Protein 3CL3 (pdb70)

InterPro domains:
  IPR001875 Death effector domain [PF01335] (94-168)
  IPR001875 Death effector domain [PS50168] (2-74)
  IPR001875 Death effector domain [PS50168] (93-169)
  IPR001875 Death effector domain [SM00031] (2-74)
  IPR001875 Death effector domain [SM00031] (92-169)
  IPR011029 Death-like domain superfamily [G3DSA:1.10.533.10] (1-85)
  IPR011029 Death-like domain superfamily [G3DSA:1.10.533.10] (86-178)
  IPR011029 Death-like domain superfamily [SSF47986] (92-170)

Nearest PDB structures (foldseek):
  3cl3-assembly1_B  TM=1.006E+00  e=2.828E-23  Human gammaherpesvirus 8
  3cl3-assembly1_A  TM=9.893E-01  e=3.535E-20  Human gammaherpesvirus 8
  7pdj-assembly4_C  TM=9.635E-01  e=2.975E-18  Human gammaherpesvirus 8
  7pdj-assembly2_A  TM=9.651E-01  e=5.303E-18  Human gammaherpesvirus 8
  7pdj-assembly1_D  TM=9.680E-01  e=7.798E-18  Human gammaherpesvirus 8

Organism: Human herpesvirus 8 (NCBI:txid37296)

B-factor: mean 69.55, std 22.79, range [25.39, 134.05]

CATH classification: 1.10.533.10 (+1 more: 1.10.533.10)

Radius of gyration: 31.05 Å; Cα contacts (8 Å, |Δi|>4): 345; chains: 4; bounding box: 55×88×96 Å

Foldseek 3Di:
DVLVLVLVPLVVADQVLLQLLCLQLVHGDASDDSVVSSVVVVVCVVVVNNDLVQVQVSCVLSVVCVSCCPRVNDNNVVVVVVPVPDDDPGDLQSSLQSVVQPPQDPLLQVVLQPVDQVPPPDDPRHSGSSSVVVSCVVVVNDDLVDHPVVLVSCVVSVNNVSSVVSCVSNHD/DCLVLLLVCLVPQDQVLLQLLCLQLVNGDPSDDSCRSSVSVVVCVVVPNDDLVQVLVSCLLSPPQVSNCPRSNDNSVVVVVVVVPDDRPGDLLSSLLSVVQVVQDPQLLVVLQVPDVHDNGSSSVLVVCVVVVNDDLVDHVVVLVSCVVRVNPVSSVVSCVSHPD/DCVVVVVCVVVVVVVVVVVVVVVVVVVVVVVVVVVVVVVVVVVVVVVVVVVVVVVVVVD/DVVVVVVCVVVVVVVVVVVVVVVVVVVVVVVVVVVVVVVVVVVVVVVVVVVVPDDDDD

Sequence (454 aa):
ATYEVLCEVARKLGTDDREVVLFLLNVFIPQPTLAQLIGALRALKEEGRLTFPLLAECLFRAGRRDLLRDLLHLDPRFLERHLAGTMSYFSPYQLTVLHVDGELCARDIRSLIFLSKDTIGSRSTPQTFLHWVYCMENLDLLGPTDVDALMSMLRSLSRVDLQRQVQTLMGLATYEVLCEVARKLGTDDREVVLFLLNVFIPQPTLAQLIGALRALKEEGRLTFPLLAECLFRAGRRDLLRDLLHLDPRFLERHLAGTMSYFSPYQLTVLHVDGELCARDIRSLIFLSSTPQTFLHWVYCMENLDLLGPTDVDALMSMLRSLSRVDLQRQVQTLMGLQQHSVQVDQLRMQGQSVEAALRMERQAASEEKRKLAQLQVAYHQLFQEYDNHIKSSVVGSVQVDQLRMQGQSVEAALRMERQAASEEKRKLAQLQVAYHQLFQEYDNHIKSSVVGSE

Solvent-accessible surface area: 24818 Å² total; per-residue (Å²): 104,69,74,113,28,16,14,52,1,2,143,108,16,25,104,100,26,51,3,20,1,0,17,6,14,140,50,31,45,40,75,5,73,39,79,84,0,26,41,15,2,82,58,25,33,117,136,56,154,16,17,29,3,22,10,0,0,0,1,32,93,14,51,45,80,52,5,0,144,87,32,1,18,0,61,7,162,21,0,78,178,23,23,87,68,55,164,46,62,14,42,93,10,32,44,0,0,28,65,0,37,56,86,10,52,47,162,1,52,172,40,8,50,132,104,19,99,105,28,137,62,34,100,64,56,1,84,18,8,3,2,18,0,71,7,20,62,89,56,136,84,11,10,82,140,64,15,84,23,0,39,50,18,2,162,66,14,84,39,97,60,0,14,52,63,0,73,106,90,58,42,132,123,68,57,126,49,20,54,58,1,1,138,96,8,25,111,104,26,50,8,20,1,0,12,5,16,116,48,28,49,42,99,10,73,74,78,84,0,49,31,11,2,127,43,14,44,139,115,50,165,17,15,25,2,23,11,0,0,0,0,30,87,17,48,44,91,57,6,0,116,83,39,3,47,2,65,11,66,64,0,90,76,25,19,89,70,43,167,26,73,9,39,87,13,22,52,3,1,25,61,0,35,54,84,10,55,46,183,8,49,171,48,1,64,172,72,80,164,85,32,50,25,4,3,12,22,0,67,45,50,67,110,71,130,53,8,10,92,134,76,15,89,25,2,50,58,19,0,178,86,17,98,38,98,77,1,11,54,71,1,75,106,84,58,63,124,218,72,95,66,105,51,15,82,73,36,128,114,126,27,102,65,31,44,34,36,5,149,114,34,121,105,47,34,48,87,59,151,138,108,20,55,97,10,36,77,11,4,20,51,2,2,67,54,2,4,90,38,15,41,70,53,128,98,90,116,119,106,58,79,60,46,68,136,54,26,48,74,43,102,56,40,18,55,134,42,129,110,51,43,76,120,85,117,48,59,10,38,98,0,79,82,7,3,24,53,4,2,60,51,0,4,76,43,30,46,79,67,79,104,82,116,152

Structure (mmCIF, N/CA/C/O backbone):
data_3CL3
#
_entry.id   3CL3
#
_cell.length_a   145.670
_cell.length_b   145.670
_cell.length_c   101.540
_cell.angle_alpha   90.00
_cell.angle_beta   90.00
_cell.angle_gamma   120.00
#
_symmetry.space_group_name_H-M   'P 32 2 1'
#
loop_
_entity.id
_entity.type
_entity.pdbx_description
1 polymer 'ORF K13'
2 polymer 'NF-kappa-B essential modulator'
#
loop_
_atom_site.group_PDB
_atom_site.id
_atom_site.type_symbol
_atom_site.label_atom_id
_atom_site.label_alt_id
_atom_site.label_comp_id
_atom_site.label_asym_id
_atom_site.label_entity_id
_atom_site.label_seq_id
_atom_site.pdbx_PDB_ins_code
_atom_site.Cartn_x
_atom_site.Cartn_y
_atom_site.Cartn_z
_atom_site.occupancy
_atom_site.B_iso_or_equiv
_atom_site.auth_seq_id
_atom_site.auth_comp_id
_atom_site.auth_asym_id
_atom_site.auth_atom_id
_atom_site.pdbx_PDB_model_num
ATOM 1 N N . ALA A 1 7 ? 63.092 -48.561 -4.425 1.00 92.11 2 ALA A N 1
ATOM 2 C CA . ALA A 1 7 ? 61.739 -48.567 -5.068 1.00 92.23 2 ALA A CA 1
ATOM 3 C C . ALA A 1 7 ? 60.928 -47.368 -4.583 1.00 92.15 2 ALA A C 1
ATOM 4 O O . ALA A 1 7 ? 60.565 -46.486 -5.365 1.00 91.58 2 ALA A O 1
ATOM 6 N N . THR A 1 8 ? 60.655 -47.360 -3.278 1.00 92.69 3 THR A N 1
ATOM 7 C CA . THR A 1 8 ? 59.896 -46.306 -2.604 1.00 92.18 3 THR A CA 1
ATOM 8 C C . THR A 1 8 ? 60.800 -45.091 -2.361 1.00 91.08 3 THR A C 1
ATOM 9 O O . THR A 1 8 ? 60.382 -43.938 -2.530 1.00 89.83 3 THR A O 1
ATOM 13 N N . TYR A 1 9 ? 62.042 -45.359 -1.966 1.00 89.54 4 TYR A N 1
ATOM 14 C CA . TYR A 1 9 ? 63.004 -44.291 -1.725 1.00 87.82 4 TYR A CA 1
ATOM 15 C C . TYR A 1 9 ? 63.256 -43.538 -3.026 1.00 85.52 4 TYR A C 1
ATOM 16 O O . TYR A 1 9 ? 63.770 -42.427 -3.010 1.00 85.91 4 TYR A O 1
ATOM 25 N N . GLU A 1 10 ? 62.893 -44.150 -4.148 1.00 82.51 5 GLU A N 1
ATOM 26 C CA . GLU A 1 10 ? 63.051 -43.523 -5.451 1.00 80.18 5 GLU A CA 1
ATOM 27 C C . GLU A 1 10 ? 62.131 -42.304 -5.448 1.00 77.11 5 GLU A C 1
ATOM 28 O O . GLU A 1 10 ? 62.447 -41.257 -6.012 1.00 76.19 5 GLU A O 1
ATOM 34 N N . VAL A 1 11 ? 61.001 -42.442 -4.768 1.00 74.38 6 VAL A N 1
ATOM 35 C CA . VAL A 1 11 ? 60.011 -41.370 -4.673 1.00 71.40 6 VAL A CA 1
ATOM 36 C C . VAL A 1 11 ? 60.482 -40.277 -3.707 1.00 68.37 6 VAL A C 1
ATOM 37 O O . VAL A 1 11 ? 60.469 -39.095 -4.027 1.00 66.41 6 VAL A O 1
ATOM 41 N N . LEU A 1 12 ? 60.906 -40.687 -2.524 1.00 66.33 7 LEU A N 1
ATOM 42 C CA . LEU A 1 12 ? 61.379 -39.738 -1.549 1.00 64.19 7 LEU A CA 1
ATOM 43 C C . LEU A 1 12 ? 62.497 -38.903 -2.166 1.00 64.77 7 LEU A C 1
ATOM 44 O O . LEU A 1 12 ? 62.622 -37.726 -1.860 1.00 66.16 7 LEU A O 1
ATOM 49 N N . CYS A 1 13 ? 63.309 -39.498 -3.035 1.00 65.10 8 CYS A N 1
ATOM 50 C CA . CYS A 1 13 ? 64.381 -38.746 -3.680 1.00 65.31 8 CYS A CA 1
ATOM 51 C C . CYS A 1 13 ? 63.807 -37.782 -4.706 1.00 65.31 8 CYS A C 1
ATOM 52 O O . CYS A 1 13 ? 64.045 -36.585 -4.622 1.00 66.47 8 CYS A O 1
ATOM 55 N N . GLU A 1 14 ? 63.055 -38.295 -5.676 1.00 64.31 9 GLU A N 1
ATOM 56 C CA . GLU A 1 14 ? 62.467 -37.433 -6.697 1.00 63.97 9 GLU A CA 1
ATOM 57 C C . GLU A 1 14 ? 61.762 -36.244 -6.072 1.00 61.83 9 GLU A C 1
ATOM 58 O O . GLU A 1 14 ? 61.663 -35.190 -6.687 1.00 61.51 9 GLU A O 1
ATOM 64 N N . VAL A 1 15 ? 61.258 -36.418 -4.854 1.00 60.50 10 VAL A N 1
ATOM 65 C CA . VAL A 1 15 ? 60.557 -35.339 -4.167 1.00 58.88 10 VAL A CA 1
ATOM 66 C C . VAL A 1 15 ? 61.599 -34.3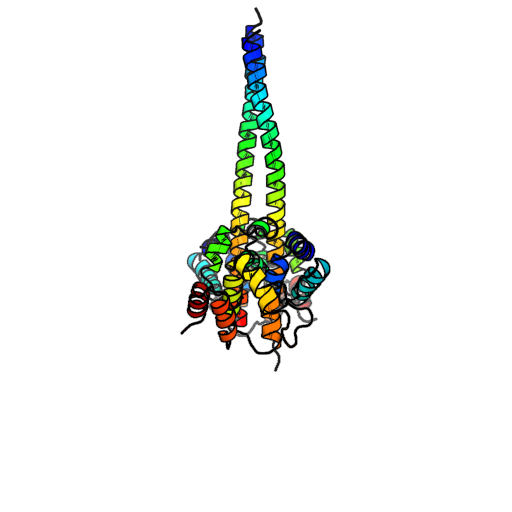65 -3.670 1.00 59.28 10 VAL A C 1
ATOM 67 O O . VAL A 1 15 ? 61.541 -33.172 -3.954 1.00 60.04 10 VAL A O 1
ATOM 71 N N . ALA A 1 16 ? 62.568 -34.895 -2.938 1.00 59.14 11 ALA A N 1
ATOM 72 C CA . ALA A 1 16 ? 63.644 -34.089 -2.398 1.00 59.68 11 ALA A CA 1
ATOM 73 C C . ALA A 1 16 ? 64.353 -33.288 -3.485 1.00 60.40 11 ALA A C 1
ATOM 74 O O . ALA A 1 16 ? 64.679 -32.120 -3.289 1.00 62.22 11 ALA A O 1
ATOM 76 N N . ARG A 1 17 ? 64.587 -33.895 -4.638 1.00 60.27 12 ARG A N 1
ATOM 77 C CA . ARG A 1 17 ? 65.295 -33.172 -5.669 1.00 60.98 12 ARG A CA 1
ATOM 78 C C . ARG A 1 17 ? 64.425 -32.292 -6.536 1.00 60.55 12 ARG A C 1
ATOM 79 O O . ARG A 1 17 ? 64.901 -31.707 -7.503 1.00 62.09 12 ARG A O 1
ATOM 87 N N . LYS A 1 18 ? 63.152 -32.182 -6.204 1.00 59.37 13 LYS A N 1
ATOM 88 C CA . LYS A 1 18 ? 62.262 -31.347 -6.999 1.00 59.42 13 LYS A CA 1
ATOM 89 C C . LYS A 1 18 ? 61.732 -30.270 -6.099 1.00 59.00 13 LYS A C 1
ATOM 90 O O . LYS A 1 18 ? 60.909 -29.450 -6.506 1.00 58.15 13 LYS A O 1
ATOM 96 N N . LEU A 1 19 ? 62.221 -30.273 -4.868 1.00 59.64 14 LEU A N 1
ATOM 97 C CA . LEU A 1 19 ? 61.739 -29.330 -3.879 1.00 61.08 14 LEU A CA 1
ATOM 98 C C . LEU A 1 19 ? 61.958 -27.857 -4.214 1.00 63.86 14 LEU A C 1
ATOM 99 O O . LEU A 1 19 ? 61.411 -27.342 -5.194 1.00 65.16 14 LEU A O 1
ATOM 104 N N . GLY A 1 20 ? 62.738 -27.182 -3.384 1.00 66.07 15 GLY A N 1
ATOM 105 C CA . GLY A 1 20 ? 63.006 -25.770 -3.584 1.00 67.05 15 GLY A CA 1
ATOM 106 C C . GLY A 1 20 ? 64.013 -25.353 -2.531 1.00 67.96 15 GLY A C 1
ATOM 107 O O . GLY A 1 20 ? 64.022 -25.876 -1.411 1.00 69.49 15 GLY A O 1
ATOM 108 N N . THR A 1 21 ? 64.865 -24.396 -2.853 1.00 67.84 16 THR A N 1
ATOM 109 C CA . THR A 1 21 ? 65.856 -24.009 -1.872 1.00 66.84 16 THR A CA 1
ATOM 110 C C . THR A 1 21 ? 65.140 -23.688 -0.566 1.00 66.10 16 THR A C 1
ATOM 111 O O . THR A 1 21 ? 65.626 -24.013 0.512 1.00 65.75 16 THR A O 1
ATOM 115 N N . ASP A 1 22 ? 63.965 -23.083 -0.656 1.00 65.16 17 ASP A N 1
ATOM 116 C CA . ASP A 1 22 ? 63.259 -22.784 0.564 1.00 65.53 17 ASP A CA 1
ATOM 117 C C . ASP A 1 22 ? 62.475 -23.968 1.093 1.00 64.57 17 ASP A C 1
ATOM 118 O O . ASP A 1 22 ? 62.524 -24.266 2.289 1.00 65.18 17 ASP A O 1
ATOM 123 N N . ASP A 1 23 ? 61.757 -24.648 0.204 1.00 62.63 18 ASP A N 1
ATOM 124 C CA . ASP A 1 23 ? 60.960 -25.820 0.558 1.00 57.88 18 ASP A CA 1
ATOM 125 C C . ASP A 1 23 ? 61.731 -26.782 1.440 1.00 55.84 18 ASP A C 1
ATOM 126 O O . ASP A 1 23 ? 61.156 -27.382 2.343 1.00 55.27 18 ASP A O 1
ATOM 131 N N . ARG A 1 24 ? 63.028 -26.925 1.182 1.00 53.74 19 ARG A N 1
ATOM 132 C CA . ARG A 1 24 ? 63.855 -27.824 1.969 1.00 52.97 19 ARG A CA 1
ATOM 133 C C . ARG A 1 24 ? 63.808 -27.459 3.455 1.00 53.17 19 ARG A C 1
ATOM 134 O O . ARG A 1 24 ? 63.723 -28.343 4.301 1.00 53.13 19 ARG A O 1
ATOM 142 N N . GLU A 1 25 ? 63.877 -26.165 3.778 1.00 53.21 20 GLU A N 1
ATOM 143 C CA . GLU A 1 25 ? 63.827 -25.729 5.178 1.00 52.51 20 GLU A CA 1
ATOM 144 C C . GLU A 1 25 ? 62.425 -25.885 5.720 1.00 50.38 20 GLU A C 1
ATOM 145 O O . GLU A 1 25 ? 62.230 -26.279 6.860 1.00 51.99 20 GLU A O 1
ATOM 151 N N . VAL A 1 26 ? 61.431 -25.559 4.918 1.00 46.73 21 VAL A N 1
ATOM 152 C CA . VAL A 1 26 ? 60.086 -25.727 5.399 1.00 44.73 21 VAL A CA 1
ATOM 153 C C . VAL A 1 26 ? 59.906 -27.180 5.777 1.00 41.81 21 VAL A C 1
ATOM 154 O O . VAL A 1 26 ? 59.602 -27.497 6.923 1.00 40.54 21 VAL A O 1
ATOM 158 N N . VAL A 1 27 ? 60.122 -28.063 4.806 1.00 41.08 22 VAL A N 1
ATOM 159 C CA . VAL A 1 27 ? 59.964 -29.500 5.032 1.00 41.83 22 VAL A CA 1
ATOM 160 C C . VAL A 1 27 ? 60.759 -30.008 6.222 1.00 39.73 22 VAL A C 1
ATOM 161 O O . VAL A 1 27 ? 60.209 -30.704 7.076 1.00 39.91 22 VAL A O 1
ATOM 165 N N . LEU A 1 28 ? 62.045 -29.685 6.278 1.00 39.07 23 LEU A N 1
ATOM 166 C CA . LEU A 1 28 ? 62.851 -30.141 7.402 1.00 40.77 23 LEU A CA 1
ATOM 167 C C . LEU A 1 28 ? 62.349 -29.546 8.723 1.00 40.60 23 LEU A C 1
ATOM 168 O O . LEU A 1 28 ? 62.470 -30.172 9.782 1.00 39.31 23 LEU A O 1
ATOM 173 N N . PHE A 1 29 ? 61.768 -28.350 8.662 1.00 40.63 24 PHE A N 1
ATOM 174 C CA . PHE A 1 29 ? 61.261 -27.703 9.867 1.00 40.71 24 PHE A CA 1
ATOM 175 C C . PHE A 1 29 ? 60.095 -28.489 10.383 1.00 41.45 24 PHE A C 1
ATOM 176 O O . PHE A 1 29 ? 59.989 -28.765 11.582 1.00 42.61 24 PHE A O 1
ATOM 184 N N . LEU A 1 30 ? 59.207 -28.822 9.452 1.00 42.43 25 LEU A N 1
ATOM 185 C CA . LEU A 1 30 ? 57.997 -29.576 9.740 1.00 42.67 25 LEU A CA 1
ATOM 186 C C . LEU A 1 30 ? 58.275 -30.951 10.290 1.00 45.38 25 LEU A C 1
ATOM 187 O O . LEU A 1 30 ? 57.445 -31.514 10.996 1.00 46.70 25 LEU A O 1
ATOM 192 N N . LEU A 1 31 ? 59.441 -31.494 9.972 1.00 48.02 26 LEU A N 1
ATOM 193 C CA . LEU A 1 31 ? 59.750 -32.811 10.457 1.00 51.01 26 LEU A CA 1
ATOM 194 C C . LEU A 1 31 ? 60.587 -32.827 11.718 1.00 54.83 26 LEU A C 1
ATOM 195 O O . LEU A 1 31 ? 61.166 -33.853 12.045 1.00 56.50 26 LEU A O 1
ATOM 200 N N . ASN A 1 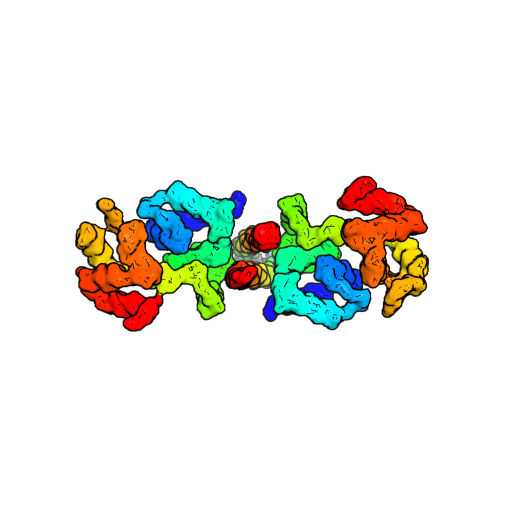32 ? 60.632 -31.713 12.445 1.00 59.14 27 ASN A N 1
ATOM 201 C CA . ASN A 1 32 ? 61.417 -31.649 13.680 1.00 63.25 27 ASN A CA 1
ATOM 202 C C . ASN A 1 32 ? 62.868 -32.057 13.378 1.00 63.96 27 ASN A C 1
ATOM 203 O O . ASN A 1 32 ? 63.540 -32.692 14.197 1.00 64.04 27 ASN A O 1
ATOM 208 N N . VAL A 1 33 ? 63.341 -31.701 12.187 1.00 64.09 28 VAL A N 1
ATOM 209 C CA . VAL A 1 33 ? 64.704 -32.028 11.764 1.00 65.49 28 VAL A CA 1
ATOM 210 C C . VAL A 1 33 ? 65.236 -30.926 10.859 1.00 65.33 28 VAL A C 1
ATOM 211 O O . VAL A 1 33 ? 65.228 -31.051 9.636 1.00 66.06 28 VAL A O 1
ATOM 215 N N . PHE A 1 34 ? 65.724 -29.855 11.473 1.00 65.97 29 PHE A N 1
ATOM 216 C CA . PHE A 1 34 ? 66.202 -28.707 10.725 1.00 64.14 29 PHE A CA 1
ATOM 217 C C . PHE A 1 34 ? 67.663 -28.663 10.344 1.00 63.51 29 PHE A C 1
ATOM 218 O O . PHE A 1 34 ? 68.534 -29.133 11.074 1.00 63.15 29 PHE A O 1
ATOM 226 N N . ILE A 1 35 ? 67.913 -28.057 9.191 1.00 63.27 30 ILE A N 1
ATOM 227 C CA . ILE A 1 35 ? 69.262 -27.900 8.671 1.00 64.26 30 ILE A CA 1
ATOM 228 C C . ILE A 1 35 ? 69.296 -26.638 7.819 1.00 63.95 30 ILE A C 1
ATOM 229 O O . ILE A 1 35 ? 68.713 -26.607 6.747 1.00 64.25 30 ILE A O 1
ATOM 234 N N . PRO A 1 36 ? 69.990 -25.583 8.287 1.00 63.17 31 PRO A N 1
ATOM 235 C CA . PRO A 1 36 ? 70.091 -24.316 7.564 1.00 62.17 31 PRO A CA 1
ATOM 236 C C . PRO A 1 36 ? 70.519 -24.495 6.127 1.00 62.70 31 PRO A C 1
ATOM 237 O O . PRO A 1 36 ? 71.519 -25.141 5.852 1.00 62.18 31 PRO A O 1
ATOM 241 N N . GLN A 1 37 ? 69.751 -23.909 5.217 1.00 65.43 32 GLN A N 1
ATOM 242 C CA . GLN A 1 37 ? 70.042 -23.973 3.786 1.00 68.18 32 GLN A CA 1
ATOM 243 C C . GLN A 1 37 ? 70.731 -25.281 3.390 1.00 68.92 32 GLN A C 1
ATOM 244 O O . GLN A 1 37 ? 71.881 -25.277 2.972 1.00 70.02 32 GLN A O 1
ATOM 250 N N . PRO A 1 38 ? 70.019 -26.414 3.487 1.00 69.46 33 PRO A N 1
ATOM 251 C CA . PRO A 1 38 ? 70.564 -27.729 3.151 1.00 70.05 33 PRO A CA 1
ATOM 252 C C . PRO A 1 38 ? 70.707 -28.020 1.653 1.00 70.92 33 PRO A C 1
ATOM 253 O O . PRO A 1 38 ? 70.139 -27.319 0.807 1.00 70.63 33 PRO A O 1
ATOM 257 N N . THR A 1 39 ? 71.472 -29.069 1.350 1.00 71.19 34 THR A N 1
ATOM 258 C CA . THR A 1 39 ? 71.724 -29.515 -0.018 1.00 71.65 34 THR A CA 1
ATOM 259 C C . THR A 1 39 ? 70.985 -30.807 -0.279 1.00 71.78 34 THR A C 1
ATOM 260 O O . THR A 1 39 ? 70.741 -31.577 0.653 1.00 71.41 34 THR A O 1
ATOM 264 N N . LEU A 1 40 ? 70.635 -31.054 -1.542 1.00 72.33 35 LEU A N 1
ATOM 265 C CA . LEU A 1 40 ? 69.900 -32.274 -1.892 1.00 72.29 35 LEU A CA 1
ATOM 266 C C . LEU A 1 40 ? 70.517 -33.449 -1.142 1.00 72.09 35 LEU A C 1
ATOM 267 O O . LEU A 1 40 ? 69.818 -34.364 -0.719 1.00 73.29 35 LEU A O 1
ATOM 269 N N . ALA A 1 41 ? 71.827 -33.402 -0.947 1.00 70.94 36 ALA A N 1
ATOM 270 C CA . ALA A 1 41 ? 72.512 -34.470 -0.248 1.00 69.83 36 ALA A CA 1
ATOM 271 C C . ALA A 1 41 ? 72.071 -34.583 1.198 1.00 68.17 36 ALA A C 1
ATOM 272 O O . ALA A 1 41 ? 71.701 -35.655 1.662 1.00 68.06 36 ALA A O 1
ATOM 274 N N . GLN A 1 42 ? 72.122 -33.472 1.914 1.00 67.42 37 GLN A N 1
ATOM 275 C CA . GLN A 1 42 ? 71.756 -33.465 3.324 1.00 67.36 37 GLN A CA 1
ATOM 276 C C . GLN A 1 42 ? 70.268 -33.683 3.514 1.00 66.38 37 GLN A C 1
ATOM 277 O O . GLN A 1 42 ? 69.837 -34.325 4.478 1.00 65.84 37 GLN A O 1
ATOM 283 N N . LEU A 1 43 ? 69.496 -33.115 2.590 1.00 64.25 38 LEU A N 1
ATOM 284 C CA . LEU A 1 43 ? 68.045 -33.219 2.596 1.00 61.30 38 LEU A CA 1
ATOM 285 C C . LEU A 1 43 ? 67.648 -34.687 2.511 1.00 60.63 38 LEU A C 1
ATOM 286 O O . LEU A 1 43 ? 66.978 -35.217 3.400 1.00 60.74 38 LEU A O 1
ATOM 291 N N . ILE A 1 44 ? 68.064 -35.340 1.430 1.00 59.17 39 ILE A N 1
ATOM 292 C CA . ILE A 1 44 ? 67.752 -36.744 1.247 1.00 56.80 39 ILE A CA 1
ATOM 293 C C . ILE A 1 44 ? 68.233 -37.532 2.451 1.00 56.81 39 ILE A C 1
ATOM 294 O O . ILE A 1 44 ? 67.450 -38.207 3.110 1.00 58.25 39 ILE A O 1
ATOM 299 N N . GLY A 1 45 ? 69.520 -37.444 2.745 1.00 56.82 40 GLY A N 1
ATOM 300 C CA . GLY A 1 45 ? 70.042 -38.165 3.887 1.00 57.76 40 GLY A CA 1
ATOM 301 C C . GLY A 1 45 ? 69.145 -38.045 5.105 1.00 57.60 40 GLY A C 1
ATOM 302 O O . GLY A 1 45 ? 68.994 -38.996 5.866 1.00 57.72 40 GLY A O 1
ATOM 303 N N . ALA A 1 46 ? 68.535 -36.882 5.291 1.00 57.82 41 ALA A N 1
ATOM 304 C CA . ALA A 1 46 ? 67.666 -36.672 6.447 1.00 57.31 41 ALA A CA 1
ATOM 305 C C . ALA A 1 46 ? 66.335 -37.404 6.329 1.00 56.17 41 ALA A C 1
ATOM 306 O O . ALA A 1 46 ? 65.929 -38.114 7.248 1.00 55.42 41 ALA A O 1
ATOM 308 N N . LEU A 1 47 ? 65.650 -37.190 5.207 1.00 55.30 42 LEU A N 1
ATOM 309 C CA . LEU A 1 47 ? 64.369 -37.827 4.950 1.00 55.12 42 LEU A CA 1
ATOM 310 C C . LEU A 1 47 ? 64.561 -39.334 4.942 1.00 56.86 42 LEU A C 1
ATOM 311 O O . LEU A 1 47 ? 63.815 -40.076 5.583 1.00 56.89 42 LEU A O 1
ATOM 316 N N . ARG A 1 48 ? 65.577 -39.773 4.208 1.00 57.92 43 ARG A N 1
ATOM 317 C CA . ARG A 1 48 ? 65.868 -41.179 4.089 1.00 59.52 43 ARG A CA 1
ATOM 318 C C . ARG A 1 48 ? 66.037 -41.783 5.474 1.00 59.50 43 ARG A C 1
ATOM 319 O O . ARG A 1 48 ? 65.552 -42.876 5.736 1.00 60.44 43 ARG A O 1
ATOM 327 N N . ALA A 1 49 ? 66.695 -41.081 6.382 1.00 59.40 44 ALA A N 1
ATOM 328 C CA . ALA A 1 49 ? 66.886 -41.643 7.719 1.00 60.57 44 ALA A CA 1
ATOM 329 C C . ALA A 1 49 ? 65.579 -41.696 8.480 1.00 60.90 44 ALA A C 1
ATOM 330 O O . ALA A 1 49 ? 65.446 -42.430 9.462 1.00 60.93 44 ALA A O 1
ATOM 332 N N . LEU A 1 50 ? 64.623 -40.893 8.030 1.00 61.32 45 LEU A N 1
ATOM 333 C CA . LEU A 1 50 ? 63.318 -40.848 8.661 1.00 61.35 45 LEU A CA 1
ATOM 334 C C . LEU A 1 50 ? 62.439 -41.983 8.153 1.00 63.37 45 LEU A C 1
ATOM 335 O O . LEU A 1 50 ? 61.635 -42.528 8.906 1.00 63.56 45 LEU A O 1
ATOM 340 N N . LYS A 1 51 ? 62.578 -42.339 6.880 1.00 65.90 46 LYS A N 1
ATOM 341 C CA . LYS A 1 51 ? 61.781 -43.434 6.351 1.00 68.42 46 LYS A CA 1
ATOM 342 C C . LYS A 1 51 ? 62.349 -44.730 6.911 1.00 71.09 46 LYS A C 1
ATOM 343 O O . LYS A 1 51 ? 61.606 -45.660 7.203 1.00 72.85 46 LYS A O 1
ATOM 345 N N . GLU A 1 52 ? 63.663 -44.788 7.094 1.00 73.72 47 GLU A N 1
ATOM 346 C CA . GLU A 1 52 ? 64.270 -46.005 7.612 1.00 77.20 47 GLU A CA 1
ATOM 347 C C . GLU A 1 52 ? 63.995 -46.260 9.089 1.00 77.33 47 GLU A C 1
ATOM 348 O O . GLU A 1 52 ? 64.596 -47.143 9.696 1.00 77.97 47 GLU A O 1
ATOM 354 N N . GLU A 1 53 ? 63.076 -45.508 9.671 1.00 76.73 48 GLU A N 1
ATOM 355 C CA . GLU A 1 53 ? 62.765 -45.703 11.073 1.00 77.30 48 GLU A CA 1
ATOM 356 C C . GLU A 1 53 ? 61.266 -45.584 11.282 1.00 75.93 48 GLU A C 1
ATOM 357 O O . GLU A 1 53 ? 60.776 -45.534 12.413 1.00 75.10 48 GLU A O 1
ATOM 363 N N . GLY A 1 54 ? 60.543 -45.527 10.171 1.00 75.13 49 GLY A N 1
ATOM 364 C CA . GLY A 1 54 ? 59.098 -45.417 10.226 1.00 73.36 49 GLY A CA 1
ATOM 365 C C . GLY A 1 54 ? 58.552 -44.099 10.741 1.00 72.31 49 GLY A C 1
ATOM 366 O O . GLY A 1 54 ? 57.364 -44.014 11.047 1.00 72.95 49 GLY A O 1
ATOM 367 N N . ARG A 1 55 ? 59.394 -43.073 10.862 1.00 70.47 50 ARG A N 1
ATOM 368 C CA . ARG A 1 55 ? 58.908 -41.777 11.329 1.00 67.43 50 ARG A CA 1
ATOM 369 C C . ARG A 1 55 ? 58.563 -40.891 10.135 1.00 63.52 50 ARG A C 1
ATOM 370 O O . ARG A 1 55 ? 58.428 -39.682 10.283 1.00 63.20 50 ARG A O 1
ATOM 378 N N . LEU A 1 56 ? 58.442 -41.488 8.952 1.00 59.53 51 LEU A N 1
ATOM 379 C CA . LEU A 1 56 ? 58.084 -40.726 7.761 1.00 56.93 51 LEU A CA 1
ATOM 380 C C . LEU A 1 56 ? 57.072 -41.528 6.964 1.00 56.61 51 LEU A C 1
ATOM 381 O O . LEU A 1 56 ? 57.407 -42.145 5.956 1.00 57.30 51 LEU A O 1
ATOM 386 N N . THR A 1 57 ? 55.827 -41.508 7.427 1.00 55.88 52 THR A N 1
ATOM 387 C CA . THR A 1 57 ? 54.731 -42.246 6.797 1.00 53.25 52 THR A CA 1
ATOM 388 C C . THR A 1 57 ? 54.135 -41.476 5.636 1.00 49.75 52 THR A C 1
ATOM 389 O O . THR A 1 57 ? 53.957 -40.272 5.719 1.00 50.64 52 THR A O 1
ATOM 393 N N . PHE A 1 58 ? 53.783 -42.167 4.572 1.00 46.39 53 PHE A N 1
ATOM 394 C CA . PHE A 1 58 ? 53.185 -41.486 3.442 1.00 44.43 53 PHE A CA 1
ATOM 395 C C . PHE A 1 58 ? 52.216 -40.385 3.866 1.00 43.38 53 PHE A C 1
ATOM 396 O O . PHE A 1 58 ? 52.302 -39.269 3.371 1.00 43.61 53 PHE A O 1
ATOM 404 N N . PRO A 1 59 ? 51.290 -40.671 4.798 1.00 42.35 54 PRO A N 1
ATOM 405 C CA . PRO A 1 59 ? 50.361 -39.596 5.183 1.00 42.54 54 PRO A CA 1
ATOM 406 C C . PRO A 1 59 ? 51.038 -38.280 5.629 1.00 40.62 54 PRO A C 1
ATOM 407 O O . PRO A 1 59 ? 50.541 -37.185 5.346 1.00 38.60 54 PRO A O 1
ATOM 411 N N . LEU A 1 60 ? 52.171 -38.412 6.315 1.00 40.22 55 LEU A N 1
ATOM 412 C CA . LEU A 1 60 ? 52.950 -37.269 6.802 1.00 40.63 55 LEU A CA 1
ATOM 413 C C . LEU A 1 60 ? 53.611 -36.552 5.613 1.00 40.65 55 LEU A C 1
ATOM 414 O O . LEU A 1 60 ? 53.340 -35.377 5.319 1.00 39.97 55 LEU A O 1
ATOM 419 N N . LEU A 1 61 ? 54.505 -37.285 4.961 1.00 38.74 56 LEU A N 1
ATOM 420 C CA . LEU A 1 61 ? 55.199 -36.804 3.799 1.00 38.07 56 LEU A CA 1
ATOM 421 C C . LEU A 1 61 ? 54.184 -36.069 2.928 1.00 39.16 56 LEU A C 1
ATOM 422 O O . LEU A 1 61 ? 54.512 -35.103 2.259 1.00 39.86 56 LEU A O 1
ATOM 427 N N . ALA A 1 62 ? 52.933 -36.497 2.954 1.00 39.29 57 ALA A N 1
ATOM 428 C CA . ALA A 1 62 ? 51.948 -35.820 2.139 1.00 38.84 57 ALA A CA 1
ATOM 429 C C . ALA A 1 62 ? 51.600 -34.436 2.669 1.00 39.46 57 ALA A C 1
ATOM 430 O O . ALA A 1 62 ? 51.647 -33.478 1.911 1.00 40.14 57 ALA A O 1
ATOM 432 N N . GLU A 1 63 ? 51.242 -34.317 3.950 1.00 41.25 58 GLU A N 1
ATOM 433 C CA . GLU A 1 63 ? 50.878 -33.004 4.517 1.00 43.83 58 GLU A CA 1
ATOM 434 C C . GLU A 1 63 ? 52.112 -32.108 4.491 1.00 46.20 58 GLU A C 1
ATOM 435 O O . GLU A 1 63 ? 52.008 -30.890 4.302 1.00 45.88 58 GLU A O 1
ATOM 441 N N . CYS A 1 64 ? 53.280 -32.724 4.689 1.00 46.34 59 CYS A N 1
ATOM 442 C CA . CYS A 1 64 ? 54.537 -31.993 4.643 1.00 45.74 59 CYS A CA 1
ATOM 443 C C . CYS A 1 64 ? 54.513 -31.190 3.360 1.00 44.33 59 CYS A C 1
ATOM 444 O O . CYS A 1 64 ? 54.576 -29.968 3.387 1.00 45.68 59 CYS A O 1
ATOM 447 N N . LEU A 1 65 ? 54.397 -31.888 2.236 1.00 41.17 60 LEU A N 1
ATOM 448 C CA . LEU A 1 65 ? 54.346 -31.214 0.961 1.00 39.50 60 LEU A CA 1
ATOM 449 C C . LEU A 1 65 ? 53.128 -30.305 0.843 1.00 39.10 60 LEU A C 1
ATOM 450 O O . LEU A 1 65 ? 53.219 -29.216 0.295 1.00 39.52 60 LEU A O 1
ATOM 455 N N . PHE A 1 66 ? 51.981 -30.713 1.347 1.00 39.04 61 PHE A N 1
ATOM 456 C CA . PHE A 1 66 ? 50.847 -29.820 1.220 1.00 41.39 61 PHE A CA 1
ATOM 457 C C . PHE A 1 66 ? 51.116 -28.547 1.992 1.00 41.90 61 PHE A C 1
ATOM 458 O O . PHE A 1 66 ? 50.765 -27.463 1.541 1.00 42.40 61 PHE A O 1
ATOM 466 N N . ARG A 1 67 ? 51.719 -28.684 3.165 1.00 42.34 62 ARG A N 1
ATOM 467 C CA . ARG A 1 67 ? 52.040 -27.530 3.991 1.00 44.25 62 ARG A CA 1
ATOM 468 C C . ARG A 1 67 ? 53.092 -26.681 3.296 1.00 44.62 62 ARG A C 1
ATOM 469 O O . ARG A 1 67 ? 53.045 -25.454 3.336 1.00 44.33 62 ARG A O 1
ATOM 477 N N . ALA A 1 68 ? 54.049 -27.355 2.671 1.00 44.61 63 ALA A N 1
ATOM 478 C CA . ALA A 1 68 ? 55.107 -26.683 1.948 1.00 44.94 63 ALA A CA 1
ATOM 479 C C . ALA A 1 68 ? 54.530 -26.056 0.683 1.00 45.53 63 ALA A C 1
ATOM 480 O O . ALA A 1 68 ? 55.261 -25.508 -0.137 1.00 48.09 63 ALA A O 1
ATOM 482 N N . GLY A 1 69 ? 53.219 -26.138 0.513 1.00 44.90 64 GLY A N 1
ATOM 483 C CA . GLY A 1 69 ? 52.613 -25.563 -0.672 1.00 45.32 64 GLY A CA 1
ATOM 484 C C . GLY A 1 69 ? 52.995 -26.216 -1.993 1.00 45.75 64 GLY A C 1
ATOM 485 O O . GLY A 1 69 ? 52.768 -25.639 -3.057 1.00 45.80 64 GLY A O 1
ATOM 486 N N . ARG A 1 70 ? 53.569 -27.413 -1.950 1.00 44.87 65 ARG A N 1
ATOM 487 C CA . ARG A 1 70 ? 53.931 -28.085 -3.184 1.00 45.14 65 ARG A CA 1
ATOM 488 C C . ARG A 1 70 ? 52.820 -29.002 -3.700 1.00 45.97 65 ARG A C 1
ATOM 489 O O . ARG A 1 70 ? 53.026 -30.195 -3.934 1.00 44.11 65 ARG A O 1
ATOM 497 N N . ARG A 1 71 ? 51.636 -28.423 -3.881 1.00 48.45 66 ARG A N 1
ATOM 498 C CA . ARG A 1 71 ? 50.473 -29.149 -4.386 1.00 50.13 66 ARG A CA 1
ATOM 499 C C . ARG A 1 71 ? 50.844 -29.875 -5.663 1.00 50.32 66 ARG A C 1
ATOM 500 O O . ARG A 1 71 ? 50.187 -30.832 -6.053 1.00 51.45 66 ARG A O 1
ATOM 508 N N . ASP A 1 72 ? 51.904 -29.409 -6.307 1.00 50.32 67 ASP A N 1
ATOM 509 C CA . ASP A 1 72 ? 52.348 -29.994 -7.553 1.00 50.52 67 ASP A CA 1
ATOM 510 C C . ASP A 1 72 ? 52.958 -31.352 -7.330 1.00 49.78 67 ASP A C 1
ATOM 511 O O . ASP A 1 72 ? 52.640 -32.301 -8.033 1.00 49.87 67 ASP A O 1
ATOM 516 N N . LEU A 1 73 ? 53.838 -31.452 -6.348 1.00 48.95 68 LEU A N 1
ATOM 517 C CA . LEU A 1 73 ? 54.495 -32.716 -6.097 1.00 48.63 68 LEU A CA 1
ATOM 518 C C . LEU A 1 73 ? 53.553 -33.752 -5.562 1.00 48.44 68 LEU A C 1
ATOM 519 O O . LEU A 1 73 ? 53.901 -34.924 -5.505 1.00 48.4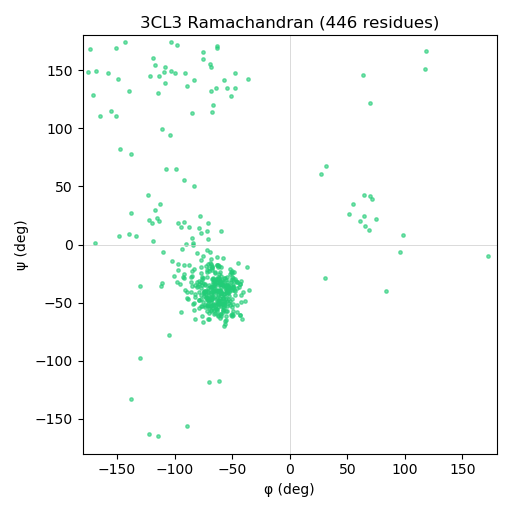1 68 LEU A O 1
ATOM 524 N N . LEU A 1 74 ? 52.366 -33.313 -5.154 1.00 49.49 69 LEU A N 1
ATOM 525 C CA . LEU A 1 74 ? 51.362 -34.226 -4.622 1.00 50.88 69 LEU A CA 1
ATOM 526 C C . LEU A 1 74 ? 50.651 -34.950 -5.750 1.00 53.26 69 LEU A C 1
ATOM 527 O O . LEU A 1 74 ? 50.495 -36.170 -5.710 1.00 55.26 69 LEU A O 1
ATOM 532 N N . ARG A 1 75 ? 50.226 -34.201 -6.758 1.00 54.25 70 ARG A N 1
ATOM 533 C CA . ARG A 1 75 ? 49.543 -34.816 -7.865 1.00 56.15 70 ARG A CA 1
ATOM 534 C C . ARG A 1 75 ? 50.506 -35.305 -8.924 1.00 56.94 70 ARG A C 1
ATOM 535 O O . ARG A 1 75 ? 50.082 -35.615 -10.030 1.00 59.92 70 ARG A O 1
ATOM 543 N N . ASP A 1 76 ? 51.791 -35.396 -8.605 1.00 55.89 71 ASP A N 1
ATOM 544 C CA . ASP A 1 76 ? 52.767 -35.823 -9.603 1.00 54.64 71 ASP A CA 1
ATOM 545 C C . ASP A 1 76 ? 53.667 -36.937 -9.074 1.00 52.72 71 ASP A C 1
ATOM 546 O O . ASP A 1 76 ? 54.039 -37.835 -9.825 1.00 53.12 71 ASP A O 1
ATOM 551 N N . LEU A 1 77 ? 54.006 -36.882 -7.788 1.00 51.40 72 LEU A N 1
ATOM 552 C CA . LEU A 1 77 ? 54.867 -37.896 -7.180 1.00 50.53 72 LEU A CA 1
ATOM 553 C C . LEU A 1 77 ? 54.127 -38.777 -6.165 1.00 50.47 72 LEU A C 1
ATOM 554 O O . LEU A 1 77 ? 54.401 -39.974 -6.049 1.00 51.26 72 LEU A O 1
ATOM 559 N N . LEU A 1 78 ? 53.195 -38.190 -5.423 1.00 49.68 73 LEU A N 1
ATOM 560 C CA . LEU A 1 78 ? 52.432 -38.969 -4.462 1.00 48.81 73 LEU A CA 1
ATOM 561 C C . LEU A 1 78 ? 51.091 -39.406 -5.029 1.00 48.68 73 LEU A C 1
ATOM 562 O O . LEU A 1 78 ? 50.490 -40.369 -4.554 1.00 49.29 73 LEU A O 1
ATOM 567 N N . HIS A 1 79 ? 50.625 -38.698 -6.047 1.00 48.31 74 HIS A N 1
ATOM 568 C CA . HIS A 1 79 ? 49.369 -39.043 -6.690 1.00 48.73 74 HIS A CA 1
ATOM 569 C C . HIS A 1 79 ? 48.143 -38.775 -5.812 1.00 49.87 74 HIS A C 1
ATOM 570 O O . HIS A 1 79 ? 47.212 -39.583 -5.772 1.00 53.43 74 HIS A O 1
ATOM 577 N N . LEU A 1 80 ? 48.136 -37.651 -5.109 1.00 47.11 75 LEU A N 1
ATOM 578 C CA . LEU A 1 80 ? 47.000 -37.304 -4.281 1.00 46.98 75 LEU A CA 1
ATOM 579 C C . LEU A 1 80 ? 46.396 -36.065 -4.874 1.00 48.52 75 LEU A C 1
ATOM 580 O O . LEU A 1 80 ? 47.106 -35.111 -5.130 1.00 50.22 75 LEU A O 1
ATOM 585 N N . ASP A 1 81 ? 45.093 -36.054 -5.098 1.00 50.83 76 ASP A N 1
ATOM 586 C CA . ASP A 1 81 ? 44.485 -34.854 -5.647 1.00 53.24 76 ASP A CA 1
ATOM 587 C C . ASP A 1 81 ? 44.556 -33.749 -4.610 1.00 53.69 76 ASP A C 1
ATOM 588 O O . ASP A 1 81 ? 43.904 -33.823 -3.582 1.00 53.87 76 ASP A O 1
ATOM 593 N N . PRO A 1 82 ? 45.319 -32.690 -4.881 1.00 54.75 77 PRO A N 1
ATOM 594 C CA . PRO A 1 82 ? 45.439 -31.588 -3.930 1.00 56.54 77 PRO A CA 1
ATOM 595 C C . PRO A 1 82 ? 44.127 -31.171 -3.287 1.00 58.22 77 PRO A C 1
ATOM 596 O O . PRO A 1 82 ? 44.077 -30.943 -2.078 1.00 58.26 77 PRO A O 1
ATOM 600 N N . ARG A 1 83 ? 43.067 -31.077 -4.088 1.00 60.21 78 ARG A N 1
ATOM 601 C CA . ARG A 1 83 ? 41.757 -30.686 -3.572 1.00 62.07 78 ARG A CA 1
ATOM 602 C C . ARG A 1 83 ? 41.296 -31.675 -2.509 1.00 60.68 78 ARG A C 1
ATOM 603 O O . ARG A 1 83 ? 40.725 -31.298 -1.489 1.00 61.53 78 ARG A O 1
ATOM 611 N N . PHE A 1 84 ? 41.550 -32.948 -2.753 1.00 58.80 79 PHE A N 1
ATOM 612 C CA . PHE A 1 84 ? 41.159 -33.974 -1.811 1.00 57.31 79 PHE A CA 1
ATOM 613 C C . PHE A 1 84 ? 41.914 -33.859 -0.501 1.00 57.27 79 PHE A C 1
ATOM 614 O O . PHE A 1 84 ? 41.320 -33.859 0.568 1.00 59.46 79 PHE A O 1
ATOM 622 N N . LEU A 1 85 ? 43.230 -33.790 -0.586 1.00 55.90 80 LEU A N 1
ATOM 623 C CA . LEU A 1 85 ? 44.030 -33.690 0.605 1.00 55.08 80 LEU A CA 1
ATOM 624 C C . LEU A 1 85 ? 43.631 -32.419 1.314 1.00 57.55 80 LEU A C 1
ATOM 625 O O . LEU A 1 85 ? 43.813 -32.292 2.520 1.00 58.52 80 LEU A O 1
ATOM 630 N N . GLU A 1 86 ? 43.083 -31.467 0.569 1.00 59.59 81 GLU A N 1
ATOM 631 C CA . GLU A 1 86 ? 42.682 -30.216 1.186 1.00 62.47 81 GLU A CA 1
ATOM 632 C C . GLU A 1 86 ? 41.498 -30.437 2.107 1.00 63.52 81 GLU A C 1
ATOM 633 O O . GLU A 1 86 ? 41.574 -30.111 3.287 1.00 64.15 81 GLU A O 1
ATOM 639 N N . ARG A 1 87 ? 40.417 -31.000 1.562 1.00 64.41 82 ARG A N 1
ATOM 640 C CA . ARG A 1 87 ? 39.199 -31.295 2.322 1.00 64.60 82 ARG A CA 1
ATOM 641 C C . ARG A 1 87 ? 39.483 -32.276 3.457 1.00 63.02 82 ARG A C 1
ATOM 642 O O . ARG A 1 87 ? 38.869 -32.215 4.523 1.00 62.01 82 ARG A O 1
ATOM 650 N N . HIS A 1 88 ? 40.411 -33.188 3.210 1.00 61.52 83 HIS A N 1
ATOM 651 C CA . HIS A 1 88 ? 40.790 -34.178 4.198 1.00 62.25 83 HIS A CA 1
ATOM 652 C C . HIS A 1 88 ? 41.466 -33.517 5.393 1.00 63.25 83 HIS A C 1
ATOM 653 O O . HIS A 1 88 ? 41.001 -33.626 6.524 1.00 63.39 83 HIS A O 1
ATOM 660 N N . LEU A 1 89 ? 42.571 -32.828 5.134 1.00 63.95 84 LEU A N 1
ATOM 661 C CA . LEU A 1 89 ? 43.321 -32.165 6.188 1.00 63.10 84 LEU A CA 1
ATOM 662 C C . LEU A 1 89 ? 42.498 -31.158 6.964 1.00 63.54 84 LEU A C 1
ATOM 663 O O . LEU A 1 89 ? 42.926 -30.681 8.010 1.00 64.55 84 LEU A O 1
ATOM 668 N N . ALA A 1 90 ? 41.315 -30.835 6.466 1.00 63.47 85 ALA A N 1
ATOM 669 C CA . ALA A 1 90 ? 40.485 -29.868 7.157 1.00 64.36 85 ALA A CA 1
ATOM 670 C C . ALA A 1 90 ? 39.512 -30.539 8.099 1.00 65.26 85 ALA A C 1
ATOM 671 O O . ALA A 1 90 ? 38.774 -29.865 8.814 1.00 66.50 85 ALA A O 1
ATOM 673 N N . GLY A 1 91 ? 39.502 -31.866 8.099 1.00 65.59 86 GLY A N 1
ATOM 674 C CA . GLY A 1 91 ? 38.591 -32.577 8.974 1.00 65.63 86 GLY A CA 1
ATOM 675 C C . GLY A 1 91 ? 39.307 -33.514 9.919 1.00 66.24 86 GLY A C 1
ATOM 676 O O . GLY A 1 91 ? 38.705 -34.450 10.436 1.00 66.73 86 GLY A O 1
ATOM 677 N N . THR A 1 92 ? 40.595 -33.273 10.140 1.00 66.68 87 THR A N 1
ATOM 678 C CA . THR A 1 92 ? 41.383 -34.111 11.035 1.00 67.58 87 THR A CA 1
ATOM 679 C C . THR A 1 92 ? 42.352 -33.239 11.788 1.00 68.61 87 THR A C 1
ATOM 680 O O . THR A 1 92 ? 42.465 -32.047 11.513 1.00 69.88 87 THR A O 1
ATOM 684 N N . MET A 1 93 ? 43.064 -33.842 12.732 1.00 69.66 88 MET A N 1
ATOM 685 C CA . MET A 1 93 ? 44.064 -33.119 13.511 1.00 70.68 88 MET A CA 1
ATOM 686 C C . MET A 1 93 ? 45.389 -33.229 12.762 1.00 67.94 88 MET A C 1
ATOM 687 O O . MET A 1 93 ? 45.738 -34.304 12.287 1.00 67.98 88 MET A O 1
ATOM 692 N N . SER A 1 94 ? 46.133 -32.134 12.655 1.00 64.74 89 SER A N 1
ATOM 693 C CA . SER A 1 94 ? 47.405 -32.177 11.927 1.00 62.02 89 SER A CA 1
ATOM 694 C C . SER A 1 94 ? 48.533 -32.968 12.585 1.00 58.99 89 SER A C 1
ATOM 695 O O . SER A 1 94 ? 48.556 -33.147 13.795 1.00 57.77 89 SER A O 1
ATOM 698 N N . TYR A 1 95 ? 49.471 -33.450 11.781 1.00 56.58 90 TYR A N 1
ATOM 699 C CA . TYR A 1 95 ? 50.583 -34.183 12.350 1.00 56.60 90 TYR A CA 1
ATOM 700 C C . TYR A 1 95 ? 51.545 -33.203 12.992 1.00 56.72 90 TYR A C 1
ATOM 701 O O . TYR A 1 95 ? 52.469 -33.610 13.703 1.00 58.03 90 TYR A O 1
ATOM 710 N N . PHE A 1 96 ? 51.316 -31.912 12.738 1.00 54.93 91 PHE A N 1
ATOM 711 C CA . PHE A 1 96 ? 52.160 -30.827 13.251 1.00 51.97 91 PHE A CA 1
ATOM 712 C C . PHE A 1 96 ? 51.472 -30.017 14.330 1.00 52.54 91 PHE A C 1
ATOM 713 O O . PHE A 1 96 ? 50.258 -29.841 14.292 1.00 53.16 91 PHE A O 1
ATOM 721 N N . SER A 1 97 ? 52.255 -29.490 15.269 1.00 53.36 92 SER A N 1
ATOM 722 C CA . SER A 1 97 ? 51.714 -28.689 16.381 1.00 53.59 92 SER A CA 1
ATOM 723 C C . SER A 1 97 ? 51.300 -27.280 15.976 1.00 53.73 92 SER A C 1
ATOM 724 O O . SER A 1 97 ? 51.749 -26.765 14.953 1.00 55.27 92 SER A O 1
ATOM 727 N N . PRO A 1 98 ? 50.438 -26.637 16.781 1.00 53.02 93 PRO A N 1
ATOM 728 C CA . PRO A 1 98 ? 49.961 -25.274 16.512 1.00 51.37 93 PRO A CA 1
ATOM 729 C C . PRO A 1 98 ? 51.167 -24.348 16.366 1.00 49.80 93 PRO A C 1
ATOM 730 O O . PRO A 1 98 ? 51.183 -23.412 15.563 1.00 47.37 93 PRO A O 1
ATOM 734 N N . TYR A 1 99 ? 52.183 -24.627 17.165 1.00 48.32 94 TYR A N 1
ATOM 735 C CA . TYR A 1 99 ? 53.407 -23.867 17.105 1.00 45.92 94 TYR A CA 1
ATOM 736 C C . TYR A 1 99 ? 53.897 -23.954 15.668 1.00 45.42 94 TYR A C 1
ATOM 737 O O . TYR A 1 99 ? 53.911 -22.953 14.952 1.00 45.98 94 TYR A O 1
ATOM 746 N N . GLN A 1 100 ? 54.265 -25.161 15.244 1.00 44.70 95 GLN A N 1
ATOM 747 C CA . GLN A 1 100 ? 54.752 -25.390 13.880 1.00 44.95 95 GLN A CA 1
ATOM 748 C C . GLN A 1 100 ? 53.887 -24.719 12.814 1.00 44.04 95 GLN A C 1
ATOM 749 O O . GLN A 1 100 ? 54.369 -23.906 12.020 1.00 42.90 95 GLN A O 1
ATOM 755 N N . LEU A 1 101 ? 52.606 -25.064 12.796 1.00 43.77 96 LEU A N 1
ATOM 756 C CA . LEU A 1 101 ? 51.728 -24.499 11.802 1.00 43.29 96 LEU A CA 1
ATOM 757 C C . LEU A 1 101 ? 51.691 -22.963 11.922 1.00 42.79 96 LEU A C 1
ATOM 758 O O . LEU A 1 101 ? 51.473 -22.277 10.926 1.00 43.10 96 LEU A O 1
ATOM 760 N N . THR A 1 102 ? 51.934 -22.417 13.116 1.00 42.94 97 THR A N 1
ATOM 761 C CA . THR A 1 102 ? 51.956 -20.942 13.301 1.00 44.76 97 THR A CA 1
ATOM 762 C C . THR A 1 102 ? 53.218 -20.381 12.628 1.00 44.38 97 THR A C 1
ATOM 763 O O . THR A 1 102 ? 53.157 -19.443 11.834 1.00 43.76 97 THR A O 1
ATOM 767 N N . VAL A 1 103 ? 54.362 -20.955 12.986 1.00 43.26 98 VAL A N 1
ATOM 768 C CA . VAL A 1 103 ? 55.631 -20.554 12.418 1.00 42.29 98 VAL A CA 1
ATOM 769 C C . VAL A 1 103 ? 55.526 -20.535 10.910 1.00 42.66 98 VAL A C 1
ATOM 770 O O . VAL A 1 103 ? 55.694 -19.498 10.292 1.00 42.94 98 VAL A O 1
ATOM 774 N N . LEU A 1 104 ? 55.251 -21.683 10.307 1.00 44.52 99 LEU A N 1
ATOM 775 C CA . LEU A 1 104 ? 55.145 -21.701 8.853 1.00 45.24 99 LEU A CA 1
ATOM 776 C C . LEU A 1 104 ? 54.212 -20.557 8.404 1.00 43.54 99 LEU A C 1
ATOM 777 O O . LEU A 1 104 ? 54.461 -19.906 7.392 1.00 42.38 99 LEU A O 1
ATOM 779 N N . HIS A 1 105 ? 53.159 -20.285 9.161 1.00 43.15 100 HIS A N 1
ATOM 780 C CA . HIS A 1 105 ? 52.257 -19.222 8.750 1.00 45.31 100 HIS A CA 1
ATOM 781 C C . HIS A 1 105 ? 52.972 -17.905 8.579 1.00 45.02 100 HIS A C 1
ATOM 782 O O . HIS A 1 105 ? 52.811 -17.220 7.582 1.00 47.57 100 HIS A O 1
ATOM 789 N N . VAL A 1 106 ? 53.715 -17.527 9.603 1.00 44.53 101 VAL A N 1
ATOM 790 C CA . VAL A 1 106 ? 54.489 -16.298 9.595 1.00 41.68 101 VAL A CA 1
ATOM 791 C C . VAL A 1 106 ? 55.517 -16.412 8.478 1.00 41.16 101 VAL A C 1
ATOM 792 O O . VAL A 1 106 ? 55.622 -15.533 7.641 1.00 39.57 101 VAL A O 1
ATOM 796 N N . ASP A 1 107 ? 56.258 -17.520 8.482 1.00 43.48 102 ASP A N 1
ATOM 797 C CA . ASP A 1 107 ? 57.314 -17.780 7.511 1.00 45.75 102 ASP A CA 1
ATOM 798 C C . ASP A 1 107 ? 56.937 -17.434 6.099 1.00 47.11 102 ASP A C 1
ATOM 799 O O . ASP A 1 107 ? 57.785 -17.003 5.315 1.00 48.89 102 ASP A O 1
ATOM 804 N N . GLY A 1 108 ? 55.666 -17.623 5.776 1.00 47.29 103 GLY A N 1
ATOM 805 C CA . GLY A 1 108 ? 55.210 -17.340 4.435 1.00 48.73 103 GLY A CA 1
ATOM 806 C C . GLY A 1 108 ? 54.686 -15.938 4.246 1.00 49.74 103 GLY A C 1
ATOM 807 O O . GLY A 1 108 ? 54.766 -15.401 3.153 1.00 51.44 103 GLY A O 1
ATOM 808 N N . GLU A 1 109 ? 54.157 -15.339 5.301 1.00 50.95 104 GLU A N 1
ATOM 809 C CA . GLU A 1 109 ? 53.612 -14.005 5.182 1.00 53.82 104 GLU A CA 1
ATOM 810 C C . GLU A 1 109 ? 54.669 -12.896 5.070 1.00 55.65 104 GLU A C 1
ATOM 811 O O . GLU A 1 109 ? 54.497 -11.950 4.299 1.00 56.87 104 GLU A O 1
ATOM 817 N N . LEU A 1 110 ? 55.750 -13.005 5.840 1.00 56.28 105 LEU A N 1
ATOM 818 C CA . LEU A 1 110 ? 56.831 -12.027 5.804 1.00 56.03 105 LEU A CA 1
ATOM 819 C C . LEU A 1 110 ? 57.210 -11.760 4.359 1.00 57.93 105 LEU A C 1
ATOM 820 O O . LEU A 1 110 ? 57.347 -12.690 3.556 1.00 58.02 105 LEU A O 1
ATOM 825 N N . CYS A 1 111 ? 57.369 -10.485 4.026 1.00 59.89 106 CYS A N 1
ATOM 826 C CA . CYS A 1 111 ? 57.749 -10.098 2.673 1.00 61.19 106 CYS A CA 1
ATOM 827 C C . CYS A 1 111 ? 59.243 -9.863 2.704 1.00 61.22 106 CYS A C 1
ATOM 828 O O . CYS A 1 111 ? 59.851 -9.858 3.772 1.00 61.13 106 CYS A O 1
ATOM 831 N N . ALA A 1 112 ? 59.829 -9.674 1.532 1.00 61.87 107 ALA A N 1
ATOM 832 C CA . ALA A 1 112 ? 61.258 -9.443 1.426 1.00 63.16 107 ALA A CA 1
ATOM 833 C C . ALA A 1 112 ? 61.708 -8.343 2.386 1.00 64.15 107 ALA A C 1
ATOM 834 O O . ALA A 1 112 ? 62.620 -8.541 3.190 1.00 63.51 107 ALA A O 1
ATOM 836 N N . ARG A 1 113 ? 61.064 -7.185 2.307 1.00 65.08 108 ARG A N 1
ATOM 837 C CA . ARG A 1 113 ? 61.416 -6.077 3.179 1.00 66.32 108 ARG A CA 1
ATOM 838 C C . ARG A 1 113 ? 61.449 -6.521 4.648 1.00 65.94 108 ARG A C 1
ATOM 839 O O . ARG A 1 113 ? 62.130 -5.908 5.456 1.00 67.93 108 ARG A O 1
ATOM 847 N N . ASP A 1 114 ? 60.740 -7.589 5.001 1.00 64.42 109 ASP A N 1
ATOM 848 C CA . ASP A 1 114 ? 60.747 -8.045 6.390 1.00 63.23 109 ASP A CA 1
ATOM 849 C C . ASP A 1 114 ? 61.956 -8.929 6.680 1.00 61.89 109 ASP A C 1
ATOM 850 O O . ASP A 1 114 ? 62.690 -8.717 7.644 1.00 60.54 109 ASP A O 1
ATOM 855 N N . ILE A 1 115 ? 62.134 -9.931 5.829 1.00 61.65 110 ILE A N 1
ATOM 856 C CA . ILE A 1 115 ? 63.215 -10.909 5.930 1.00 61.12 110 ILE A CA 1
ATOM 857 C C . ILE A 1 115 ? 64.586 -10.250 5.901 1.00 60.08 110 ILE A C 1
ATOM 858 O O . ILE A 1 115 ? 65.396 -10.446 6.804 1.00 58.97 110 ILE A O 1
ATOM 863 N N . ARG A 1 116 ? 64.839 -9.489 4.838 1.00 59.91 111 ARG A N 1
ATOM 864 C CA . ARG A 1 116 ? 66.102 -8.774 4.648 1.00 58.52 111 ARG A CA 1
ATOM 865 C C . ARG A 1 116 ? 66.447 -8.036 5.922 1.00 57.30 111 ARG A C 1
ATOM 866 O O . ARG A 1 116 ? 67.608 -7.954 6.324 1.00 56.87 111 ARG A O 1
ATOM 874 N N . SER A 1 117 ? 65.406 -7.488 6.537 1.00 56.27 112 SER A N 1
ATOM 875 C CA . SER A 1 117 ? 65.518 -6.740 7.774 1.00 54.25 112 SER A CA 1
ATOM 876 C C . SER A 1 117 ? 65.846 -7.655 8.952 1.00 52.85 112 SER A C 1
ATOM 877 O O . SER A 1 117 ? 66.748 -7.361 9.724 1.00 52.32 112 SER A O 1
ATOM 880 N N . LEU A 1 118 ? 65.116 -8.763 9.078 1.00 52.12 113 LEU A N 1
ATOM 881 C CA . LEU A 1 118 ? 65.328 -9.726 10.163 1.00 50.27 113 LEU A CA 1
ATOM 882 C C . LEU A 1 118 ? 66.723 -10.325 10.086 1.00 48.22 113 LEU A C 1
ATOM 883 O O . LEU A 1 118 ? 67.409 -10.479 11.087 1.00 47.73 113 LEU A O 1
ATOM 888 N N . ILE A 1 119 ? 67.123 -10.672 8.876 1.00 47.16 114 ILE A N 1
ATOM 889 C CA . ILE A 1 119 ? 68.427 -11.247 8.621 1.00 46.15 114 ILE A CA 1
ATOM 890 C C . ILE A 1 119 ? 69.530 -10.358 9.188 1.00 45.95 114 ILE A C 1
ATOM 891 O O . ILE A 1 119 ? 70.543 -10.846 9.668 1.00 46.24 114 ILE A O 1
ATOM 896 N N . PHE A 1 120 ? 69.317 -9.052 9.124 1.00 47.33 115 PHE A N 1
ATOM 897 C CA . PHE A 1 120 ? 70.270 -8.054 9.604 1.00 48.43 115 PHE A CA 1
ATOM 898 C C . PHE A 1 120 ? 70.113 -7.889 11.112 1.00 47.78 115 PHE A C 1
ATOM 899 O O . PHE A 1 120 ? 71.010 -8.175 11.898 1.00 46.02 115 PHE A O 1
ATOM 907 N N . LEU A 1 121 ? 68.944 -7.412 11.490 1.00 49.00 116 LEU A N 1
ATOM 908 C CA . LEU A 1 121 ? 68.585 -7.207 12.870 1.00 49.64 116 LEU A CA 1
ATOM 909 C C . LEU A 1 121 ? 69.122 -8.277 13.801 1.00 51.79 116 LEU A C 1
ATOM 910 O O . LEU A 1 121 ? 69.203 -8.063 15.010 1.00 51.50 116 LEU A O 1
ATOM 915 N N . SER A 1 122 ? 69.478 -9.431 13.251 1.00 55.23 117 SER A N 1
ATOM 916 C CA . SER A 1 122 ? 69.964 -10.517 14.092 1.00 60.05 117 SER A CA 1
ATOM 917 C C . SER A 1 122 ? 71.474 -10.725 14.008 1.00 63.94 117 SER A C 1
ATOM 918 O O . SER A 1 122 ? 72.190 -10.335 14.926 1.00 65.88 117 SER A O 1
ATOM 921 N N . LYS A 1 123 ? 71.955 -11.353 12.943 1.00 64.71 118 LYS A N 1
ATOM 922 C CA . LYS A 1 123 ? 73.391 -11.563 12.730 1.00 68.86 118 LYS A CA 1
ATOM 923 C C . LYS A 1 123 ? 74.372 -11.722 13.886 1.00 70.20 118 LYS A C 1
ATOM 924 O O . LYS A 1 123 ? 75.411 -12.350 13.726 1.00 71.26 118 LYS A O 1
ATOM 930 N N . ASP A 1 124 ? 74.090 -11.136 15.034 1.00 71.24 119 ASP A N 1
ATOM 931 C CA . ASP A 1 124 ? 74.991 -11.245 16.171 1.00 72.63 119 ASP A CA 1
ATOM 932 C C . ASP A 1 124 ? 74.294 -12.066 17.231 1.00 71.49 119 ASP A C 1
ATOM 933 O O . ASP A 1 124 ? 74.465 -11.847 18.427 1.00 72.41 119 ASP A O 1
ATOM 938 N N . THR A 1 125 ? 73.516 -13.033 16.761 1.00 70.19 120 THR A N 1
ATOM 939 C CA . THR A 1 125 ? 72.763 -13.904 17.647 1.00 68.72 120 THR A CA 1
ATOM 940 C C . THR A 1 125 ? 73.684 -14.807 18.471 1.00 68.09 120 THR A C 1
ATOM 941 O O . THR A 1 125 ? 74.452 -15.596 17.925 1.00 68.77 120 THR A O 1
ATOM 945 N N . ILE A 1 126 ? 73.605 -14.671 19.791 1.00 67.71 121 ILE A N 1
ATOM 946 C CA . ILE A 1 126 ? 74.409 -15.474 20.705 1.00 67.38 121 ILE A CA 1
ATOM 947 C C . ILE A 1 126 ? 74.143 -16.941 20.438 1.00 67.61 121 ILE A C 1
ATOM 948 O O . ILE A 1 126 ? 73.015 -17.322 20.157 1.00 68.51 121 ILE A O 1
ATOM 953 N N . GLY A 1 127 ? 75.179 -17.765 20.507 1.00 68.29 122 GLY A N 1
ATOM 954 C CA . GLY A 1 127 ? 74.992 -19.184 20.265 1.00 68.78 122 GLY A CA 1
ATOM 955 C C . GLY A 1 127 ? 75.005 -19.577 18.798 1.00 68.69 122 GLY A C 1
ATOM 956 O O . GLY A 1 127 ? 75.571 -20.614 18.443 1.00 68.81 122 GLY A O 1
ATOM 957 N N . SER A 1 128 ? 74.390 -18.764 17.942 1.00 66.70 123 SER A N 1
ATOM 958 C CA . SER A 1 128 ? 74.345 -19.079 16.516 1.00 65.46 123 SER A CA 1
ATOM 959 C C . SER A 1 128 ? 75.694 -19.474 15.963 1.00 63.23 123 SER A C 1
ATOM 960 O O . SER A 1 128 ? 76.720 -18.963 16.398 1.00 63.63 123 SER A O 1
ATOM 963 N N . ARG A 1 129 ? 75.690 -20.365 14.985 1.00 61.12 124 ARG A N 1
ATOM 964 C CA . ARG A 1 129 ? 76.932 -20.803 14.394 1.00 60.08 124 ARG A CA 1
ATOM 965 C C . ARG A 1 129 ? 76.901 -20.552 12.905 1.00 61.11 124 ARG A C 1
ATOM 966 O O . ARG A 1 129 ? 77.363 -21.386 12.137 1.00 62.04 124 ARG A O 1
ATOM 968 N N . SER A 1 130 ? 76.409 -19.397 12.481 1.00 64.20 125 SER A N 1
ATOM 969 C CA . SER A 1 130 ? 76.310 -19.165 11.049 1.00 67.51 125 SER A CA 1
ATOM 970 C C . SER A 1 130 ? 75.558 -17.892 10.680 1.00 68.15 125 SER A C 1
ATOM 971 O O . SER A 1 130 ? 75.517 -17.484 9.514 1.00 70.05 125 SER A O 1
ATOM 974 N N . THR A 1 131 ? 74.937 -17.285 11.678 1.00 67.11 126 THR A N 1
ATOM 975 C CA . THR A 1 131 ? 74.108 -16.096 11.490 1.00 65.93 126 THR A CA 1
ATOM 976 C C . THR A 1 131 ? 72.980 -16.583 10.610 1.00 62.89 126 THR A C 1
ATOM 977 O O . THR A 1 131 ? 73.174 -17.448 9.756 1.00 61.70 126 THR A O 1
ATOM 981 N N . PRO A 1 132 ? 71.781 -16.045 10.807 1.00 61.45 127 PRO A N 1
ATOM 982 C CA . PRO A 1 132 ? 70.793 -16.617 9.902 1.00 61.34 127 PRO A CA 1
ATOM 983 C C . PRO A 1 132 ? 70.380 -15.768 8.717 1.00 61.85 127 PRO A C 1
ATOM 984 O O . PRO A 1 132 ? 70.390 -14.551 8.803 1.00 62.11 127 PRO A O 1
ATOM 988 N N . GLN A 1 133 ? 70.029 -16.418 7.607 1.00 62.41 128 GLN A N 1
ATOM 989 C CA . GLN A 1 133 ? 69.577 -15.705 6.413 1.00 64.46 128 GLN A CA 1
ATOM 990 C C . GLN A 1 133 ? 68.169 -16.142 6.068 1.00 61.80 128 GLN A C 1
ATOM 991 O O . GLN A 1 133 ? 67.709 -15.945 4.945 1.00 63.09 128 GLN A O 1
ATOM 997 N N . THR A 1 134 ? 67.487 -16.730 7.038 1.00 60.20 129 THR A N 1
ATOM 998 C CA . THR A 1 134 ? 66.151 -17.245 6.821 1.00 57.60 129 THR A CA 1
ATOM 999 C C . THR A 1 134 ? 65.352 -17.149 8.092 1.00 54.88 129 THR A C 1
ATOM 1000 O O . THR A 1 134 ? 65.889 -17.387 9.166 1.00 54.43 129 THR A O 1
ATOM 1004 N N . PHE A 1 135 ? 64.065 -16.834 7.975 1.00 53.16 130 PHE A N 1
ATOM 1005 C CA . PHE A 1 135 ? 63.209 -16.740 9.151 1.00 51.03 130 PHE A CA 1
ATOM 1006 C C . PHE A 1 135 ? 63.292 -18.020 9.980 1.00 50.50 130 PHE A C 1
ATOM 1007 O O . PHE A 1 135 ? 63.445 -17.978 11.208 1.00 48.35 130 PHE A O 1
ATOM 1015 N N . LEU A 1 136 ? 63.187 -19.156 9.290 1.00 49.79 131 LEU A N 1
ATOM 1016 C CA . LEU A 1 136 ? 63.251 -20.477 9.915 1.00 47.97 131 LEU A CA 1
ATOM 1017 C C . LEU A 1 136 ? 64.616 -20.718 10.528 1.00 46.72 131 LEU A C 1
ATOM 1018 O O . LEU A 1 136 ? 64.742 -21.314 11.605 1.00 45.70 131 LEU A O 1
ATOM 1023 N N . HIS A 1 137 ? 65.632 -20.249 9.813 1.00 45.60 132 HIS A N 1
ATOM 1024 C CA . HIS A 1 137 ? 67.018 -20.349 10.255 1.00 44.71 132 HIS A CA 1
ATOM 1025 C C . HIS A 1 137 ? 67.142 -19.589 11.577 1.00 44.95 132 HIS A C 1
ATOM 1026 O O . HIS A 1 137 ? 67.838 -20.013 12.509 1.00 44.35 132 HIS A O 1
ATOM 1033 N N . TRP A 1 138 ? 66.459 -18.449 11.628 1.00 44.02 133 TRP A N 1
ATOM 1034 C CA . TRP A 1 138 ? 66.440 -17.616 12.803 1.00 43.48 133 TRP A CA 1
ATOM 1035 C C . TRP A 1 138 ? 65.714 -18.397 13.869 1.00 43.19 133 TRP A C 1
ATOM 1036 O O . TRP A 1 138 ? 66.221 -18.542 14.975 1.00 43.00 133 TRP A O 1
ATOM 1047 N N . VAL A 1 139 ? 64.526 -18.903 13.529 1.00 44.07 134 VAL A N 1
ATOM 1048 C CA . VAL A 1 139 ? 63.713 -19.680 14.475 1.00 45.17 134 VAL A CA 1
ATOM 1049 C C . VAL A 1 139 ? 64.544 -20.796 15.072 1.00 45.69 134 VAL A C 1
ATOM 1050 O O . VAL A 1 139 ? 64.566 -20.998 16.288 1.00 45.09 134 VAL A O 1
ATOM 1054 N N . TYR A 1 140 ? 65.227 -21.527 14.201 1.00 45.92 135 TYR A N 1
ATOM 1055 C CA . TYR A 1 140 ? 66.071 -22.615 14.641 1.00 45.45 135 TYR A CA 1
ATOM 1056 C C . TYR A 1 140 ? 66.983 -22.088 15.727 1.00 44.67 135 TYR A C 1
ATOM 1057 O O . TYR A 1 140 ? 66.914 -22.544 16.861 1.00 43.22 135 TYR A O 1
ATOM 1066 N N . CYS A 1 141 ? 67.803 -21.095 15.386 1.00 45.89 136 CYS A N 1
ATOM 1067 C CA . CYS A 1 141 ? 68.751 -20.507 16.342 1.00 47.65 136 CYS A CA 1
ATOM 1068 C C . CYS A 1 141 ? 68.134 -20.052 17.649 1.00 48.25 136 CYS A C 1
ATOM 1069 O O . CYS A 1 141 ? 68.756 -20.129 18.715 1.00 49.27 136 CYS A O 1
ATOM 1072 N N . MET A 1 142 ? 66.910 -19.564 17.556 1.00 49.01 137 MET A N 1
ATOM 1073 C CA . MET A 1 142 ? 66.216 -19.108 18.727 1.00 50.01 137 MET A CA 1
ATOM 1074 C C . MET A 1 142 ? 65.829 -20.287 19.598 1.00 52.32 137 MET A C 1
ATOM 1075 O O . MET A 1 142 ? 65.885 -20.195 20.826 1.00 53.22 137 MET A O 1
ATOM 1080 N N . GLU A 1 143 ? 65.441 -21.397 18.968 1.00 54.00 138 GLU A N 1
ATOM 1081 C CA . GLU A 1 143 ? 65.044 -22.592 19.714 1.00 54.86 138 GLU A CA 1
ATOM 1082 C C . GLU A 1 143 ? 66.258 -23.169 20.430 1.00 54.99 138 GLU A C 1
ATOM 1083 O O . GLU A 1 143 ? 66.191 -23.515 21.609 1.00 55.19 138 GLU A O 1
ATOM 1089 N N . ASN A 1 144 ? 67.371 -23.255 19.714 1.00 53.69 139 ASN A N 1
ATOM 1090 C CA . ASN A 1 144 ? 68.576 -23.797 20.286 1.00 53.86 139 ASN A CA 1
ATOM 1091 C C . ASN A 1 144 ? 69.061 -23.011 21.502 1.00 55.45 139 ASN A C 1
ATOM 1092 O O . ASN A 1 144 ? 70.180 -23.221 21.952 1.00 58.65 139 ASN A O 1
ATOM 1097 N N . LEU A 1 145 ? 68.246 -22.106 22.036 1.00 55.26 140 LEU A N 1
ATOM 1098 C CA . LEU A 1 145 ? 68.659 -21.303 23.194 1.00 54.72 140 LEU A CA 1
ATOM 1099 C C . LEU A 1 145 ? 67.579 -21.281 24.228 1.00 56.35 140 LEU A C 1
ATOM 1100 O O . LEU A 1 145 ? 67.666 -20.557 25.216 1.00 57.48 140 LEU A O 1
ATOM 1105 N N . ASP A 1 146 ? 66.552 -22.078 23.985 1.00 58.59 141 ASP A N 1
ATOM 1106 C CA . ASP A 1 146 ? 65.404 -22.158 24.872 1.00 60.41 141 ASP A CA 1
ATOM 1107 C C . ASP A 1 146 ? 64.662 -20.812 24.908 1.00 59.18 141 ASP A C 1
ATOM 1108 O O . ASP A 1 146 ? 63.972 -20.509 25.878 1.00 58.87 141 ASP A O 1
ATOM 1113 N N . LEU A 1 147 ? 64.810 -20.017 23.845 1.00 58.33 142 LEU A N 1
ATOM 1114 C CA . LEU A 1 147 ? 64.129 -18.722 23.743 1.00 58.44 142 LEU A CA 1
ATOM 1115 C C . LEU A 1 147 ? 62.778 -18.820 23.024 1.00 59.14 142 LEU A C 1
ATOM 1116 O O . LEU A 1 147 ? 61.874 -18.006 23.277 1.00 59.53 142 LEU A O 1
ATOM 1121 N N . LEU A 1 148 ? 62.644 -19.800 22.124 1.00 58.40 143 LEU A N 1
ATOM 1122 C CA . LEU A 1 148 ? 61.381 -20.023 21.409 1.00 57.41 143 LEU A CA 1
ATOM 1123 C C . LEU A 1 148 ? 60.749 -21.359 21.783 1.00 58.08 143 LEU A C 1
ATOM 1124 O O . LEU A 1 148 ? 61.114 -21.962 22.788 1.00 59.84 143 LEU A O 1
ATOM 1129 N N . GLY A 1 149 ? 59.784 -21.807 20.990 1.00 58.54 144 GLY A N 1
ATOM 1130 C CA . GLY A 1 149 ? 59.114 -23.063 21.288 1.00 60.21 144 GLY A CA 1
ATOM 1131 C C . GLY A 1 149 ? 57.625 -22.877 21.532 1.00 61.47 144 GLY A C 1
ATOM 1132 O O . GLY A 1 149 ? 57.176 -21.750 21.699 1.00 62.18 144 GLY A O 1
ATOM 1133 N N . PRO A 1 150 ? 56.830 -23.953 21.550 1.00 62.06 145 PRO A N 1
ATOM 1134 C CA . PRO A 1 150 ? 55.384 -23.855 21.777 1.00 63.76 145 PRO A CA 1
ATOM 1135 C C . PRO A 1 150 ? 54.987 -23.362 23.157 1.00 65.55 145 PRO A C 1
ATOM 1136 O O . PRO A 1 150 ? 54.017 -22.618 23.302 1.00 66.57 145 PRO A O 1
ATOM 1140 N N . THR A 1 151 ? 55.731 -23.780 24.171 1.00 67.99 146 THR A N 1
ATOM 1141 C CA . THR A 1 151 ? 55.459 -23.363 25.545 1.00 71.02 146 THR A CA 1
ATOM 1142 C C . THR A 1 151 ? 55.603 -21.852 25.724 1.00 71.50 146 THR A C 1
ATOM 1143 O O . THR A 1 151 ? 55.120 -21.296 26.714 1.00 71.41 146 THR A O 1
ATOM 1147 N N . ASP A 1 152 ? 56.278 -21.200 24.776 1.00 72.01 147 ASP A N 1
ATOM 1148 C CA . ASP A 1 152 ? 56.500 -19.756 24.835 1.00 72.24 147 ASP A CA 1
ATOM 1149 C C . ASP A 1 152 ? 56.956 -19.153 23.515 1.00 70.15 147 ASP A C 1
ATOM 1150 O O . ASP A 1 152 ? 58.092 -19.367 23.102 1.00 68.63 147 ASP A O 1
ATOM 1155 N N . VAL A 1 153 ? 56.087 -18.369 22.880 1.00 68.32 148 VAL A N 1
ATOM 1156 C CA . VAL A 1 153 ? 56.405 -17.738 21.600 1.00 66.57 148 VAL A CA 1
ATOM 1157 C C . VAL A 1 153 ? 56.448 -16.236 21.727 1.00 66.17 148 VAL A C 1
ATOM 1158 O O . VAL A 1 153 ? 56.290 -15.521 20.739 1.00 65.93 148 VAL A O 1
ATOM 1162 N N . ASP A 1 154 ? 56.670 -15.753 22.940 1.00 66.27 149 ASP A N 1
ATOM 1163 C CA . ASP A 1 154 ? 56.689 -14.317 23.161 1.00 65.46 149 ASP A CA 1
ATOM 1164 C C . ASP A 1 154 ? 57.881 -13.625 22.501 1.00 62.04 149 ASP A C 1
ATOM 1165 O O . ASP A 1 154 ? 57.875 -12.410 22.328 1.00 62.53 149 ASP A O 1
ATOM 1170 N N . ALA A 1 155 ? 58.894 -14.397 22.126 1.00 58.72 150 ALA A N 1
ATOM 1171 C CA . ALA A 1 155 ? 60.069 -13.836 21.467 1.00 56.10 150 ALA A CA 1
ATOM 1172 C C . ALA A 1 155 ? 59.793 -13.727 19.969 1.00 54.49 150 ALA A C 1
ATOM 1173 O O . ALA A 1 155 ? 60.427 -12.949 19.265 1.00 53.92 150 ALA A O 1
ATOM 1175 N N . LEU A 1 156 ? 58.852 -14.528 19.484 1.00 53.33 151 LEU A N 1
ATOM 1176 C CA . LEU A 1 156 ? 58.496 -14.509 18.080 1.00 52.04 151 LEU A CA 1
ATOM 1177 C C . LEU A 1 156 ? 57.650 -13.281 17.857 1.00 53.67 151 LEU A C 1
ATOM 1178 O O . LEU A 1 156 ? 57.704 -12.656 16.804 1.00 55.69 151 LEU A O 1
ATOM 1183 N N . MET A 1 157 ? 56.841 -12.943 18.851 1.00 54.30 152 MET A N 1
ATOM 1184 C CA . MET A 1 157 ? 55.975 -11.781 18.735 1.00 55.13 152 MET A CA 1
ATOM 1185 C C . MET A 1 157 ? 56.843 -10.529 18.720 1.00 56.28 152 MET A C 1
ATOM 1186 O O . MET A 1 157 ? 56.601 -9.597 17.954 1.00 56.35 152 MET A O 1
ATOM 1191 N N . SER A 1 158 ? 57.873 -10.524 19.555 1.00 56.62 153 SER A N 1
ATOM 1192 C CA . SER A 1 158 ? 58.778 -9.404 19.599 1.00 56.87 153 SER A CA 1
ATOM 1193 C C . SER A 1 158 ? 59.433 -9.179 18.239 1.00 56.28 153 SER A C 1
ATOM 1194 O O . SER A 1 158 ? 59.388 -8.080 17.723 1.00 56.39 153 SER A O 1
ATOM 1197 N N . MET A 1 159 ? 60.040 -10.203 17.651 1.00 57.24 154 MET A N 1
ATOM 1198 C CA . MET A 1 159 ? 60.676 -10.017 16.344 1.00 59.72 154 MET A CA 1
ATOM 1199 C C . MET A 1 159 ? 59.673 -9.452 15.355 1.00 60.93 154 MET A C 1
ATOM 1200 O O . MET A 1 159 ? 60.028 -8.756 14.402 1.00 61.98 154 MET A O 1
ATOM 1202 N N . LEU A 1 160 ? 58.407 -9.759 15.577 1.00 62.00 155 LEU A N 1
ATOM 1203 C CA . LEU A 1 160 ? 57.389 -9.291 14.671 1.00 62.16 155 LEU A CA 1
ATOM 1204 C C . LEU A 1 160 ? 57.023 -7.843 14.910 1.00 63.88 155 LEU A C 1
ATOM 1205 O O . LEU A 1 160 ? 56.975 -7.070 13.965 1.00 65.86 155 LEU A O 1
ATOM 1210 N N . ARG A 1 161 ? 56.776 -7.457 16.158 1.00 66.04 156 ARG A N 1
ATOM 1211 C CA . ARG A 1 161 ? 56.416 -6.068 16.413 1.00 68.66 156 ARG A CA 1
ATOM 1212 C C . ARG A 1 161 ? 57.574 -5.123 16.077 1.00 68.83 156 ARG A C 1
ATOM 1213 O O . ARG A 1 161 ? 57.364 -3.943 15.800 1.00 70.66 156 ARG A O 1
ATOM 1221 N N . SER A 1 162 ? 58.796 -5.642 16.085 1.00 67.82 157 SER A N 1
ATOM 1222 C CA . SER A 1 162 ? 59.950 -4.821 15.773 1.00 65.95 157 SER A CA 1
ATOM 1223 C C . SER A 1 162 ? 59.998 -4.643 14.274 1.00 65.38 157 SER A C 1
ATOM 1224 O O . SER A 1 162 ? 60.457 -3.625 13.775 1.00 67.23 157 SER A O 1
ATOM 1227 N N . LEU A 1 163 ? 59.541 -5.651 13.551 1.00 63.97 158 LEU A N 1
ATOM 1228 C CA . LEU A 1 163 ? 59.547 -5.579 12.103 1.00 63.69 158 LEU A CA 1
ATOM 1229 C C . LEU A 1 163 ? 58.332 -4.861 11.584 1.00 63.36 158 LEU A C 1
ATOM 1230 O O . LEU A 1 163 ? 58.148 -4.746 10.378 1.00 63.34 158 LEU A O 1
ATOM 1235 N N . SER A 1 164 ? 57.491 -4.409 12.502 1.00 65.22 159 SER A N 1
ATOM 1236 C CA . SER A 1 164 ? 56.295 -3.674 12.135 1.00 66.98 159 SER A CA 1
ATOM 1237 C C . SER A 1 164 ? 55.173 -4.528 11.568 1.00 67.07 159 SER A C 1
ATOM 1238 O O . SER A 1 164 ? 54.300 -4.027 10.855 1.00 68.73 159 SER A O 1
ATOM 1241 N N . ARG A 1 165 ? 55.196 -5.817 11.876 1.00 66.36 160 ARG A N 1
ATOM 1242 C CA . ARG A 1 165 ? 54.133 -6.695 11.427 1.00 65.53 160 ARG A CA 1
ATOM 1243 C C . ARG A 1 165 ? 53.311 -7.033 12.663 1.00 65.67 160 ARG A C 1
ATOM 1244 O O . ARG A 1 165 ? 53.261 -8.179 13.097 1.00 65.50 160 ARG A O 1
ATOM 1252 N N . VAL A 1 166 ? 52.673 -6.025 13.241 1.00 65.87 161 VAL A N 1
ATOM 1253 C CA . VAL A 1 166 ? 51.865 -6.261 14.423 1.00 67.34 161 VAL A CA 1
ATOM 1254 C C . VAL A 1 166 ? 50.667 -7.111 14.023 1.00 67.58 161 VAL A C 1
ATOM 1255 O O . VAL A 1 166 ? 50.041 -7.766 14.863 1.00 68.14 161 VAL A O 1
ATOM 1259 N N . ASP A 1 167 ? 50.341 -7.087 12.733 1.00 66.04 162 ASP A N 1
ATOM 1260 C CA . ASP A 1 167 ? 49.227 -7.875 12.217 1.00 64.31 162 ASP A CA 1
ATOM 1261 C C . ASP A 1 167 ? 49.559 -9.348 12.394 1.00 62.74 162 ASP A C 1
ATOM 1262 O O . ASP A 1 167 ? 48.680 -10.167 12.668 1.00 63.15 162 ASP A O 1
ATOM 1267 N N . LEU A 1 168 ? 50.835 -9.680 12.224 1.00 60.22 163 LEU A N 1
ATOM 1268 C CA . LEU A 1 168 ? 51.281 -11.050 12.394 1.00 57.74 163 LEU A CA 1
ATOM 1269 C C . LEU A 1 168 ? 51.362 -11.310 13.882 1.00 57.54 163 LEU A C 1
ATOM 1270 O O . LEU A 1 168 ? 51.050 -12.400 14.345 1.00 57.44 163 LEU A O 1
ATOM 1275 N N . GLN A 1 169 ? 51.785 -10.304 14.636 1.00 57.29 164 GLN A N 1
ATOM 1276 C CA . GLN A 1 169 ? 51.883 -10.469 16.073 1.00 58.47 164 GLN A CA 1
ATOM 1277 C C . GLN A 1 169 ? 50.510 -10.896 16.563 1.00 60.70 164 GLN A C 1
ATOM 1278 O O . GLN A 1 169 ? 50.386 -11.809 17.375 1.00 60.92 164 GLN A O 1
ATOM 1280 N N . ARG A 1 170 ? 49.479 -10.234 16.049 1.00 63.10 165 ARG A N 1
ATOM 1281 C CA . ARG A 1 170 ? 48.107 -10.528 16.433 1.00 65.33 165 ARG A CA 1
ATOM 1282 C C . ARG A 1 170 ? 47.699 -11.944 16.017 1.00 67.23 165 ARG A C 1
ATOM 1283 O O . ARG A 1 170 ? 47.181 -12.709 16.830 1.00 68.84 165 ARG A O 1
ATOM 1285 N N . GLN A 1 171 ? 47.930 -12.281 14.748 1.00 68.09 166 GLN A N 1
ATOM 1286 C CA . GLN A 1 171 ? 47.603 -13.603 14.222 1.00 67.84 166 GLN A CA 1
ATOM 1287 C C . GLN A 1 171 ? 48.328 -14.657 15.045 1.00 67.70 166 GLN A C 1
ATOM 1288 O O . GLN A 1 171 ? 47.724 -15.614 15.514 1.00 67.72 166 GLN A O 1
ATOM 1294 N N . VAL A 1 172 ? 49.628 -14.480 15.233 1.00 67.42 167 VAL A N 1
ATOM 1295 C CA . VAL A 1 172 ? 50.376 -15.436 16.024 1.00 67.49 167 VAL A CA 1
ATOM 1296 C C . VAL A 1 172 ? 49.718 -15.556 17.386 1.00 69.55 167 VAL A C 1
ATOM 1297 O O . VAL A 1 172 ? 49.618 -16.649 17.936 1.00 69.25 167 VAL A O 1
ATOM 1301 N N . GLN A 1 173 ? 49.256 -14.427 17.917 1.00 72.22 168 GLN A N 1
ATOM 1302 C CA . GLN A 1 173 ? 48.623 -14.401 19.228 1.00 75.39 168 GLN A CA 1
ATOM 1303 C C . GLN A 1 173 ? 47.248 -15.027 19.177 1.00 75.84 168 GLN A C 1
ATOM 1304 O O . GLN A 1 173 ? 46.686 -15.411 20.197 1.00 76.51 168 GLN A O 1
ATOM 1310 N N . THR A 1 174 ? 46.701 -15.136 17.981 1.00 76.60 169 THR A N 1
ATOM 1311 C CA . THR A 1 174 ? 45.389 -15.729 17.839 1.00 77.43 169 THR A CA 1
ATOM 1312 C C . THR A 1 174 ? 45.564 -17.224 17.648 1.00 78.20 169 THR A C 1
ATOM 1313 O O . THR A 1 174 ? 44.882 -18.024 18.277 1.00 79.21 169 THR A O 1
ATOM 1317 N N . LEU A 1 175 ? 46.494 -17.583 16.771 1.00 78.65 170 LEU A N 1
ATOM 1318 C CA . LEU A 1 175 ? 46.800 -18.970 16.475 1.00 78.53 170 LEU A CA 1
ATOM 1319 C C . LEU A 1 175 ? 47.125 -19.747 17.751 1.00 79.62 170 LEU A C 1
ATOM 1320 O O . LEU A 1 175 ? 46.710 -20.894 17.909 1.00 79.77 170 LEU A O 1
ATOM 1325 N N . MET A 1 176 ? 47.851 -19.109 18.662 1.00 81.02 171 MET A N 1
ATOM 1326 C CA . MET A 1 176 ? 48.264 -19.749 19.900 1.00 82.49 171 MET A CA 1
ATOM 1327 C C . MET A 1 176 ? 47.348 -19.497 21.113 1.00 85.82 171 MET A C 1
ATOM 1328 O O . MET A 1 176 ? 47.208 -20.365 21.965 1.00 86.35 171 MET A O 1
ATOM 1333 N N . GLY A 1 177 ? 46.741 -18.316 21.213 1.00 89.06 172 GLY A N 1
ATOM 1334 C CA . GLY A 1 177 ? 45.869 -18.032 22.349 1.00 91.31 172 GLY A CA 1
ATOM 1335 C C . GLY A 1 177 ? 46.271 -16.894 23.281 1.00 93.05 172 GLY A C 1
ATOM 1336 O O . GLY A 1 177 ? 47.461 -16.583 23.439 1.00 93.01 172 GLY A O 1
ATOM 1337 N N . LEU A 1 178 ? 45.253 -16.276 23.887 1.00 94.90 173 LEU A N 1
ATOM 1338 C CA . LEU A 1 178 ? 45.388 -15.159 24.839 1.00 95.91 173 LEU A CA 1
ATOM 1339 C C . LEU A 1 178 ? 45.728 -13.798 24.227 1.00 96.11 173 LEU A C 1
ATOM 1340 O O . LEU A 1 178 ? 46.848 -13.294 24.468 1.00 96.63 173 LEU A O 1
ATOM 1342 N N . ALA B 1 7 ? 29.852 -44.102 2.915 1.00 101.60 2 ALA B N 1
ATOM 1343 C CA . ALA B 1 7 ? 30.910 -43.710 1.929 1.00 102.04 2 ALA B CA 1
ATOM 1344 C C . ALA B 1 7 ? 31.745 -44.918 1.469 1.00 101.21 2 ALA B C 1
ATOM 1345 O O . ALA B 1 7 ? 31.434 -45.549 0.456 1.00 100.43 2 ALA B O 1
ATOM 1347 N N . THR B 1 8 ? 32.813 -45.217 2.207 1.00 100.78 3 THR B N 1
ATOM 1348 C CA . THR B 1 8 ? 33.686 -46.347 1.894 1.00 99.65 3 THR B CA 1
ATOM 1349 C C . THR B 1 8 ? 33.028 -47.611 2.435 1.00 98.67 3 THR B C 1
ATOM 1350 O O . THR B 1 8 ? 33.499 -48.729 2.196 1.00 99.12 3 THR B O 1
ATOM 1354 N N . TYR B 1 9 ? 31.942 -47.422 3.182 1.00 96.39 4 TYR B N 1
ATOM 1355 C CA . TYR B 1 9 ? 31.206 -48.542 3.758 1.00 93.44 4 TYR B CA 1
ATOM 1356 C C . TYR B 1 9 ? 30.488 -49.311 2.657 1.00 90.66 4 TYR B C 1
ATOM 1357 O O . TYR B 1 9 ? 30.178 -50.487 2.822 1.00 90.66 4 TYR B O 1
ATOM 1359 N N . GLU B 1 10 ? 30.245 -48.638 1.533 1.00 87.12 5 GLU B N 1
ATOM 1360 C CA . GLU B 1 10 ? 29.568 -49.247 0.396 1.00 82.80 5 GLU B CA 1
ATOM 1361 C C . GLU B 1 10 ? 30.439 -50.339 -0.233 1.00 78.44 5 GLU B C 1
ATOM 1362 O O . GLU B 1 10 ? 29.938 -51.315 -0.784 1.00 77.38 5 GLU B O 1
ATOM 1368 N N . VAL B 1 11 ? 31.750 -50.183 -0.141 1.00 74.22 6 VAL B N 1
ATOM 1369 C CA . VAL B 1 11 ? 32.654 -51.176 -0.697 1.00 69.86 6 VAL B CA 1
ATOM 1370 C C . VAL B 1 11 ? 32.517 -52.482 0.053 1.00 66.98 6 VAL B C 1
ATOM 1371 O O . VAL B 1 11 ? 32.514 -53.560 -0.531 1.00 66.27 6 VAL B O 1
ATOM 1375 N N . LEU B 1 12 ? 32.418 -52.375 1.366 1.00 64.40 7 LEU B N 1
ATOM 1376 C CA . LEU B 1 12 ? 32.282 -53.549 2.192 1.00 61.19 7 LEU B CA 1
ATOM 1377 C C . LEU B 1 12 ? 30.971 -54.267 1.855 1.00 60.76 7 LEU B C 1
ATOM 1378 O O . LEU B 1 12 ? 30.899 -55.483 1.941 1.00 60.71 7 LEU B O 1
ATOM 1383 N N . CYS B 1 13 ? 29.938 -53.519 1.470 1.00 59.41 8 CYS B N 1
ATOM 1384 C CA . CYS B 1 13 ? 28.668 -54.131 1.115 1.00 58.23 8 CYS B CA 1
ATOM 1385 C C . CYS B 1 13 ? 28.828 -54.908 -0.176 1.00 58.51 8 CYS B C 1
ATOM 1386 O O . CYS B 1 13 ? 28.568 -56.102 -0.220 1.00 59.50 8 CYS B O 1
ATOM 1389 N N . GLU B 1 14 ? 29.255 -54.223 -1.230 1.00 58.35 9 GLU B N 1
ATOM 1390 C CA . GLU B 1 14 ? 29.430 -54.864 -2.523 1.00 57.94 9 GLU B CA 1
ATOM 1391 C C . GLU B 1 14 ? 30.233 -56.133 -2.407 1.00 54.93 9 GLU B C 1
ATOM 1392 O O . GLU B 1 14 ? 30.067 -57.040 -3.198 1.00 55.48 9 GLU B O 1
ATOM 1398 N N . VAL B 1 15 ? 31.106 -56.203 -1.419 1.00 52.57 10 VAL B N 1
ATOM 1399 C CA . VAL B 1 15 ? 31.885 -57.404 -1.239 1.00 50.89 10 VAL B CA 1
ATOM 1400 C C . VAL B 1 15 ? 30.950 -58.499 -0.741 1.00 51.33 10 VAL B C 1
ATOM 1401 O O . VAL B 1 15 ? 30.861 -59.564 -1.345 1.00 53.08 10 VAL B O 1
ATOM 1405 N N . ALA B 1 16 ? 30.247 -58.229 0.354 1.00 50.24 11 ALA B N 1
ATOM 1406 C CA . ALA B 1 16 ? 29.306 -59.191 0.916 1.00 49.13 11 ALA B CA 1
ATOM 1407 C C . ALA B 1 16 ? 28.327 -59.597 -0.161 1.00 48.52 11 ALA B C 1
ATOM 1408 O O . ALA B 1 16 ? 28.130 -60.776 -0.439 1.00 50.16 11 ALA B O 1
ATOM 1410 N N . ARG B 1 17 ? 27.718 -58.601 -0.774 1.00 48.76 12 ARG B N 1
ATOM 1411 C CA . ARG B 1 17 ? 26.756 -58.847 -1.822 1.00 48.81 12 ARG B CA 1
ATOM 1412 C C . ARG B 1 17 ? 27.249 -59.793 -2.904 1.00 48.34 12 ARG B C 1
ATOM 1413 O O . ARG B 1 17 ? 26.434 -60.417 -3.564 1.00 47.94 12 ARG B O 1
ATOM 1421 N N . LYS B 1 18 ? 28.563 -59.900 -3.102 1.00 49.01 13 LYS B N 1
ATOM 1422 C CA . LYS B 1 18 ? 29.088 -60.787 -4.145 1.00 50.37 13 LYS B CA 1
ATOM 1423 C C . LYS B 1 18 ? 29.782 -61.986 -3.546 1.00 50.36 13 LYS B C 1
ATOM 1424 O O . LYS B 1 18 ? 30.204 -62.898 -4.255 1.00 49.36 13 LYS B O 1
ATOM 1430 N N . LEU B 1 19 ? 29.910 -61.967 -2.230 1.00 52.43 14 LEU B N 1
ATOM 1431 C CA . LEU B 1 19 ? 30.548 -63.054 -1.525 1.00 54.66 14 LEU B CA 1
ATOM 1432 C C . LEU B 1 19 ? 29.601 -64.258 -1.672 1.00 57.35 14 LEU B C 1
ATOM 1433 O O . LEU B 1 19 ? 28.382 -64.134 -1.474 1.00 57.90 14 LEU B O 1
ATOM 1438 N N . GLY B 1 20 ? 30.164 -65.405 -2.054 1.00 59.08 15 GLY B N 1
ATOM 1439 C CA . GLY B 1 20 ? 29.378 -66.618 -2.249 1.00 60.88 15 GLY B CA 1
ATOM 1440 C C . GLY B 1 20 ? 28.712 -67.118 -0.979 1.00 63.01 15 GLY B C 1
ATOM 1441 O O . GLY B 1 20 ? 29.026 -66.624 0.103 1.00 64.87 15 GLY B O 1
ATOM 1442 N N . THR B 1 21 ? 27.803 -68.089 -1.081 1.00 63.41 16 THR B N 1
ATOM 1443 C CA . THR B 1 21 ? 27.118 -68.593 0.118 1.00 64.19 16 THR B CA 1
ATOM 1444 C C . THR B 1 21 ? 28.082 -69.191 1.128 1.00 63.45 16 THR B C 1
ATOM 1445 O O . THR B 1 21 ? 28.164 -68.727 2.265 1.00 62.69 16 THR B O 1
ATOM 1449 N N . ASP B 1 22 ? 28.809 -70.222 0.723 1.00 63.69 17 ASP B N 1
ATOM 1450 C CA . ASP B 1 22 ? 29.760 -70.818 1.636 1.00 64.28 17 ASP B CA 1
ATOM 1451 C C . ASP B 1 22 ? 30.817 -69.801 2.008 1.00 63.06 17 ASP B C 1
ATOM 1452 O O . ASP B 1 22 ? 31.394 -69.872 3.092 1.00 63.39 17 ASP B O 1
ATOM 1457 N N . ASP B 1 23 ? 31.077 -68.854 1.109 1.00 61.58 18 ASP B N 1
ATOM 1458 C CA . ASP B 1 23 ? 32.084 -67.833 1.385 1.00 58.11 18 ASP B CA 1
ATOM 1459 C C . ASP B 1 23 ? 31.741 -67.030 2.631 1.00 55.76 18 ASP B C 1
ATOM 1460 O O . ASP B 1 23 ? 32.610 -66.795 3.466 1.00 56.02 18 ASP B O 1
ATOM 1465 N N . ARG B 1 24 ? 30.485 -66.626 2.779 1.00 52.25 19 ARG B N 1
ATOM 1466 C CA . ARG B 1 24 ? 30.118 -65.863 3.958 1.00 50.68 19 ARG B CA 1
ATOM 1467 C C . ARG B 1 24 ? 30.601 -66.555 5.240 1.00 51.66 19 ARG B C 1
ATOM 1468 O O . ARG B 1 24 ? 31.047 -65.905 6.175 1.00 51.36 19 ARG B O 1
ATOM 1476 N N . GLU B 1 25 ? 30.520 -67.877 5.294 1.00 53.71 20 GLU B N 1
ATOM 1477 C CA . GLU B 1 25 ? 30.958 -68.582 6.497 1.00 54.63 20 GLU B CA 1
ATOM 1478 C C . GLU B 1 25 ? 32.478 -68.537 6.618 1.00 53.65 20 GLU B C 1
ATOM 1479 O O . GLU B 1 25 ? 33.008 -68.321 7.698 1.00 53.88 20 GLU B O 1
ATOM 1481 N N . VAL B 1 26 ? 33.174 -68.758 5.509 1.00 53.71 21 VAL B N 1
ATOM 1482 C CA . VAL B 1 26 ? 34.628 -68.723 5.515 1.00 53.31 21 VAL B CA 1
ATOM 1483 C C . VAL B 1 26 ? 35.083 -67.353 5.981 1.00 51.76 21 VAL B C 1
ATOM 1484 O O . VAL B 1 26 ? 35.904 -67.249 6.884 1.00 51.91 21 VAL B O 1
ATOM 1488 N N . VAL B 1 27 ? 34.553 -66.300 5.362 1.00 50.63 22 VAL B N 1
ATOM 1489 C CA . VAL B 1 27 ? 34.941 -64.939 5.737 1.00 50.80 22 VAL B CA 1
ATOM 1490 C C . VAL B 1 27 ? 34.697 -64.700 7.234 1.00 50.87 22 VAL B C 1
ATOM 1491 O O . VAL B 1 27 ? 35.655 -64.555 7.997 1.00 50.92 22 VAL B O 1
ATOM 1495 N N . LEU B 1 28 ? 33.426 -64.670 7.644 1.00 51.20 23 LEU B N 1
ATOM 1496 C CA . LEU B 1 28 ? 33.048 -64.471 9.047 1.00 51.80 23 LEU B CA 1
ATOM 1497 C C . LEU B 1 28 ? 33.873 -65.328 10.025 1.00 52.82 23 LEU B C 1
ATOM 1498 O O . LEU B 1 28 ? 34.129 -64.915 11.156 1.00 54.41 23 LEU B O 1
ATOM 1503 N N . PHE B 1 29 ? 34.289 -66.517 9.600 1.00 52.38 24 PHE B N 1
ATOM 1504 C CA . PHE B 1 29 ? 35.078 -67.382 10.466 1.00 51.98 24 PHE B CA 1
ATOM 1505 C C . PHE B 1 29 ? 36.447 -66.812 10.713 1.00 53.48 24 PHE B C 1
ATOM 1506 O O . PHE B 1 29 ? 36.969 -66.874 11.834 1.00 54.83 24 PHE B O 1
ATOM 1514 N N . LEU B 1 30 ? 37.041 -66.304 9.635 1.00 53.74 25 LEU B N 1
ATOM 1515 C CA . LEU B 1 30 ? 38.381 -65.715 9.661 1.00 52.05 25 LEU B CA 1
ATOM 1516 C C . LEU B 1 30 ? 38.432 -64.443 10.500 1.00 53.14 25 LEU B C 1
ATOM 1517 O O . LEU B 1 30 ? 39.447 -64.148 11.121 1.00 54.26 25 LEU B O 1
ATOM 1522 N N . LEU B 1 31 ? 37.332 -63.703 10.530 1.00 53.02 26 LEU B N 1
ATOM 1523 C CA . LEU B 1 31 ? 37.321 -62.473 11.276 1.00 53.75 26 LEU B CA 1
ATOM 1524 C C . LEU B 1 31 ? 36.879 -62.644 12.723 1.00 57.06 26 LEU B C 1
ATOM 1525 O O . LEU B 1 31 ? 36.832 -61.665 13.465 1.00 59.17 26 LEU B O 1
ATOM 1530 N N . ASN B 1 32 ? 36.571 -63.882 13.124 1.00 59.79 27 ASN B N 1
ATOM 1531 C CA . ASN B 1 32 ? 36.125 -64.211 14.497 1.00 63.21 27 ASN B CA 1
ATOM 1532 C C . ASN B 1 32 ? 34.786 -63.581 14.875 1.00 63.76 27 ASN B C 1
ATOM 1533 O O . ASN B 1 32 ? 34.604 -63.059 15.980 1.00 62.66 27 ASN B O 1
ATOM 1538 N N . VAL B 1 33 ? 33.852 -63.626 13.940 1.00 64.21 28 VAL B N 1
ATOM 1539 C CA . VAL B 1 33 ? 32.539 -63.080 14.174 1.00 65.79 28 VAL B CA 1
ATOM 1540 C C . VAL B 1 33 ? 31.564 -64.086 13.573 1.00 67.39 28 VAL B C 1
ATOM 1541 O O . VAL B 1 33 ? 30.447 -63.753 13.181 1.00 68.95 28 VAL B O 1
ATOM 1545 N N . PHE B 1 34 ? 32.010 -65.335 13.534 1.00 67.51 29 PHE B N 1
ATOM 1546 C CA . PHE B 1 34 ? 31.235 -66.434 12.987 1.00 68.35 29 PHE B CA 1
ATOM 1547 C C . PHE B 1 34 ? 29.735 -66.400 13.231 1.00 68.77 29 PHE B C 1
ATOM 1548 O O . PHE B 1 34 ? 29.269 -66.039 14.310 1.00 69.72 29 PHE B O 1
ATOM 1556 N N . ILE B 1 35 ? 28.989 -66.822 12.217 1.00 68.81 30 ILE B N 1
ATOM 1557 C CA . ILE B 1 35 ? 27.536 -66.845 12.263 1.00 69.61 30 ILE B CA 1
ATOM 1558 C C . ILE B 1 35 ? 27.057 -67.899 11.278 1.00 72.35 30 ILE B C 1
ATOM 1559 O O . ILE B 1 35 ? 27.218 -67.737 10.072 1.00 74.00 30 ILE B O 1
ATOM 1564 N N . PRO B 1 36 ? 26.426 -68.978 11.772 1.00 73.78 31 PRO B N 1
ATOM 1565 C CA . PRO B 1 36 ? 25.942 -70.043 10.885 1.00 73.27 31 PRO B CA 1
ATOM 1566 C C . PRO B 1 36 ? 25.021 -69.577 9.756 1.00 72.09 31 PRO B C 1
ATOM 1567 O O . PRO B 1 36 ? 24.103 -68.785 9.967 1.00 70.61 31 PRO B O 1
ATOM 1571 N N . GLN B 1 37 ? 25.292 -70.084 8.557 1.00 72.54 32 GLN B N 1
ATOM 1572 C CA . GLN B 1 37 ? 24.518 -69.762 7.357 1.00 74.22 32 GLN B CA 1
ATOM 1573 C C . GLN B 1 37 ? 23.871 -68.385 7.451 1.00 72.91 32 GLN B C 1
ATOM 1574 O O . GLN B 1 37 ? 22.648 -68.267 7.381 1.00 73.11 32 GLN B O 1
ATOM 1580 N N . PRO B 1 38 ? 24.689 -67.322 7.583 1.00 71.34 33 PRO B N 1
ATOM 1581 C CA . PRO B 1 38 ? 24.206 -65.943 7.694 1.00 69.81 33 PRO B CA 1
ATOM 1582 C C . PRO B 1 38 ? 23.465 -65.473 6.470 1.00 68.27 33 PRO B C 1
ATOM 1583 O O . PRO B 1 38 ? 23.437 -66.153 5.449 1.00 67.92 33 PRO B O 1
ATOM 1587 N N . THR B 1 39 ? 22.849 -64.309 6.595 1.00 67.90 34 THR B N 1
ATOM 1588 C CA . THR B 1 39 ? 22.108 -63.706 5.502 1.00 69.01 34 THR B CA 1
ATOM 1589 C C . THR B 1 39 ? 22.778 -62.377 5.198 1.00 68.47 34 THR B C 1
ATOM 1590 O O . THR B 1 39 ? 23.519 -61.864 6.026 1.00 69.38 34 THR B O 1
ATOM 1594 N N . LEU B 1 40 ? 22.543 -61.823 4.019 1.00 68.03 35 LEU B N 1
ATOM 1595 C CA . LEU B 1 40 ? 23.172 -60.561 3.687 1.00 67.79 35 LEU B CA 1
ATOM 1596 C C . LEU B 1 40 ? 23.113 -59.604 4.854 1.00 69.81 35 LEU B C 1
ATOM 1597 O O . LEU B 1 40 ? 24.147 -59.174 5.373 1.00 71.05 35 LEU B O 1
ATOM 1602 N N . ALA B 1 41 ? 21.898 -59.270 5.272 1.00 69.99 36 ALA B N 1
ATOM 1603 C CA . ALA B 1 41 ? 21.729 -58.331 6.370 1.00 70.43 36 ALA B CA 1
ATOM 1604 C C . ALA B 1 41 ? 22.620 -58.682 7.546 1.00 70.22 36 ALA B C 1
ATOM 1605 O O . ALA B 1 41 ? 23.252 -57.814 8.137 1.00 70.12 36 ALA B O 1
ATOM 1607 N N . GLN B 1 42 ? 22.676 -59.962 7.871 1.00 69.20 37 GLN B N 1
ATOM 1608 C CA . GLN B 1 42 ? 23.489 -60.410 8.978 1.00 70.69 37 GLN B CA 1
ATOM 1609 C C . GLN B 1 42 ? 24.970 -60.225 8.692 1.00 70.22 37 GLN B C 1
ATOM 1610 O O . GLN B 1 42 ? 25.716 -59.716 9.530 1.00 70.83 37 GLN B O 1
ATOM 1616 N N . LEU B 1 43 ? 25.386 -60.632 7.497 1.00 69.12 38 LEU B N 1
ATOM 1617 C CA . LEU B 1 43 ? 26.779 -60.534 7.074 1.00 66.88 38 LEU B CA 1
ATOM 1618 C C . LEU B 1 43 ? 27.269 -59.108 7.027 1.00 65.75 38 LEU B C 1
ATOM 1619 O O . LEU B 1 43 ? 28.213 -58.738 7.725 1.00 65.11 38 LEU B O 1
ATOM 1624 N N . ILE B 1 44 ? 26.632 -58.301 6.188 1.00 64.90 39 ILE B N 1
ATOM 1625 C CA . ILE B 1 44 ? 27.070 -56.927 6.075 1.00 63.81 39 ILE B CA 1
ATOM 1626 C C . ILE B 1 44 ? 26.992 -56.317 7.464 1.00 63.51 39 ILE B C 1
ATOM 1627 O O . ILE B 1 44 ? 27.843 -55.521 7.849 1.00 65.19 39 ILE B O 1
ATOM 1632 N N . GLY B 1 45 ? 25.994 -56.714 8.241 1.00 62.10 40 GLY B N 1
ATOM 1633 C CA . GLY B 1 45 ? 25.885 -56.166 9.578 1.00 60.30 40 GLY B CA 1
ATOM 1634 C C . GLY B 1 45 ? 27.148 -56.441 10.367 1.00 59.11 40 GLY B C 1
ATOM 1635 O O . GLY B 1 45 ? 27.693 -55.551 11.018 1.00 58.63 40 GLY B O 1
ATOM 1636 N N . ALA B 1 46 ? 27.623 -57.678 10.300 1.00 58.11 41 ALA B N 1
ATOM 1637 C CA . ALA B 1 46 ? 28.815 -58.077 11.033 1.00 58.86 41 ALA B CA 1
ATOM 1638 C C . ALA B 1 46 ? 30.054 -57.336 10.592 1.00 59.03 41 ALA B C 1
ATOM 1639 O O . ALA B 1 46 ? 30.855 -56.882 11.418 1.00 59.78 41 ALA B O 1
ATOM 1641 N N . LEU B 1 47 ? 30.226 -57.250 9.278 1.00 58.22 42 LEU B N 1
ATOM 1642 C CA . LEU B 1 47 ? 31.372 -56.570 8.716 1.00 56.55 42 LEU B CA 1
ATOM 1643 C C . LEU B 1 47 ? 31.334 -55.141 9.200 1.00 57.16 42 LEU B C 1
ATOM 1644 O O . LEU B 1 47 ? 32.238 -54.700 9.904 1.00 56.36 42 LEU B O 1
ATOM 1649 N N . ARG B 1 48 ? 30.265 -54.434 8.844 1.00 58.54 43 ARG B N 1
ATOM 1650 C CA . ARG B 1 48 ? 30.086 -53.041 9.246 1.00 60.82 43 ARG B CA 1
ATOM 1651 C C . ARG B 1 48 ? 30.517 -52.817 10.691 1.00 60.94 43 ARG B C 1
ATOM 1652 O O . ARG B 1 48 ? 31.140 -51.816 11.001 1.00 60.62 43 ARG B O 1
ATOM 1660 N N . ALA B 1 49 ? 30.188 -53.757 11.569 1.00 61.74 44 ALA B N 1
ATOM 1661 C CA . ALA B 1 49 ? 30.558 -53.642 12.968 1.00 62.54 44 ALA B CA 1
ATOM 1662 C C . ALA B 1 49 ? 32.071 -53.734 13.130 1.00 64.32 44 ALA B C 1
ATOM 1663 O O . ALA B 1 49 ? 32.663 -53.002 13.916 1.00 65.70 44 ALA B O 1
ATOM 1665 N N . LEU B 1 50 ? 32.704 -54.637 12.396 1.00 65.22 45 LEU B N 1
ATOM 1666 C CA . LEU B 1 50 ? 34.147 -54.778 12.497 1.00 66.57 45 LEU B CA 1
ATOM 1667 C C . LEU B 1 50 ? 34.884 -53.566 11.954 1.00 69.23 45 LEU B C 1
ATOM 1668 O O . LEU B 1 50 ? 36.050 -53.353 12.269 1.00 69.20 45 LEU B O 1
ATOM 1673 N N . LYS B 1 51 ? 34.206 -52.783 11.123 1.00 72.06 46 LYS B N 1
ATOM 1674 C CA . LYS B 1 51 ? 34.815 -51.596 10.545 1.00 75.36 46 LYS B CA 1
ATOM 1675 C C . LYS B 1 51 ? 34.718 -50.447 11.541 1.00 77.95 46 LYS B C 1
ATOM 1676 O O . LYS B 1 51 ? 35.733 -49.865 11.917 1.00 79.97 46 LYS B O 1
ATOM 1678 N N . GLU B 1 52 ? 33.502 -50.127 11.976 1.00 79.60 47 GLU B N 1
ATOM 1679 C CA . GLU B 1 52 ? 33.309 -49.036 12.924 1.00 80.24 47 GLU B CA 1
ATOM 1680 C C . GLU B 1 52 ? 34.207 -49.195 14.144 1.00 79.28 47 GLU B C 1
ATOM 1681 O O . GLU B 1 52 ? 34.552 -48.213 14.793 1.00 79.92 47 GLU B O 1
ATOM 1687 N N . GLU B 1 53 ? 34.598 -50.422 14.457 1.00 77.88 48 GLU B N 1
ATOM 1688 C CA . GLU B 1 53 ? 35.456 -50.639 15.608 1.00 78.33 48 GLU B CA 1
ATOM 1689 C C . GLU B 1 53 ? 36.928 -50.450 15.263 1.00 77.99 48 GLU B C 1
ATOM 1690 O O . GLU B 1 53 ? 37.737 -50.095 16.121 1.00 78.04 48 GLU B O 1
ATOM 1696 N N . GLY B 1 54 ? 37.269 -50.679 14.000 1.00 77.84 49 GLY B N 1
ATOM 1697 C CA . GLY B 1 54 ? 38.643 -50.525 13.560 1.00 76.05 49 GLY B CA 1
ATOM 1698 C C . GLY B 1 54 ? 39.379 -51.842 13.496 1.00 75.75 49 GLY B C 1
ATOM 1699 O O . GLY B 1 54 ? 40.592 -51.867 13.298 1.00 76.04 49 GLY B O 1
ATOM 1700 N N . ARG B 1 55 ? 38.660 -52.946 13.674 1.00 76.22 50 ARG B N 1
ATOM 1701 C CA . ARG B 1 55 ? 39.297 -54.258 13.619 1.00 75.76 50 ARG B CA 1
ATOM 1702 C C . ARG B 1 55 ? 39.342 -54.781 12.183 1.00 72.30 50 ARG B C 1
ATOM 1703 O O . ARG B 1 55 ? 40.106 -55.694 11.894 1.00 72.53 50 ARG B O 1
ATOM 1711 N N . LEU B 1 56 ? 38.529 -54.213 11.291 1.00 67.84 51 LEU B N 1
ATOM 1712 C CA . LEU B 1 56 ? 38.535 -54.649 9.890 1.00 64.09 51 LEU B CA 1
ATOM 1713 C C . LEU B 1 56 ? 39.259 -53.626 9.028 1.00 62.71 51 LEU B C 1
ATOM 1714 O O . LEU B 1 56 ? 38.660 -52.656 8.575 1.00 64.13 51 LEU B O 1
ATOM 1719 N N . THR B 1 57 ? 40.546 -53.849 8.797 1.00 59.77 52 THR B N 1
ATOM 1720 C CA . THR B 1 57 ? 41.337 -52.937 7.989 1.00 57.23 52 THR B CA 1
ATOM 1721 C C . THR B 1 57 ? 41.508 -53.438 6.579 1.00 56.20 52 THR B C 1
ATOM 1722 O O . THR B 1 57 ? 41.593 -54.640 6.345 1.00 56.69 52 THR B O 1
ATOM 1726 N N . PHE B 1 58 ? 41.592 -52.501 5.643 1.00 53.82 53 PHE B N 1
ATOM 1727 C CA . PHE B 1 58 ? 41.761 -52.822 4.236 1.00 51.55 53 PHE B CA 1
ATOM 1728 C C . PHE B 1 58 ? 42.764 -53.940 3.994 1.00 49.67 53 PHE B C 1
ATOM 1729 O O . PHE B 1 58 ? 42.492 -54.873 3.250 1.00 48.88 53 PHE B O 1
ATOM 1737 N N . PRO B 1 59 ? 43.950 -53.851 4.600 1.00 49.24 54 PRO B N 1
ATOM 1738 C CA . PRO B 1 59 ? 44.908 -54.931 4.370 1.00 50.11 54 PRO B CA 1
ATOM 1739 C C . PRO B 1 59 ? 44.455 -56.258 4.996 1.00 49.44 54 PRO B C 1
ATOM 1740 O O . PRO B 1 59 ? 44.938 -57.325 4.616 1.00 50.37 54 PRO B O 1
ATOM 1744 N N . LEU B 1 60 ? 43.519 -56.193 5.941 1.00 47.62 55 LEU B N 1
ATOM 1745 C CA . LEU B 1 60 ? 43.004 -57.411 6.576 1.00 46.05 55 LEU B CA 1
ATOM 1746 C C . LEU B 1 60 ? 41.926 -58.008 5.693 1.00 44.68 55 LEU B C 1
ATOM 1747 O O . LEU B 1 60 ? 41.941 -59.200 5.392 1.00 44.46 55 LEU B O 1
ATOM 1752 N N . LEU B 1 61 ? 40.979 -57.167 5.298 1.00 42.82 56 LEU B N 1
ATOM 1753 C CA . LEU B 1 61 ? 39.911 -57.594 4.416 1.00 42.01 56 LEU B CA 1
ATOM 1754 C C . LEU B 1 61 ? 40.539 -58.173 3.140 1.00 43.64 56 LEU B C 1
ATOM 1755 O O . LEU B 1 61 ? 39.982 -59.052 2.485 1.00 43.54 56 LEU B O 1
ATOM 1760 N N . ALA B 1 62 ? 41.723 -57.670 2.813 1.00 45.35 57 ALA B N 1
ATOM 1761 C CA . ALA B 1 62 ? 42.459 -58.096 1.638 1.00 44.73 57 ALA B CA 1
ATOM 1762 C C . ALA B 1 62 ? 42.902 -59.544 1.726 1.00 44.94 57 ALA B C 1
ATOM 1763 O O . ALA B 1 62 ? 42.607 -60.330 0.847 1.00 45.74 57 ALA B O 1
ATOM 1765 N N . GLU B 1 63 ? 43.635 -59.902 2.768 1.00 45.83 58 GLU B N 1
ATOM 1766 C CA . GLU B 1 63 ? 44.084 -61.276 2.876 1.00 47.95 58 GLU B CA 1
ATOM 1767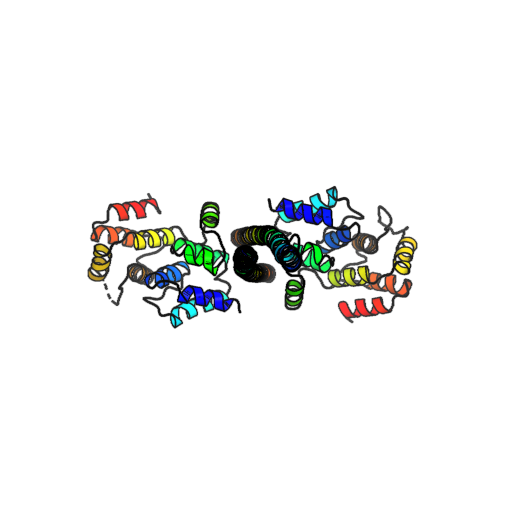 C C . GLU B 1 63 ? 42.872 -62.132 3.139 1.00 50.11 58 GLU B C 1
ATOM 1768 O O . GLU B 1 63 ? 42.719 -63.242 2.605 1.00 50.74 58 GLU B O 1
ATOM 1774 N N . CYS B 1 64 ? 42.009 -61.602 3.991 1.00 51.61 59 CYS B N 1
ATOM 1775 C CA . CYS B 1 64 ? 40.774 -62.270 4.345 1.00 50.82 59 CYS B CA 1
ATOM 1776 C C . CYS B 1 64 ? 40.127 -62.790 3.059 1.00 49.26 59 CYS B C 1
ATOM 1777 O O . CYS B 1 64 ? 39.822 -63.967 2.968 1.00 50.21 59 CYS B O 1
ATOM 1780 N N . LEU B 1 65 ? 39.952 -61.920 2.065 1.00 46.13 60 LEU B N 1
ATOM 1781 C CA . LEU B 1 65 ? 39.370 -62.326 0.799 1.00 42.93 60 LEU B CA 1
ATOM 1782 C C . LEU B 1 65 ? 40.300 -63.177 -0.022 1.00 42.08 60 LEU B C 1
ATOM 1783 O O . LEU B 1 65 ? 39.861 -63.926 -0.880 1.00 42.40 60 LEU B O 1
ATOM 1788 N N . PHE B 1 66 ? 41.592 -63.058 0.213 1.00 41.97 61 PHE B N 1
ATOM 1789 C CA . PHE B 1 66 ? 42.523 -63.833 -0.581 1.00 43.21 61 PHE B CA 1
ATOM 1790 C C . PHE B 1 66 ? 42.486 -65.265 -0.154 1.00 44.44 61 PHE B C 1
ATOM 1791 O O . PHE B 1 66 ? 42.523 -66.165 -0.982 1.00 46.19 61 PHE B O 1
ATOM 1799 N N . ARG B 1 67 ? 42.426 -65.477 1.149 1.00 45.54 62 ARG B N 1
ATOM 1800 C CA . ARG B 1 67 ? 42.400 -66.827 1.678 1.00 46.75 62 ARG B CA 1
ATOM 1801 C C . ARG B 1 67 ? 41.093 -67.506 1.310 1.00 47.40 62 ARG B C 1
ATOM 1802 O O . ARG B 1 67 ? 41.063 -68.706 1.027 1.00 46.00 62 ARG B O 1
ATOM 1810 N N . ALA B 1 68 ? 40.025 -66.712 1.311 1.00 48.28 63 ALA B N 1
ATOM 1811 C CA . ALA B 1 68 ? 38.680 -67.179 0.984 1.00 49.86 63 ALA B CA 1
ATOM 1812 C C . ALA B 1 68 ? 38.573 -67.671 -0.451 1.00 50.70 63 ALA B C 1
ATOM 1813 O O . ALA B 1 68 ? 37.622 -68.373 -0.802 1.00 53.11 63 ALA B O 1
ATOM 1815 N N . GLY B 1 69 ? 39.538 -67.286 -1.278 1.00 50.28 64 GLY B N 1
ATOM 1816 C CA . GLY B 1 69 ? 39.528 -67.712 -2.658 1.00 48.99 64 GLY B CA 1
ATOM 1817 C C . GLY B 1 69 ? 38.915 -66.712 -3.611 1.00 49.11 64 GLY B C 1
ATOM 1818 O O . GLY B 1 69 ? 38.971 -66.923 -4.820 1.00 50.27 64 GLY B O 1
ATOM 1819 N N . ARG B 1 70 ? 38.337 -65.625 -3.107 1.00 48.34 65 ARG B N 1
ATOM 1820 C CA . ARG B 1 70 ? 37.730 -64.645 -4.012 1.00 48.77 65 ARG B CA 1
ATOM 1821 C C . ARG B 1 70 ? 38.707 -63.622 -4.611 1.00 48.76 65 ARG B C 1
ATOM 1822 O O . ARG B 1 70 ? 38.469 -62.412 -4.589 1.00 47.25 65 ARG B O 1
ATOM 1830 N N . ARG B 1 71 ? 39.797 -64.148 -5.156 1.00 49.21 66 ARG B N 1
ATOM 1831 C CA . ARG B 1 71 ? 40.818 -63.368 -5.819 1.00 49.56 66 ARG B CA 1
ATOM 1832 C C . ARG B 1 71 ? 40.156 -62.412 -6.802 1.00 49.19 66 ARG B C 1
ATOM 1833 O O . ARG B 1 71 ? 40.724 -61.395 -7.146 1.00 50.99 66 ARG B O 1
ATOM 1841 N N . ASP B 1 72 ? 38.955 -62.725 -7.260 1.00 48.51 67 ASP B N 1
ATOM 1842 C CA . ASP B 1 72 ? 38.313 -61.847 -8.220 1.00 49.17 67 ASP B CA 1
ATOM 1843 C C . ASP B 1 72 ? 37.768 -60.621 -7.562 1.00 47.76 67 ASP B C 1
ATOM 1844 O O . ASP B 1 72 ? 37.644 -59.579 -8.192 1.00 47.08 67 ASP B O 1
ATOM 1849 N N . LEU B 1 73 ? 37.419 -60.746 -6.292 1.00 47.09 68 LEU B N 1
ATOM 1850 C CA . LEU B 1 73 ? 36.851 -59.618 -5.566 1.00 46.35 68 LEU B CA 1
ATOM 1851 C C . LEU B 1 73 ? 37.972 -58.692 -5.159 1.00 45.74 68 LEU B C 1
ATOM 1852 O O . LEU B 1 73 ? 37.831 -57.474 -5.114 1.00 45.84 68 LEU B O 1
ATOM 1857 N N . LEU B 1 74 ? 39.096 -59.314 -4.866 1.00 46.03 69 LEU B N 1
ATOM 1858 C CA . LEU B 1 74 ? 40.294 -58.625 -4.474 1.00 46.34 69 LEU B CA 1
ATOM 1859 C C . LEU B 1 74 ? 40.718 -57.690 -5.600 1.00 47.30 69 LEU B C 1
ATOM 1860 O O . LEU B 1 74 ? 40.969 -56.509 -5.383 1.00 48.74 69 LEU B O 1
ATOM 1865 N N . ARG B 1 75 ? 40.790 -58.241 -6.805 1.00 48.27 70 ARG B N 1
ATOM 1866 C CA . ARG B 1 75 ? 41.176 -57.497 -7.988 1.00 49.33 70 ARG B CA 1
ATOM 1867 C C . ARG B 1 75 ? 40.154 -56.500 -8.490 1.00 49.48 70 ARG B C 1
ATOM 1868 O O . ARG B 1 75 ? 40.516 -55.411 -8.900 1.00 51.28 70 ARG B O 1
ATOM 1876 N N . ASP B 1 76 ? 38.880 -56.847 -8.482 1.00 49.26 71 ASP B N 1
ATOM 1877 C CA . ASP B 1 76 ? 37.917 -55.907 -9.009 1.00 48.71 71 ASP B CA 1
ATOM 1878 C C . ASP B 1 76 ? 37.306 -54.969 -7.998 1.00 47.71 71 ASP B C 1
ATOM 1879 O O . ASP B 1 76 ? 36.763 -53.940 -8.377 1.00 49.25 71 ASP B O 1
ATOM 1884 N N . LEU B 1 77 ? 37.394 -55.288 -6.714 1.00 45.80 72 LEU B N 1
ATOM 1885 C CA . LEU B 1 77 ? 36.753 -54.438 -5.717 1.00 43.49 72 LEU B CA 1
ATOM 1886 C C . LEU B 1 77 ? 37.706 -53.690 -4.839 1.00 42.90 72 LEU B C 1
ATOM 1887 O O . LEU B 1 77 ? 37.406 -52.587 -4.392 1.00 42.89 72 LEU B O 1
ATOM 1892 N N . LEU B 1 78 ? 38.847 -54.304 -4.568 1.00 42.70 73 LEU B N 1
ATOM 1893 C CA . LEU B 1 78 ? 39.828 -53.659 -3.720 1.00 44.35 73 LEU B CA 1
ATOM 1894 C C . LEU B 1 78 ? 40.935 -53.086 -4.580 1.00 45.88 73 LEU B C 1
ATOM 1895 O O . LEU B 1 78 ? 41.738 -52.288 -4.113 1.00 48.64 73 LEU B O 1
ATOM 1900 N N . HIS B 1 79 ? 40.982 -53.498 -5.840 1.00 46.17 74 HIS B N 1
ATOM 1901 C CA . HIS B 1 79 ? 41.985 -52.975 -6.757 1.00 45.37 74 HIS B CA 1
ATOM 1902 C C . HIS B 1 79 ? 43.419 -53.436 -6.511 1.00 46.41 74 HIS B C 1
ATOM 1903 O O . HIS B 1 79 ? 44.362 -52.650 -6.656 1.00 48.36 74 HIS B O 1
ATOM 1910 N N . LEU B 1 80 ? 43.583 -54.705 -6.157 1.00 44.71 75 LEU B N 1
ATOM 1911 C CA . LEU B 1 80 ? 44.898 -55.271 -5.907 1.00 45.06 75 LEU B CA 1
ATOM 1912 C C . LEU B 1 80 ? 45.132 -56.428 -6.842 1.00 46.35 75 LEU B C 1
ATOM 1913 O O . LEU B 1 80 ? 44.200 -57.151 -7.147 1.00 48.08 75 LEU B O 1
ATOM 1918 N N . ASP B 1 81 ? 46.364 -56.619 -7.300 1.00 47.53 76 ASP B N 1
ATOM 1919 C CA . ASP B 1 81 ? 46.639 -57.755 -8.170 1.00 49.49 76 ASP B CA 1
ATOM 1920 C C . ASP B 1 81 ? 46.901 -58.964 -7.290 1.00 50.14 76 ASP B C 1
ATOM 1921 O O . ASP B 1 81 ? 47.905 -59.009 -6.574 1.00 49.78 76 ASP B O 1
ATOM 1926 N N . PRO B 1 82 ? 46.004 -59.962 -7.330 1.00 49.70 77 PRO B N 1
ATOM 1927 C CA . PRO B 1 82 ? 46.181 -61.163 -6.516 1.00 49.95 77 PRO B CA 1
ATOM 1928 C C . PRO B 1 82 ? 47.546 -61.787 -6.736 1.00 49.38 77 PRO B C 1
ATOM 1929 O O . PRO B 1 82 ? 48.158 -62.290 -5.795 1.00 49.49 77 PRO B O 1
ATOM 1933 N N . ARG B 1 83 ? 48.038 -61.755 -7.969 1.00 50.00 78 ARG B N 1
ATOM 1934 C CA . ARG B 1 83 ? 49.361 -62.324 -8.222 1.00 52.13 78 ARG B CA 1
ATOM 1935 C C . ARG B 1 83 ? 50.351 -61.558 -7.347 1.00 51.97 78 ARG B C 1
ATOM 1936 O O . ARG B 1 83 ? 51.242 -62.145 -6.749 1.00 52.55 78 ARG B O 1
ATOM 1938 N N . PHE B 1 84 ? 50.184 -60.244 -7.271 1.00 52.40 79 PHE B N 1
ATOM 1939 C CA . PHE B 1 84 ? 51.052 -59.413 -6.445 1.00 52.92 79 PHE B CA 1
ATOM 1940 C C . PHE B 1 84 ? 50.918 -59.808 -4.963 1.00 52.80 79 PHE B C 1
ATOM 1941 O O . PHE B 1 84 ? 51.883 -60.234 -4.324 1.00 51.26 79 PHE B O 1
ATOM 1949 N N . LEU B 1 85 ? 49.708 -59.655 -4.430 1.00 52.12 80 LEU B N 1
ATOM 1950 C CA . LEU B 1 85 ? 49.415 -59.982 -3.039 1.00 52.27 80 LEU B CA 1
ATOM 1951 C C . LEU B 1 85 ? 49.907 -61.375 -2.610 1.00 53.40 80 LEU B C 1
ATOM 1952 O O . LEU B 1 85 ? 50.332 -61.562 -1.466 1.00 52.58 80 LEU B O 1
ATOM 1957 N N . GLU B 1 86 ? 49.847 -62.352 -3.514 1.00 54.45 81 GLU B N 1
ATOM 1958 C CA . GLU B 1 86 ? 50.306 -63.699 -3.181 1.00 56.83 81 GLU B CA 1
ATOM 1959 C C . GLU B 1 86 ? 51.761 -63.628 -2.741 1.00 57.49 81 GLU B C 1
ATOM 1960 O O . GLU B 1 86 ? 52.111 -64.094 -1.655 1.00 57.45 81 GLU B O 1
ATOM 1966 N N . ARG B 1 87 ? 52.600 -63.035 -3.590 1.00 58.46 82 ARG B N 1
ATOM 1967 C CA . ARG B 1 87 ? 54.019 -62.883 -3.297 1.00 58.37 82 ARG B CA 1
ATOM 1968 C C . ARG B 1 87 ? 54.189 -62.058 -2.019 1.00 59.59 82 ARG B C 1
ATOM 1969 O O . ARG B 1 87 ? 55.078 -62.332 -1.218 1.00 60.48 82 ARG B O 1
ATOM 1971 N N . HIS B 1 88 ? 53.325 -61.064 -1.818 1.00 60.23 83 HIS B N 1
ATOM 1972 C CA . HIS B 1 88 ? 53.390 -60.219 -0.618 1.00 61.27 83 HIS B CA 1
ATOM 1973 C C . HIS B 1 88 ? 53.125 -61.029 0.638 1.00 62.51 83 HIS B C 1
ATOM 1974 O O . HIS B 1 88 ? 53.917 -61.024 1.579 1.00 60.65 83 HIS B O 1
ATOM 1981 N N . LEU B 1 89 ? 51.982 -61.705 0.636 1.00 65.47 84 LEU B N 1
ATOM 1982 C CA . LEU B 1 89 ? 51.563 -62.536 1.747 1.00 67.98 84 LEU B CA 1
ATOM 1983 C C . LEU B 1 89 ? 52.608 -63.604 2.022 1.00 70.36 84 LEU B C 1
ATOM 1984 O O . LEU B 1 89 ? 52.805 -64.011 3.167 1.00 71.41 84 LEU B O 1
ATOM 1989 N N . ALA B 1 90 ? 53.288 -64.052 0.974 1.00 72.18 85 ALA B N 1
ATOM 1990 C CA . ALA B 1 90 ? 54.312 -65.066 1.140 1.00 73.97 85 ALA B CA 1
ATOM 1991 C C . ALA B 1 90 ? 55.590 -64.440 1.693 1.00 76.16 85 ALA B C 1
ATOM 1992 O O . ALA B 1 90 ? 56.681 -64.973 1.503 1.00 77.41 85 ALA B O 1
ATOM 1994 N N . GLY B 1 91 ? 55.449 -63.305 2.378 1.00 78.21 86 GLY B N 1
ATOM 1995 C CA . GLY B 1 91 ? 56.601 -62.626 2.953 1.00 80.02 86 GLY B CA 1
ATOM 1996 C C . GLY B 1 91 ? 56.267 -61.877 4.234 1.00 81.75 86 GLY B C 1
ATOM 1997 O O . GLY B 1 91 ? 57.099 -61.148 4.771 1.00 82.20 86 GLY B O 1
ATOM 1998 N N . THR B 1 92 ? 55.048 -62.069 4.731 1.00 83.20 87 THR B N 1
ATOM 1999 C CA . THR B 1 92 ? 54.591 -61.401 5.946 1.00 84.17 87 THR B CA 1
ATOM 2000 C C . THR B 1 92 ? 54.156 -62.407 7.000 1.00 84.75 87 THR B C 1
ATOM 2001 O O . THR B 1 92 ? 54.481 -63.587 6.914 1.00 85.83 87 THR B O 1
ATOM 2005 N N . MET B 1 93 ? 53.402 -61.941 7.987 1.00 85.16 88 MET B N 1
ATOM 2006 C CA . MET B 1 93 ? 52.959 -62.820 9.053 1.00 86.30 88 MET B CA 1
ATOM 2007 C C . MET B 1 93 ? 51.550 -63.399 8.904 1.00 84.91 88 MET B C 1
ATOM 2008 O O . MET B 1 93 ? 51.224 -64.390 9.552 1.00 86.38 88 MET B O 1
ATOM 2013 N N . SER B 1 94 ? 50.722 -62.817 8.046 1.00 81.63 89 SER B N 1
ATOM 2014 C CA . SER B 1 94 ? 49.342 -63.296 7.888 1.00 78.25 89 SER B CA 1
ATOM 2015 C C . SER B 1 94 ? 48.561 -62.955 9.147 1.00 75.71 89 SER B C 1
ATOM 2016 O O . SER B 1 94 ? 48.913 -63.386 10.241 1.00 75.14 89 SER B O 1
ATOM 2019 N N . TYR B 1 95 ? 47.489 -62.193 8.992 1.00 72.34 90 TYR B N 1
ATOM 2020 C CA . TYR B 1 95 ? 46.702 -61.812 10.140 1.00 70.19 90 TYR B CA 1
ATOM 2021 C C . TYR B 1 95 ? 45.953 -62.998 10.732 1.00 68.82 90 TYR B C 1
ATOM 2022 O O . TYR B 1 95 ? 45.341 -62.890 11.795 1.00 68.63 90 TYR B O 1
ATOM 2031 N N . PHE B 1 96 ? 46.020 -64.139 10.058 1.00 66.63 91 PHE B N 1
ATOM 2032 C CA . PHE B 1 96 ? 45.315 -65.328 10.522 1.00 64.32 91 PHE B CA 1
ATOM 2033 C C . PHE B 1 96 ? 46.252 -66.397 11.086 1.00 65.62 91 PHE B C 1
ATOM 2034 O O . PHE B 1 96 ? 47.328 -66.663 10.544 1.00 66.00 91 PHE B O 1
ATOM 2042 N N . SER B 1 97 ? 45.824 -67.014 12.180 1.00 66.25 92 SER B N 1
ATOM 2043 C CA . SER B 1 97 ? 46.606 -68.049 12.848 1.00 67.41 92 SER B CA 1
ATOM 2044 C C . SER B 1 97 ? 46.734 -69.322 12.041 1.00 68.31 92 SER B C 1
ATOM 2045 O O . SER B 1 97 ? 45.861 -69.657 11.247 1.00 69.03 92 SER B O 1
ATOM 2048 N N . PRO B 1 98 ? 47.818 -70.075 12.266 1.00 69.61 93 PRO B N 1
ATOM 2049 C CA . PRO B 1 98 ? 48.026 -71.329 11.539 1.00 70.26 93 PRO B CA 1
ATOM 2050 C C . PRO B 1 98 ? 46.907 -72.331 11.872 1.00 70.08 93 PRO B C 1
ATOM 2051 O O . PRO B 1 98 ? 46.778 -73.374 11.234 1.00 69.56 93 PRO B O 1
ATOM 2055 N N . TYR B 1 99 ? 46.105 -72.012 12.883 1.00 68.99 94 TYR B N 1
ATOM 2056 C CA . TYR B 1 99 ? 44.997 -72.876 13.251 1.00 68.22 94 TYR B CA 1
ATOM 2057 C C . TYR B 1 99 ? 43.921 -72.646 12.213 1.00 69.04 94 TYR B C 1
ATOM 2058 O O . TYR B 1 99 ? 43.530 -73.562 11.489 1.00 69.93 94 TYR B O 1
ATOM 2067 N N . GLN B 1 100 ? 43.458 -71.403 12.150 1.00 69.56 95 GLN B N 1
ATOM 2068 C CA . GLN B 1 100 ? 42.422 -71.002 11.211 1.00 69.81 95 GLN B CA 1
ATOM 2069 C C . GLN B 1 100 ? 42.823 -71.420 9.805 1.00 69.38 95 GLN B C 1
ATOM 2070 O O . GLN B 1 100 ? 42.014 -71.958 9.057 1.00 69.71 95 GLN B O 1
ATOM 2076 N N . LEU B 1 101 ? 44.076 -71.185 9.443 1.00 68.09 96 LEU B N 1
ATOM 2077 C CA . LEU B 1 101 ? 44.496 -71.548 8.110 1.00 68.43 96 LEU B CA 1
ATOM 2078 C C . LEU B 1 101 ? 44.380 -73.037 7.860 1.00 69.46 96 LEU B C 1
ATOM 2079 O O . LEU B 1 101 ? 44.162 -73.458 6.728 1.00 70.53 96 LEU B O 1
ATOM 2084 N N . THR B 1 102 ? 44.530 -73.840 8.907 1.00 70.37 97 THR B N 1
ATOM 2085 C CA . THR B 1 102 ? 44.424 -75.288 8.751 1.00 70.95 97 THR B CA 1
ATOM 2086 C C . THR B 1 102 ? 42.948 -75.648 8.635 1.00 70.64 97 THR B C 1
ATOM 2087 O O . THR B 1 102 ? 42.547 -76.404 7.750 1.00 71.25 97 THR B O 1
ATOM 2091 N N . VAL B 1 103 ? 42.144 -75.088 9.527 1.00 69.60 98 VAL B N 1
ATOM 2092 C CA . VAL B 1 103 ? 40.709 -75.295 9.496 1.00 68.66 98 VAL B CA 1
ATOM 2093 C C . VAL B 1 103 ? 40.193 -74.974 8.097 1.00 68.96 98 VAL B C 1
ATOM 2094 O O . VAL B 1 103 ? 39.501 -75.783 7.492 1.00 70.29 98 VAL B O 1
ATOM 2098 N N . LEU B 1 104 ? 40.533 -73.788 7.590 1.00 69.08 99 LEU B N 1
ATOM 2099 C CA . LEU B 1 104 ? 40.097 -73.359 6.263 1.00 68.12 99 LEU B CA 1
ATOM 2100 C C . LEU B 1 104 ? 40.634 -74.311 5.207 1.00 67.27 99 LEU B C 1
ATOM 2101 O O . LEU B 1 104 ? 40.020 -74.485 4.165 1.00 67.35 99 LEU B O 1
ATOM 2103 N N . HIS B 1 105 ? 41.777 -74.930 5.479 1.00 67.39 100 HIS B N 1
ATOM 2104 C CA . HIS B 1 105 ? 42.363 -75.865 4.532 1.00 68.38 100 HIS B CA 1
ATOM 2105 C C . HIS B 1 105 ? 41.478 -77.077 4.423 1.00 69.43 100 HIS B C 1
ATOM 2106 O O . HIS B 1 105 ? 41.112 -77.502 3.330 1.00 70.93 100 HIS B O 1
ATOM 2113 N N . VAL B 1 106 ? 41.166 -77.646 5.581 1.00 69.56 101 VAL B N 1
ATOM 2114 C CA . VAL B 1 106 ? 40.315 -78.818 5.674 1.00 68.01 101 VAL B CA 1
ATOM 2115 C C . VAL B 1 106 ? 38.990 -78.528 4.973 1.00 67.55 101 VAL B C 1
ATOM 2116 O O . VAL B 1 106 ? 38.679 -79.142 3.953 1.00 67.14 101 VAL B O 1
ATOM 2120 N N . ASP B 1 107 ? 38.231 -77.583 5.528 1.00 67.42 102 ASP B N 1
ATOM 2121 C CA . ASP B 1 107 ? 36.937 -77.150 4.989 1.00 67.90 102 ASP B CA 1
ATOM 2122 C C . ASP B 1 107 ? 36.908 -77.166 3.464 1.00 68.59 102 ASP B C 1
ATOM 2123 O O . ASP B 1 107 ? 35.908 -77.539 2.846 1.00 69.05 102 ASP B O 1
ATOM 2128 N N . GLY B 1 108 ? 38.018 -76.755 2.867 1.00 68.96 103 GLY B N 1
ATOM 2129 C CA . GLY B 1 108 ? 38.106 -76.716 1.426 1.00 70.72 103 GLY B CA 1
ATOM 2130 C C . GLY B 1 108 ? 38.360 -78.066 0.797 1.00 72.23 103 GLY B C 1
ATOM 2131 O O . GLY B 1 108 ? 37.910 -78.313 -0.318 1.00 73.17 103 GLY B O 1
ATOM 2132 N N . GLU B 1 109 ? 39.077 -78.940 1.496 1.00 73.25 104 GLU B N 1
ATOM 2133 C CA . GLU B 1 109 ? 39.381 -80.263 0.962 1.00 74.06 104 GLU B CA 1
ATOM 2134 C C . GLU B 1 109 ? 38.284 -81.298 1.157 1.00 74.87 104 GLU B C 1
ATOM 2135 O O . GLU B 1 109 ? 38.235 -82.301 0.445 1.00 75.25 104 GLU B O 1
ATOM 2141 N N . LEU B 1 110 ? 37.410 -81.057 2.125 1.00 75.31 105 LEU B N 1
ATOM 2142 C CA . LEU B 1 110 ? 36.312 -81.963 2.381 1.00 75.86 105 LEU B CA 1
ATOM 2143 C C . LEU B 1 110 ? 35.400 -81.976 1.165 1.00 78.33 105 LEU B C 1
ATOM 2144 O O . LEU B 1 110 ? 35.080 -80.920 0.626 1.00 79.43 105 LEU B O 1
ATOM 2149 N N . CYS B 1 111 ? 34.983 -83.161 0.729 1.00 80.13 106 CYS B N 1
ATOM 2150 C CA . CYS B 1 111 ? 34.091 -83.263 -0.416 1.00 81.41 106 CYS B CA 1
ATOM 2151 C C . CYS B 1 111 ? 32.669 -83.541 0.045 1.00 82.81 106 CYS B C 1
ATOM 2152 O O . CYS B 1 111 ? 32.422 -83.747 1.238 1.00 82.08 106 CYS B O 1
ATOM 2155 N N . ALA B 1 112 ? 31.738 -83.539 -0.908 1.00 84.94 107 ALA B N 1
ATOM 2156 C CA . ALA B 1 112 ? 30.316 -83.769 -0.631 1.00 86.01 107 ALA B CA 1
ATOM 2157 C C . ALA B 1 112 ? 30.090 -84.917 0.360 1.00 86.83 107 ALA B C 1
ATOM 2158 O O . ALA B 1 112 ? 29.511 -84.716 1.436 1.00 85.29 107 ALA B O 1
ATOM 2160 N N . ARG B 1 113 ? 30.544 -86.113 -0.024 1.00 87.71 108 ARG B N 1
ATOM 2161 C CA . ARG B 1 113 ? 30.441 -87.317 0.806 1.00 88.73 108 ARG B CA 1
ATOM 2162 C C . ARG B 1 113 ? 30.767 -86.995 2.275 1.00 89.22 108 ARG B C 1
ATOM 2163 O O . ARG B 1 113 ? 29.918 -87.120 3.167 1.00 89.77 108 ARG B O 1
ATOM 2171 N N . ASP B 1 114 ? 32.018 -86.586 2.499 1.00 88.44 109 ASP B N 1
ATOM 2172 C CA . ASP B 1 114 ? 32.542 -86.233 3.817 1.00 86.88 109 ASP B CA 1
ATOM 2173 C C . ASP B 1 114 ? 31.635 -85.278 4.581 1.00 86.60 109 ASP B C 1
ATOM 2174 O O . ASP B 1 114 ? 31.212 -85.566 5.697 1.00 84.28 109 ASP B O 1
ATOM 2179 N N . ILE B 1 115 ? 31.356 -84.130 3.974 1.00 88.18 110 ILE B N 1
ATOM 2180 C CA . ILE B 1 115 ? 30.516 -83.117 4.599 1.00 89.66 110 ILE B CA 1
ATOM 2181 C C . ILE B 1 115 ? 29.156 -83.691 4.922 1.00 91.04 110 ILE B C 1
ATOM 2182 O O . ILE B 1 115 ? 28.667 -83.584 6.053 1.00 90.59 110 ILE B O 1
ATOM 2187 N N . ARG B 1 116 ? 28.550 -84.308 3.914 1.00 92.41 111 ARG B N 1
ATOM 2188 C CA . ARG B 1 116 ? 27.235 -84.912 4.066 1.00 93.79 111 ARG B CA 1
ATOM 2189 C C . ARG B 1 116 ? 27.252 -85.920 5.205 1.00 94.72 111 ARG B C 1
ATOM 2190 O O . ARG B 1 116 ? 26.292 -86.038 5.975 1.00 94.15 111 ARG B O 1
ATOM 2198 N N . SER B 1 117 ? 28.370 -86.625 5.315 1.00 96.67 112 SER B N 1
ATOM 2199 C CA . SER B 1 117 ? 28.551 -87.626 6.350 1.00 98.69 112 SER B CA 1
ATOM 2200 C C . SER B 1 117 ? 28.784 -86.967 7.718 1.00 100.35 112 SER B C 1
ATOM 2201 O O . SER B 1 117 ? 28.251 -87.420 8.733 1.00 100.43 112 SER B O 1
ATOM 2204 N N . LEU B 1 118 ? 29.570 -85.891 7.736 1.00 102.30 113 LEU B N 1
ATOM 2205 C CA . LEU B 1 118 ? 29.872 -85.182 8.978 1.00 103.47 113 LEU B CA 1
ATOM 2206 C C . LEU B 1 118 ? 28.599 -84.646 9.605 1.00 104.69 113 LEU B C 1
ATOM 2207 O O . LEU B 1 118 ? 28.380 -84.786 10.807 1.00 103.88 113 LEU B O 1
ATOM 2212 N N . ILE B 1 119 ? 27.759 -84.026 8.788 1.00 107.04 114 ILE B N 1
ATOM 2213 C CA . ILE B 1 119 ? 26.514 -83.469 9.288 1.00 110.36 114 ILE B CA 1
ATOM 2214 C C . ILE B 1 119 ? 25.684 -84.576 9.912 1.00 112.06 114 ILE B C 1
ATOM 2215 O O . ILE B 1 119 ? 24.909 -84.349 10.846 1.00 112.62 114 ILE B O 1
ATOM 2220 N N . PHE B 1 120 ? 25.857 -85.778 9.375 1.00 113.66 115 PHE B N 1
ATOM 2221 C CA . PHE B 1 120 ? 25.142 -86.954 9.846 1.00 115.15 115 PHE B CA 1
ATOM 2222 C C . PHE B 1 120 ? 25.729 -87.441 11.175 1.00 115.22 115 PHE B C 1
ATOM 2223 O O . PHE B 1 120 ? 25.073 -87.365 12.218 1.00 114.68 115 PHE B O 1
ATOM 2231 N N . LEU B 1 121 ? 26.971 -87.922 11.125 1.00 115.44 116 LEU B N 1
ATOM 2232 C CA . LEU B 1 121 ? 27.671 -88.448 12.296 1.00 115.51 116 LEU B CA 1
ATOM 2233 C C . LEU B 1 121 ? 27.541 -87.592 13.555 1.00 115.83 116 LEU B C 1
ATOM 2234 O O . LEU B 1 121 ? 27.831 -88.058 14.659 1.00 115.88 116 LEU B O 1
ATOM 2236 N N . SER B 1 122 ? 27.107 -86.346 13.393 1.00 116.43 117 SER B N 1
ATOM 2237 C CA . SER B 1 122 ? 26.938 -85.444 14.529 1.00 117.01 117 SER B CA 1
ATOM 2238 C C . SER B 1 122 ? 25.530 -85.598 15.099 1.00 117.23 117 SER B C 1
ATOM 2239 O O . SER B 1 122 ? 24.597 -85.967 14.381 1.00 117.28 117 SER B O 1
ATOM 2242 N N . SER B 1 130 ? 22.826 -78.022 19.661 1.00 128.52 125 SER B N 1
ATOM 2243 C CA . SER B 1 130 ? 22.020 -79.092 19.063 1.00 128.42 125 SER B CA 1
ATOM 2244 C C . SER B 1 130 ? 22.076 -79.014 17.533 1.00 128.61 125 SER B C 1
ATOM 2245 O O . SER B 1 130 ? 21.227 -79.577 16.847 1.00 129.21 125 SER B O 1
ATOM 2248 N N . THR B 1 131 ? 23.072 -78.320 16.986 1.00 127.46 126 THR B N 1
ATOM 2249 C CA . THR B 1 131 ? 23.129 -78.231 15.532 1.00 126.20 126 THR B CA 1
ATOM 2250 C C . THR B 1 131 ? 24.381 -77.691 14.821 1.00 125.47 126 THR B C 1
ATOM 2251 O O . THR B 1 131 ? 25.149 -76.903 15.374 1.00 126.23 126 THR B O 1
ATOM 2255 N N . PRO B 1 132 ? 24.637 -78.205 13.603 1.00 124.05 127 PRO B N 1
ATOM 2256 C CA . PRO B 1 132 ? 25.675 -77.958 12.602 1.00 123.03 127 PRO B CA 1
ATOM 2257 C C . PRO B 1 132 ? 25.021 -78.273 11.244 1.00 122.40 127 PRO B C 1
ATOM 2258 O O . PRO B 1 132 ? 23.921 -78.818 11.207 1.00 122.74 127 PRO B O 1
ATOM 2262 N N . GLN B 1 133 ? 25.670 -77.924 10.140 1.00 121.73 128 GLN B N 1
ATOM 2263 C CA . GLN B 1 133 ? 25.113 -78.194 8.809 1.00 120.62 128 GLN B CA 1
ATOM 2264 C C . GLN B 1 133 ? 26.196 -77.916 7.778 1.00 118.87 128 GLN B C 1
ATOM 2265 O O . GLN B 1 133 ? 25.990 -78.037 6.568 1.00 119.51 128 GLN B O 1
ATOM 2267 N N . THR B 1 134 ? 27.358 -77.540 8.299 1.00 116.32 129 THR B N 1
ATOM 2268 C CA . THR B 1 134 ? 28.533 -77.215 7.508 1.00 112.37 129 THR B CA 1
ATOM 2269 C C . THR B 1 134 ? 29.753 -77.381 8.410 1.00 108.47 129 THR B C 1
ATOM 2270 O O . THR B 1 134 ? 29.672 -77.144 9.609 1.00 108.04 129 THR B O 1
ATOM 2274 N N . PHE B 1 135 ? 30.881 -77.784 7.836 1.00 105.77 130 PHE B N 1
ATOM 2275 C CA . PHE B 1 135 ? 32.089 -78.002 8.619 1.00 102.72 130 PHE B CA 1
ATOM 2276 C C . PHE B 1 135 ? 32.487 -76.830 9.486 1.00 100.93 130 PHE B C 1
ATOM 2277 O O . PHE B 1 135 ? 32.981 -77.020 10.590 1.00 101.13 130 PHE B O 1
ATOM 2285 N N . LEU B 1 136 ? 32.301 -75.618 8.989 1.00 99.64 131 LEU B N 1
ATOM 2286 C CA . LEU B 1 136 ? 32.656 -74.460 9.785 1.00 98.90 131 LEU B CA 1
ATOM 2287 C C . LEU B 1 136 ? 31.653 -74.289 10.918 1.00 98.18 131 LEU B C 1
ATOM 2288 O O . LEU B 1 136 ? 31.948 -73.660 11.930 1.00 98.41 131 LEU B O 1
ATOM 2293 N N . HIS B 1 137 ? 30.466 -74.861 10.751 1.00 97.33 132 HIS B N 1
ATOM 2294 C CA . HIS B 1 137 ? 29.432 -74.781 11.779 1.00 95.90 132 HIS B CA 1
ATOM 2295 C C . HIS B 1 137 ? 29.873 -75.717 12.892 1.00 95.81 132 HIS B C 1
ATOM 2296 O O . HIS B 1 137 ? 29.728 -75.419 14.075 1.00 95.25 132 HIS B O 1
ATOM 2303 N N . TRP B 1 138 ? 30.408 -76.863 12.486 1.00 95.89 133 TRP B N 1
ATOM 2304 C CA . TRP B 1 138 ? 30.886 -77.870 13.416 1.00 95.85 133 TRP B CA 1
ATOM 2305 C C . TRP B 1 138 ? 31.987 -77.267 14.268 1.00 94.61 133 TRP B C 1
ATOM 2306 O O . TRP B 1 138 ? 31.846 -77.147 15.484 1.00 95.17 133 TRP B O 1
ATOM 2317 N N . VAL B 1 139 ? 33.081 -76.889 13.611 1.00 92.97 134 VAL B N 1
ATOM 2318 C CA . VAL B 1 139 ? 34.232 -76.299 14.280 1.00 90.57 134 VAL B CA 1
ATOM 2319 C C . VAL B 1 139 ? 33.772 -75.175 15.193 1.00 89.18 134 VAL B C 1
ATOM 2320 O O . VAL B 1 139 ? 34.340 -74.962 16.253 1.00 88.67 134 VAL B O 1
ATOM 2324 N N . TYR B 1 140 ? 32.730 -74.469 14.782 1.00 88.60 135 TYR B N 1
ATOM 2325 C CA . TYR B 1 140 ? 32.210 -73.376 15.581 1.00 89.33 135 TYR B CA 1
ATOM 2326 C C . TYR B 1 140 ? 31.702 -73.867 16.918 1.00 91.14 135 TYR B C 1
ATOM 2327 O O . TYR B 1 140 ? 32.055 -73.322 17.961 1.00 91.18 135 TYR B O 1
ATOM 2336 N N . CYS B 1 141 ? 30.862 -74.897 16.881 1.00 93.56 136 CYS B N 1
ATOM 2337 C CA . CYS B 1 141 ? 30.292 -75.466 18.100 1.00 94.90 136 CYS B CA 1
ATOM 2338 C C . CYS B 1 141 ? 31.361 -76.086 18.979 1.00 96.00 136 CYS B C 1
ATOM 2339 O O . CYS B 1 141 ? 31.485 -75.739 20.155 1.00 95.81 136 CYS B O 1
ATOM 2342 N N . MET B 1 142 ? 32.128 -77.002 18.403 1.00 97.00 137 MET B N 1
ATOM 2343 C CA . MET B 1 142 ? 33.218 -77.633 19.122 1.00 98.63 137 MET B CA 1
ATOM 2344 C C . MET B 1 142 ? 34.044 -76.549 19.820 1.00 99.94 137 MET B C 1
ATOM 2345 O O . MET B 1 142 ? 34.648 -76.793 20.860 1.00 100.58 137 MET B O 1
ATOM 2350 N N . GLU B 1 143 ? 34.080 -75.355 19.234 1.00 101.19 138 GLU B N 1
ATOM 2351 C CA . GLU B 1 143 ? 34.840 -74.249 19.803 1.00 101.94 138 GLU B CA 1
ATOM 2352 C C . GLU B 1 143 ? 34.145 -73.684 21.033 1.00 102.62 138 GLU B C 1
ATOM 2353 O O . GLU B 1 143 ? 34.804 -73.240 21.974 1.00 102.66 138 GLU B O 1
ATOM 2359 N N . ASN B 1 144 ? 32.815 -73.695 21.022 1.00 103.75 139 ASN B N 1
ATOM 2360 C CA . ASN B 1 144 ? 32.045 -73.200 22.163 1.00 105.00 139 ASN B CA 1
ATOM 2361 C C . ASN B 1 144 ? 32.010 -74.273 23.254 1.00 105.39 139 ASN B C 1
ATOM 2362 O O . ASN B 1 144 ? 32.035 -73.962 24.450 1.00 105.29 139 ASN B O 1
ATOM 2367 N N . LEU B 1 145 ? 31.948 -75.534 22.826 1.00 104.87 140 LEU B N 1
ATOM 2368 C CA . LEU B 1 145 ? 31.923 -76.675 23.738 1.00 104.06 140 LEU B CA 1
ATOM 2369 C C . LEU B 1 145 ? 33.333 -76.909 24.271 1.00 103.77 140 LEU B C 1
ATOM 2370 O O . LEU B 1 145 ? 33.608 -77.918 24.917 1.00 104.14 140 LEU B O 1
ATOM 2372 N N . ASP B 1 146 ? 34.219 -75.962 23.986 1.00 103.12 141 ASP B N 1
ATOM 2373 C CA . ASP B 1 146 ? 35.600 -76.021 24.427 1.00 102.86 141 ASP B CA 1
ATOM 2374 C C . ASP B 1 146 ? 36.275 -77.341 24.074 1.00 102.14 141 ASP B C 1
ATOM 2375 O O . ASP B 1 146 ? 37.218 -77.759 24.742 1.00 102.21 141 ASP B O 1
ATOM 2380 N N . LEU B 1 147 ? 35.797 -77.997 23.023 1.00 101.50 142 LEU B N 1
ATOM 2381 C CA . LEU B 1 147 ? 36.385 -79.258 22.600 1.00 101.28 142 LEU B CA 1
ATOM 2382 C C . LEU B 1 147 ? 37.512 -78.996 21.598 1.00 101.26 142 LEU B C 1
ATOM 2383 O O . LEU B 1 147 ? 38.557 -79.637 21.663 1.00 100.92 142 LEU B O 1
ATOM 2385 N N . LEU B 1 148 ? 37.299 -78.049 20.683 1.00 102.23 143 LEU B N 1
ATOM 2386 C CA . LEU B 1 148 ? 38.305 -77.686 19.673 1.00 103.15 143 LEU B CA 1
ATOM 2387 C C . LEU B 1 148 ? 38.833 -76.261 19.873 1.00 104.05 143 LEU B C 1
ATOM 2388 O O . LEU B 1 148 ? 38.100 -75.352 20.275 1.00 104.00 143 LEU B O 1
ATOM 2390 N N . GLY B 1 149 ? 40.113 -76.071 19.577 1.00 104.67 144 GLY B N 1
ATOM 2391 C CA . GLY B 1 149 ? 40.707 -74.759 19.725 1.00 105.30 144 GLY B CA 1
ATOM 2392 C C . GLY B 1 149 ? 42.124 -74.718 19.193 1.00 105.89 144 GLY B C 1
ATOM 2393 O O . GLY B 1 149 ? 42.715 -75.762 18.908 1.00 105.47 144 GLY B O 1
ATOM 2394 N N . PRO B 1 150 ? 42.704 -73.518 19.050 1.00 106.31 145 PRO B N 1
ATOM 2395 C CA . PRO B 1 150 ? 44.072 -73.403 18.542 1.00 106.30 145 PRO B CA 1
ATOM 2396 C C . PRO B 1 150 ? 45.069 -74.137 19.429 1.00 106.66 145 PRO B C 1
ATOM 2397 O O . PRO B 1 150 ? 46.170 -74.469 19.000 1.00 106.20 145 PRO B O 1
ATOM 2401 N N . THR B 1 151 ? 44.666 -74.402 20.664 1.00 107.85 146 THR B N 1
ATOM 2402 C CA . THR B 1 151 ? 45.525 -75.093 21.615 1.00 109.57 146 THR B CA 1
ATOM 2403 C C . THR B 1 151 ? 45.701 -76.568 21.252 1.00 110.40 146 THR B C 1
ATOM 2404 O O . THR B 1 151 ? 46.825 -77.064 21.169 1.00 109.63 146 THR B O 1
ATOM 2408 N N . ASP B 1 152 ? 44.583 -77.257 21.034 1.00 111.77 147 ASP B N 1
ATOM 2409 C CA . ASP B 1 152 ? 44.594 -78.681 20.699 1.00 112.71 147 ASP B CA 1
ATOM 2410 C C . ASP B 1 152 ? 43.564 -79.001 19.617 1.00 111.93 147 ASP B C 1
ATOM 2411 O O . ASP B 1 152 ? 42.405 -78.600 19.707 1.00 112.01 147 ASP B O 1
ATOM 2416 N N . VAL B 1 153 ? 43.987 -79.744 18.606 1.00 111.20 148 VAL B N 1
ATOM 2417 C CA . VAL B 1 153 ? 43.095 -80.102 17.518 1.00 111.37 148 VAL B CA 1
ATOM 2418 C C . VAL B 1 153 ? 42.867 -81.610 17.417 1.00 112.41 148 VAL B C 1
ATOM 2419 O O . VAL B 1 153 ? 42.623 -82.143 16.333 1.00 112.57 148 VAL B O 1
ATOM 2423 N N . ASP B 1 154 ? 42.945 -82.296 18.552 1.00 112.53 149 ASP B N 1
ATOM 2424 C CA . ASP B 1 154 ? 42.741 -83.737 18.578 1.00 111.88 149 ASP B CA 1
ATOM 2425 C C . ASP B 1 154 ? 41.342 -84.072 18.076 1.00 110.92 149 ASP B C 1
ATOM 2426 O O . ASP B 1 154 ? 41.157 -85.046 17.354 1.00 111.06 149 ASP B O 1
ATOM 2431 N N . ALA B 1 155 ? 40.357 -83.262 18.454 1.00 109.82 150 ALA B N 1
ATOM 2432 C CA . ALA B 1 155 ? 38.981 -83.497 18.023 1.00 108.61 150 ALA B CA 1
ATOM 2433 C C . ALA B 1 155 ? 38.899 -83.440 16.503 1.00 107.76 150 ALA B C 1
ATOM 2434 O O . ALA B 1 155 ? 38.361 -84.342 15.863 1.00 107.53 150 ALA B O 1
ATOM 2436 N N . LEU B 1 156 ? 39.435 -82.369 15.933 1.00 106.82 151 LEU B N 1
ATOM 2437 C CA . LEU B 1 156 ? 39.428 -82.190 14.493 1.00 105.94 151 LEU B CA 1
ATOM 2438 C C . LEU B 1 156 ? 40.289 -83.275 13.880 1.00 105.94 151 LEU B C 1
ATOM 2439 O O . LEU B 1 156 ? 40.114 -83.655 12.721 1.00 106.13 151 LEU B O 1
ATOM 2444 N N . MET B 1 157 ? 41.220 -83.783 14.675 1.00 105.74 152 MET B N 1
ATOM 2445 C CA . MET B 1 157 ? 42.118 -84.826 14.206 1.00 105.83 152 MET B CA 1
ATOM 2446 C C . MET B 1 157 ? 41.381 -86.167 14.134 1.00 105.52 152 MET B C 1
ATOM 2447 O O . MET B 1 157 ? 41.714 -87.025 13.314 1.00 105.28 152 MET B O 1
ATOM 2452 N N . SER B 1 158 ? 40.375 -86.335 14.992 1.00 105.38 153 SER B N 1
ATOM 2453 C CA . SER B 1 158 ? 39.586 -87.569 15.038 1.00 105.11 153 SER B CA 1
ATOM 2454 C C . SER B 1 158 ? 38.460 -87.507 14.016 1.00 104.58 153 SER B C 1
ATOM 2455 O O . SER B 1 158 ? 38.142 -88.494 13.350 1.00 105.00 153 SER B O 1
ATOM 2458 N N . MET B 1 159 ? 37.845 -86.337 13.920 1.00 103.23 154 MET B N 1
ATOM 2459 C CA . MET B 1 159 ? 36.763 -86.117 12.981 1.00 101.46 154 MET B CA 1
ATOM 2460 C C . MET B 1 159 ? 37.176 -86.605 11.591 1.00 99.25 154 MET B C 1
ATOM 2461 O O . MET B 1 159 ? 36.363 -87.161 10.858 1.00 98.46 154 MET B O 1
ATOM 2466 N N . LEU B 1 160 ? 38.446 -86.417 11.244 1.00 97.30 155 LEU B N 1
ATOM 2467 C CA . LEU B 1 160 ? 38.953 -86.824 9.937 1.00 95.96 155 LEU B CA 1
ATOM 2468 C C . LEU B 1 160 ? 39.198 -88.326 9.837 1.00 95.89 155 LEU B C 1
ATOM 2469 O O . LEU B 1 160 ? 39.401 -88.861 8.740 1.00 95.27 155 LEU B O 1
ATOM 2474 N N . ARG B 1 161 ? 39.190 -88.995 10.990 1.00 96.07 156 ARG B N 1
ATOM 2475 C CA . ARG B 1 161 ? 39.381 -90.447 11.069 1.00 95.48 156 ARG B CA 1
ATOM 2476 C C . ARG B 1 161 ? 38.028 -91.126 10.857 1.00 93.39 156 ARG B C 1
ATOM 2477 O O . ARG B 1 161 ? 37.956 -92.220 10.305 1.00 92.76 156 ARG B O 1
ATOM 2485 N N . SER B 1 162 ? 36.962 -90.460 11.296 1.00 91.64 157 SER B N 1
ATOM 2486 C CA . SER B 1 162 ? 35.609 -90.981 11.144 1.00 90.69 157 SER B CA 1
ATOM 2487 C C . SER B 1 162 ? 35.150 -90.935 9.687 1.00 90.78 157 SER B C 1
ATOM 2488 O O . SER B 1 162 ? 34.183 -91.600 9.308 1.00 91.02 157 SER B O 1
ATOM 2491 N N . LEU B 1 163 ? 35.852 -90.156 8.871 1.00 90.47 158 LEU B N 1
ATOM 2492 C CA . LEU B 1 163 ? 35.478 -89.998 7.474 1.00 90.34 158 LEU B CA 1
ATOM 2493 C C . LEU B 1 163 ? 36.487 -90.570 6.489 1.00 90.77 158 LEU B C 1
ATOM 2494 O O . LEU B 1 163 ? 36.498 -90.200 5.318 1.00 90.70 158 LEU B O 1
ATOM 2499 N N . SER B 1 164 ? 37.334 -91.474 6.956 1.00 91.44 159 SER B N 1
ATOM 2500 C CA . SER B 1 164 ? 38.326 -92.095 6.085 1.00 93.18 159 SER B CA 1
ATOM 2501 C C . SER B 1 164 ? 39.320 -91.107 5.469 1.00 93.45 159 SER B C 1
ATOM 2502 O O . SER B 1 164 ? 39.976 -91.423 4.468 1.00 93.16 159 SER B O 1
ATOM 2505 N N . ARG B 1 165 ? 39.455 -89.925 6.073 1.00 94.72 160 ARG B N 1
ATOM 2506 C CA . ARG B 1 165 ? 40.387 -88.916 5.555 1.00 95.61 160 ARG B CA 1
ATOM 2507 C C . ARG B 1 165 ? 41.729 -88.874 6.283 1.00 96.85 160 ARG B C 1
ATOM 2508 O O . ARG B 1 165 ? 42.088 -87.881 6.918 1.00 95.92 160 ARG B O 1
ATOM 2516 N N . VAL B 1 166 ? 42.470 -89.968 6.164 1.00 99.00 161 VAL B N 1
ATOM 2517 C CA . VAL B 1 166 ? 43.777 -90.077 6.781 1.00 100.93 161 VAL B CA 1
ATOM 2518 C C . VAL B 1 166 ? 44.683 -89.061 6.109 1.00 101.26 161 VAL B C 1
ATOM 2519 O O . VAL B 1 166 ? 45.486 -88.403 6.771 1.00 101.43 161 VAL B O 1
ATOM 2523 N N . ASP B 1 167 ? 44.540 -88.929 4.791 1.00 101.66 162 ASP B N 1
ATOM 2524 C CA . ASP B 1 167 ? 45.350 -87.981 4.035 1.00 101.61 162 ASP B CA 1
ATOM 2525 C C . ASP B 1 167 ? 45.151 -86.596 4.645 1.00 100.87 162 ASP B C 1
ATOM 2526 O O . ASP B 1 167 ? 46.077 -85.786 4.704 1.00 101.30 162 ASP B O 1
ATOM 2531 N N . LEU B 1 168 ? 43.937 -86.344 5.122 1.00 99.41 163 LEU B N 1
ATOM 2532 C CA . LEU B 1 168 ? 43.603 -85.065 5.729 1.00 98.16 163 LEU B CA 1
ATOM 2533 C C . LEU B 1 168 ? 44.148 -84.959 7.143 1.00 98.36 163 LEU B C 1
ATOM 2534 O O . LEU B 1 168 ? 44.841 -83.997 7.479 1.00 98.11 163 LEU B O 1
ATOM 2539 N N . GLN B 1 169 ? 43.830 -85.950 7.971 1.00 98.92 164 GLN B N 1
ATOM 2540 C CA . GLN B 1 169 ? 44.290 -85.963 9.363 1.00 99.14 164 GLN B CA 1
ATOM 2541 C C . GLN B 1 169 ? 45.808 -85.826 9.437 1.00 98.74 164 GLN B C 1
ATOM 2542 O O . GLN B 1 169 ? 46.342 -85.251 10.386 1.00 98.09 164 GLN B O 1
ATOM 2544 N N . ARG B 1 170 ? 46.494 -86.362 8.430 1.00 98.42 165 ARG B N 1
ATOM 2545 C CA . ARG B 1 170 ? 47.947 -86.292 8.370 1.00 98.44 165 ARG B CA 1
ATOM 2546 C C . ARG B 1 170 ? 48.354 -84.890 7.938 1.00 97.98 165 ARG B C 1
ATOM 2547 O O . ARG B 1 170 ? 49.430 -84.403 8.295 1.00 98.08 165 ARG B O 1
ATOM 2549 N N . GLN B 1 171 ? 47.498 -84.244 7.156 1.00 97.12 166 GLN B N 1
ATOM 2550 C CA . GLN B 1 171 ? 47.791 -82.894 6.711 1.00 96.14 166 GLN B CA 1
ATOM 2551 C C . GLN B 1 171 ? 47.622 -81.932 7.881 1.00 95.00 166 GLN B C 1
ATOM 2552 O O . GLN B 1 171 ? 48.480 -81.090 8.122 1.00 94.99 166 GLN B O 1
ATOM 2558 N N . VAL B 1 172 ? 46.532 -82.073 8.625 1.00 94.09 167 VAL B N 1
ATOM 2559 C CA . VAL B 1 172 ? 46.302 -81.206 9.772 1.00 93.41 167 VAL B CA 1
ATOM 2560 C C . VAL B 1 172 ? 47.421 -81.402 10.773 1.00 94.93 167 VAL B C 1
ATOM 2561 O O . VAL B 1 172 ? 47.801 -80.483 11.496 1.00 94.89 167 VAL B O 1
ATOM 2565 N N . GLN B 1 173 ? 47.927 -82.627 10.810 1.00 96.93 168 GLN B N 1
ATOM 2566 C CA . GLN B 1 173 ? 48.995 -83.011 11.716 1.00 98.90 168 GLN B CA 1
ATOM 2567 C C . GLN B 1 173 ? 50.269 -82.280 11.328 1.00 99.20 168 GLN B C 1
ATOM 2568 O O . GLN B 1 173 ? 51.050 -81.886 12.186 1.00 99.88 168 GLN B O 1
ATOM 2574 N N . THR B 1 174 ? 50.467 -82.079 10.031 1.00 99.72 169 THR B N 1
ATOM 2575 C CA . THR B 1 174 ? 51.665 -81.401 9.558 1.00 100.11 169 THR B CA 1
ATOM 2576 C C . THR B 1 174 ? 51.619 -79.905 9.823 1.00 101.12 169 THR B C 1
ATOM 2577 O O . THR B 1 174 ? 52.622 -79.306 10.206 1.00 101.80 169 THR B O 1
ATOM 2581 N N . LEU B 1 175 ? 50.452 -79.305 9.617 1.00 101.71 170 LEU B N 1
ATOM 2582 C CA . LEU B 1 175 ? 50.275 -77.870 9.799 1.00 102.30 170 LEU B CA 1
ATOM 2583 C C . LEU B 1 175 ? 50.294 -77.409 11.248 1.00 103.01 170 LEU B C 1
ATOM 2584 O O . LEU B 1 175 ? 50.244 -76.214 11.516 1.00 103.70 170 LEU B O 1
ATOM 2589 N N . MET B 1 176 ? 50.373 -78.342 12.187 1.00 103.25 171 MET B N 1
ATOM 2590 C CA . MET B 1 176 ? 50.378 -77.976 13.601 1.00 103.77 171 MET B CA 1
ATOM 2591 C C . MET B 1 176 ? 51.528 -78.639 14.390 1.00 105.64 171 MET B C 1
ATOM 2592 O O . MET B 1 176 ? 52.657 -78.146 14.375 1.00 105.99 171 MET B O 1
ATOM 2597 N N . GLY B 1 177 ? 51.238 -79.751 15.068 1.00 107.32 172 GLY B N 1
ATOM 2598 C CA . GLY B 1 177 ? 52.250 -80.451 15.847 1.00 108.49 172 GLY B CA 1
ATOM 2599 C C . GLY B 1 177 ? 53.320 -81.144 15.016 1.00 109.47 172 GLY B C 1
ATOM 2600 O O . GLY B 1 177 ? 54.058 -80.491 14.276 1.00 108.65 172 GLY B O 1
ATOM 2601 N N . LEU B 1 178 ? 53.405 -82.469 15.142 1.00 111.09 173 LEU B N 1
ATOM 2602 C CA . LEU B 1 178 ? 54.386 -83.272 14.400 1.00 113.05 173 LEU B CA 1
ATOM 2603 C C . LEU B 1 178 ? 53.857 -84.672 14.028 1.00 113.92 173 LEU B C 1
ATOM 2604 O O . LEU B 1 178 ? 53.320 -85.366 14.926 1.00 114.35 173 LEU B O 1
ATOM 2606 N N . GLN C 2 51 ? 32.422 -39.417 -65.755 1.00 128.26 193 GLN D N 1
ATOM 2607 C CA . GLN C 2 51 ? 31.650 -40.699 -65.784 1.00 128.61 193 GLN D CA 1
ATOM 2608 C C . GLN C 2 51 ? 31.795 -41.451 -64.456 1.00 128.73 193 GLN D C 1
ATOM 2609 O O . GLN C 2 51 ? 30.831 -41.594 -63.694 1.00 128.66 193 GLN D O 1
ATOM 2615 N N . GLN C 2 52 ? 33.011 -41.926 -64.192 1.00 128.76 194 GLN D N 1
ATOM 2616 C CA . GLN C 2 52 ? 33.319 -42.663 -62.970 1.00 128.20 194 GLN D CA 1
ATOM 2617 C C . GLN C 2 52 ? 33.817 -41.728 -61.864 1.00 127.95 194 GLN D C 1
ATOM 2618 O O . GLN C 2 52 ? 34.456 -42.176 -60.911 1.00 128.13 194 GLN D O 1
ATOM 2620 N N . HIS C 2 53 ? 33.530 -40.432 -61.991 1.00 127.72 195 HIS D N 1
ATOM 2621 C CA . HIS C 2 53 ? 33.950 -39.460 -60.981 1.00 127.39 195 HIS D CA 1
ATOM 2622 C C . HIS C 2 53 ? 33.018 -39.586 -59.778 1.00 126.40 195 HIS D C 1
ATOM 2623 O O . HIS C 2 53 ? 33.384 -39.240 -58.653 1.00 126.17 195 HIS D O 1
ATOM 2630 N N . SER C 2 54 ? 31.812 -40.091 -60.027 1.00 125.23 196 SER D N 1
ATOM 2631 C CA . SER C 2 54 ? 30.829 -40.293 -58.970 1.00 124.03 196 SER D CA 1
ATOM 2632 C C . SER C 2 54 ? 31.289 -41.471 -58.114 1.00 123.26 196 SER D C 1
ATOM 2633 O O . SER C 2 54 ? 31.305 -41.391 -56.886 1.00 123.40 196 SER D O 1
ATOM 2635 N N . VAL C 2 55 ? 31.667 -42.561 -58.778 1.00 122.11 197 VAL D N 1
ATOM 2636 C CA . VAL C 2 55 ? 32.146 -43.765 -58.103 1.00 120.88 197 VAL D CA 1
ATOM 2637 C C . VAL C 2 55 ? 33.484 -43.460 -57.434 1.00 119.91 197 VAL D C 1
ATOM 2638 O O . VAL C 2 55 ? 33.926 -44.176 -56.535 1.00 119.58 197 VAL D O 1
ATOM 2642 N N . GLN C 2 56 ? 34.129 -42.391 -57.883 1.00 119.11 198 GLN D N 1
ATOM 2643 C CA . GLN C 2 56 ? 35.401 -41.989 -57.308 1.00 118.66 198 GLN D CA 1
ATOM 2644 C C . GLN C 2 56 ? 35.123 -41.295 -55.975 1.00 118.32 198 GLN D C 1
ATOM 2645 O O . GLN C 2 56 ? 36.013 -41.179 -55.136 1.00 118.42 198 GLN D O 1
ATOM 2647 N N . VAL C 2 57 ? 33.885 -40.832 -55.789 1.00 117.73 199 VAL D N 1
ATOM 2648 C CA . VAL C 2 57 ? 33.485 -40.159 -54.549 1.00 117.00 199 VAL D CA 1
ATOM 2649 C C . VAL C 2 57 ? 33.128 -41.177 -53.471 1.00 116.59 199 VAL D C 1
ATOM 2650 O O . VAL C 2 57 ? 33.486 -41.006 -52.307 1.00 116.81 199 VAL D O 1
ATOM 2654 N N . ASP C 2 58 ? 32.408 -42.225 -53.860 1.00 115.51 200 ASP D N 1
ATOM 2655 C CA . ASP C 2 58 ? 32.023 -43.271 -52.922 1.00 114.42 200 ASP D CA 1
ATOM 2656 C C . ASP C 2 58 ? 33.280 -43.862 -52.292 1.00 113.10 200 ASP D C 1
ATOM 2657 O O . ASP C 2 58 ? 33.355 -44.018 -51.074 1.00 113.16 200 ASP D O 1
ATOM 2662 N N . GLN C 2 59 ? 34.269 -44.178 -53.124 1.00 111.37 201 GLN D N 1
ATOM 2663 C CA . GLN C 2 59 ? 35.521 -44.755 -52.636 1.00 109.33 201 GLN D CA 1
ATOM 2664 C C . GLN C 2 59 ? 36.250 -43.818 -51.672 1.00 107.38 201 GLN D C 1
ATOM 2665 O O . GLN C 2 59 ? 37.125 -44.254 -50.927 1.00 107.22 201 GLN D O 1
ATOM 2667 N N . LEU C 2 60 ? 35.895 -42.535 -51.693 1.00 105.50 202 LEU D N 1
ATOM 2668 C CA . LEU C 2 60 ? 36.517 -41.558 -50.802 1.00 104.19 202 LEU D CA 1
ATOM 2669 C C . LEU C 2 60 ? 35.609 -41.335 -49.596 1.00 103.32 202 LEU D C 1
ATOM 2670 O O . LEU C 2 60 ? 36.077 -41.073 -48.487 1.00 102.59 202 LEU D O 1
ATOM 2672 N N . ARG C 2 61 ? 34.303 -41.444 -49.823 1.00 102.92 203 ARG D N 1
ATOM 2673 C CA . ARG C 2 61 ? 33.316 -41.266 -48.763 1.00 101.70 203 ARG D CA 1
ATOM 2674 C C . ARG C 2 61 ? 33.412 -42.461 -47.815 1.00 99.60 203 ARG D C 1
ATOM 2675 O O . ARG C 2 61 ? 33.683 -42.301 -46.628 1.00 98.74 203 ARG D O 1
ATOM 2683 N N . MET C 2 62 ? 33.204 -43.660 -48.352 1.00 97.18 204 MET D N 1
ATOM 2684 C CA . MET C 2 62 ? 33.250 -44.874 -47.550 1.00 96.10 204 MET D CA 1
ATOM 2685 C C . MET C 2 62 ? 34.529 -45.043 -46.743 1.00 95.93 204 MET D C 1
ATOM 2686 O O . MET C 2 62 ? 34.496 -45.556 -45.627 1.00 96.28 204 MET D O 1
ATOM 2691 N N . GLN C 2 63 ? 35.657 -44.620 -47.298 1.00 95.53 205 GLN D N 1
ATOM 2692 C CA . GLN C 2 63 ? 36.926 -44.749 -46.591 1.00 94.21 205 GLN D CA 1
ATOM 2693 C C . GLN C 2 63 ? 37.032 -43.709 -45.498 1.00 92.62 205 GLN D C 1
ATOM 2694 O O . GLN C 2 63 ? 37.641 -43.951 -44.460 1.00 92.16 205 GLN D O 1
ATOM 2700 N N . GLY C 2 64 ? 36.439 -42.547 -45.748 1.00 91.91 206 GLY D N 1
ATOM 2701 C CA . GLY C 2 64 ? 36.469 -41.468 -44.778 1.00 91.09 206 GLY D CA 1
ATOM 2702 C C . GLY C 2 64 ? 35.780 -41.852 -43.486 1.00 90.31 206 GLY D C 1
ATOM 2703 O O . GLY C 2 64 ? 36.277 -41.563 -42.397 1.00 90.86 206 GLY D O 1
ATOM 2704 N N . GLN C 2 65 ? 34.630 -42.509 -43.614 1.00 88.75 207 GLN D N 1
ATOM 2705 C CA . GLN C 2 65 ? 33.859 -42.951 -42.461 1.00 86.17 207 GLN D CA 1
ATOM 2706 C C . GLN C 2 65 ? 34.642 -44.041 -41.735 1.00 84.48 207 GLN D C 1
ATOM 2707 O O . GLN C 2 65 ? 34.752 -44.027 -40.511 1.00 83.86 207 GLN D O 1
ATOM 2713 N N . SER C 2 66 ? 35.195 -44.976 -42.503 1.00 82.51 208 SER D N 1
ATOM 2714 C C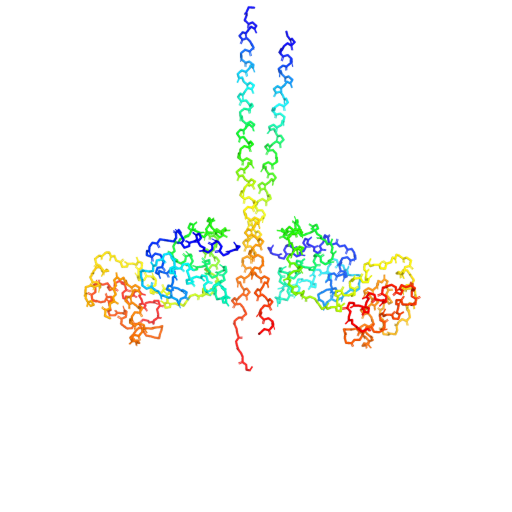A . SER C 2 66 ? 35.990 -46.067 -41.944 1.00 79.95 208 SER D CA 1
ATOM 2715 C C . SER C 2 66 ? 36.976 -45.517 -40.927 1.00 77.99 208 SER D C 1
ATOM 2716 O O . SER C 2 66 ? 37.331 -46.186 -39.967 1.00 77.66 208 SER D O 1
ATOM 2718 N N . VAL C 2 67 ? 37.434 -44.296 -41.142 1.00 76.15 209 VAL D N 1
ATOM 2719 C CA . VAL C 2 67 ? 38.361 -43.724 -40.199 1.00 75.09 209 VAL D CA 1
ATOM 2720 C C . VAL C 2 67 ? 37.553 -43.038 -39.122 1.00 74.62 209 VAL D C 1
ATOM 2721 O O . VAL C 2 67 ? 37.799 -43.219 -37.931 1.00 73.89 209 VAL D O 1
ATOM 2725 N N . GLU C 2 68 ? 36.566 -42.262 -39.538 1.00 74.29 210 GLU D N 1
ATOM 2726 C CA . GLU C 2 68 ? 35.736 -41.567 -38.573 1.00 74.13 210 GLU D CA 1
ATOM 2727 C C . GLU C 2 68 ? 35.218 -42.544 -37.508 1.00 73.39 210 GLU D C 1
ATOM 2728 O O . GLU C 2 68 ? 35.017 -42.149 -36.364 1.00 74.29 210 GLU D O 1
ATOM 2730 N N . ALA C 2 69 ? 35.016 -43.812 -37.879 1.00 72.06 211 ALA D N 1
ATOM 2731 C CA . ALA C 2 69 ? 34.534 -44.835 -36.936 1.00 70.58 211 ALA D CA 1
ATOM 2732 C C . ALA C 2 69 ? 35.630 -45.174 -35.947 1.00 69.53 211 ALA D C 1
ATOM 2733 O O . ALA C 2 69 ? 35.404 -45.264 -34.741 1.00 69.59 211 ALA D O 1
ATOM 2735 N N . ALA C 2 70 ? 36.827 -45.370 -36.479 1.00 68.92 212 ALA D N 1
ATOM 2736 C CA . ALA C 2 70 ? 37.964 -45.702 -35.653 1.00 67.17 212 ALA D CA 1
ATOM 2737 C C . ALA C 2 70 ? 38.184 -44.602 -34.620 1.00 66.54 212 ALA D C 1
ATOM 2738 O O . ALA C 2 70 ? 38.457 -44.896 -33.463 1.00 65.54 212 ALA D O 1
ATOM 2740 N N . LEU C 2 71 ? 38.056 -43.339 -35.021 1.00 66.63 213 LEU D N 1
ATOM 2741 C CA . LEU C 2 71 ? 38.243 -42.256 -34.058 1.00 67.47 213 LEU D CA 1
ATOM 2742 C C . LEU C 2 71 ? 37.103 -42.338 -33.057 1.00 68.00 213 LEU D C 1
ATOM 2743 O O . LEU C 2 71 ? 37.266 -42.009 -31.887 1.00 69.25 213 LEU D O 1
ATOM 2745 N N . ARG C 2 72 ? 35.945 -42.788 -33.521 1.00 68.34 214 ARG D N 1
ATOM 2746 C CA . ARG C 2 72 ? 34.789 -42.909 -32.650 1.00 68.58 214 ARG D CA 1
ATOM 2747 C C . ARG C 2 72 ? 35.028 -44.050 -31.669 1.00 68.03 214 ARG D C 1
ATOM 2748 O O . ARG C 2 72 ? 34.834 -43.883 -30.461 1.00 68.45 214 ARG D O 1
ATOM 2756 N N . MET C 2 73 ? 35.461 -45.204 -32.180 1.00 66.53 215 MET D N 1
ATOM 2757 C CA . MET C 2 73 ? 35.744 -46.352 -31.319 1.00 65.10 215 MET D CA 1
ATOM 2758 C C . MET C 2 73 ? 36.860 -45.967 -30.353 1.00 65.87 215 MET D C 1
ATOM 2759 O O . MET C 2 73 ? 36.756 -46.193 -29.152 1.00 66.58 215 MET D O 1
ATOM 2764 N N . GLU C 2 74 ? 37.920 -45.370 -30.882 1.00 66.74 216 GLU D N 1
ATOM 2765 C CA . GLU C 2 74 ? 39.039 -44.956 -30.054 1.00 66.74 216 GLU D CA 1
ATOM 2766 C C . GLU C 2 74 ? 38.594 -44.086 -28.899 1.00 66.13 216 GLU D C 1
ATOM 2767 O O . GLU C 2 74 ? 39.087 -44.232 -27.787 1.00 66.27 216 GLU D O 1
ATOM 2773 N N . ARG C 2 75 ? 37.676 -43.167 -29.170 1.00 65.24 217 ARG D N 1
ATOM 2774 C CA . ARG C 2 75 ? 37.180 -42.277 -28.135 1.00 65.19 217 ARG D CA 1
ATOM 2775 C C . ARG C 2 75 ? 36.468 -43.068 -27.049 1.00 65.19 217 ARG D C 1
ATOM 2776 O O . ARG C 2 75 ? 36.492 -42.686 -25.879 1.00 63.20 217 ARG D O 1
ATOM 2784 N N . GLN C 2 76 ? 35.839 -44.172 -27.448 1.00 65.67 218 GLN D N 1
ATOM 2785 C CA . GLN C 2 76 ? 35.104 -45.030 -26.520 1.00 66.44 218 GLN D CA 1
ATOM 2786 C C . GLN C 2 76 ? 36.062 -45.664 -25.518 1.00 64.54 218 GLN D C 1
ATOM 2787 O O . GLN C 2 76 ? 35.918 -45.481 -24.317 1.00 64.76 218 GLN D O 1
ATOM 2793 N N . ALA C 2 77 ? 37.039 -46.404 -26.022 1.00 63.68 219 ALA D N 1
ATOM 2794 C CA . ALA C 2 77 ? 38.024 -47.063 -25.181 1.00 63.24 219 ALA D CA 1
ATOM 2795 C C . ALA C 2 77 ? 38.700 -46.021 -24.329 1.00 63.45 219 ALA D C 1
ATOM 2796 O O . ALA C 2 77 ? 39.179 -46.297 -23.228 1.00 63.89 219 ALA D O 1
ATOM 2798 N N . ALA C 2 78 ? 38.755 -44.812 -24.858 1.00 63.95 220 ALA D N 1
ATOM 2799 C CA . ALA C 2 78 ? 39.375 -43.717 -24.143 1.00 64.60 220 ALA D CA 1
ATOM 2800 C C . ALA C 2 78 ? 38.551 -43.400 -22.912 1.00 64.99 220 ALA D C 1
ATOM 2801 O O . ALA C 2 78 ? 39.072 -42.930 -21.911 1.00 65.57 220 ALA D O 1
ATOM 2803 N N . SER C 2 79 ? 37.255 -43.654 -22.991 1.00 65.49 221 SER D N 1
ATOM 2804 C CA . SER C 2 79 ? 36.392 -43.382 -21.865 1.00 65.67 221 SER D CA 1
ATOM 2805 C C . SER C 2 79 ? 36.396 -44.565 -20.932 1.00 65.38 221 SER D C 1
ATOM 2806 O O . SER C 2 79 ? 36.186 -44.422 -19.733 1.00 65.52 221 SER D O 1
ATOM 2809 N N . GLU C 2 80 ? 36.637 -45.744 -21.483 1.00 65.61 222 GLU D N 1
ATOM 2810 C CA . GLU C 2 80 ? 36.666 -46.926 -20.657 1.00 66.60 222 GLU D CA 1
ATOM 2811 C C . GLU C 2 80 ? 37.859 -46.799 -19.732 1.00 66.44 222 GLU D C 1
ATOM 2812 O O . GLU C 2 80 ? 37.811 -47.244 -18.594 1.00 67.22 222 GLU D O 1
ATOM 2818 N N . GLU C 2 81 ? 38.928 -46.179 -20.216 1.00 64.90 223 GLU D N 1
ATOM 2819 C CA . GLU C 2 81 ? 40.114 -46.015 -19.397 1.00 64.10 223 GLU D CA 1
ATOM 2820 C C . GLU C 2 81 ? 39.977 -44.839 -18.441 1.00 64.75 223 GLU D C 1
ATOM 2821 O O . GLU C 2 81 ? 40.450 -44.901 -17.308 1.00 65.85 223 GLU D O 1
ATOM 2827 N N . LYS C 2 82 ? 39.333 -43.770 -18.894 1.00 64.10 224 LYS D N 1
ATOM 2828 C CA . LYS C 2 82 ? 39.129 -42.609 -18.046 1.00 63.93 224 LYS D CA 1
ATOM 2829 C C . LYS C 2 82 ? 38.362 -43.073 -16.824 1.00 64.21 224 LYS D C 1
ATOM 2830 O O . LYS C 2 82 ? 38.564 -42.567 -15.729 1.00 64.91 224 LYS D O 1
ATOM 2836 N N . ARG C 2 83 ? 37.483 -44.050 -17.017 1.00 64.54 225 ARG D N 1
ATOM 2837 C CA . ARG C 2 83 ? 36.674 -44.589 -15.930 1.00 63.89 225 ARG D CA 1
ATOM 2838 C C . ARG C 2 83 ? 37.546 -45.429 -15.007 1.00 61.07 225 ARG D C 1
ATOM 2839 O O . ARG C 2 83 ? 37.436 -45.321 -13.797 1.00 60.43 225 ARG D O 1
ATOM 2847 N N . LYS C 2 84 ? 38.414 -46.262 -15.573 1.00 58.58 226 LYS D N 1
ATOM 2848 C CA . LYS C 2 84 ? 39.287 -47.081 -14.743 1.00 57.42 226 LYS D CA 1
ATOM 2849 C C . LYS C 2 84 ? 40.120 -46.200 -13.809 1.00 56.32 226 LYS D C 1
ATOM 2850 O O . LYS C 2 84 ? 40.194 -46.462 -12.613 1.00 57.08 226 LYS D O 1
ATOM 2856 N N . LEU C 2 85 ? 40.747 -45.160 -14.352 1.00 53.60 227 LEU D N 1
ATOM 2857 C CA . LEU C 2 85 ? 41.575 -44.276 -13.546 1.00 50.92 227 LEU D CA 1
ATOM 2858 C C . LEU C 2 85 ? 40.817 -43.655 -12.404 1.00 50.31 227 LEU D C 1
ATOM 2859 O O . LEU C 2 85 ? 41.210 -43.763 -11.243 1.00 50.63 227 LEU D O 1
ATOM 2864 N N . ALA C 2 86 ? 39.730 -42.983 -12.753 1.00 50.37 228 ALA D N 1
ATOM 2865 C CA . ALA C 2 86 ? 38.881 -42.307 -11.781 1.00 50.94 228 ALA D CA 1
ATOM 2866 C C . ALA C 2 86 ? 38.541 -43.192 -10.588 1.00 50.85 228 ALA D C 1
ATOM 2867 O O . ALA C 2 86 ? 38.514 -42.718 -9.458 1.00 51.60 228 ALA D O 1
ATOM 2869 N N . GLN C 2 87 ? 38.275 -44.466 -10.856 1.00 49.01 229 GLN D N 1
ATOM 2870 C CA . GLN C 2 87 ? 37.943 -45.423 -9.822 1.00 47.50 229 GLN D CA 1
ATOM 2871 C C . GLN C 2 87 ? 39.162 -45.664 -8.963 1.00 45.23 229 GLN D C 1
ATOM 2872 O O . GLN C 2 87 ? 39.111 -45.547 -7.744 1.00 46.28 229 GLN D O 1
ATOM 2878 N N . LEU C 2 88 ? 40.264 -46.009 -9.613 1.00 41.82 230 LEU D N 1
ATOM 2879 C CA . LEU C 2 88 ? 41.497 -46.290 -8.906 1.00 38.25 230 LEU D CA 1
ATOM 2880 C C . LEU C 2 88 ? 41.955 -45.078 -8.118 1.00 39.23 230 LEU D C 1
ATOM 2881 O O . LEU C 2 88 ? 42.588 -45.217 -7.072 1.00 39.73 230 LEU D O 1
ATOM 2886 N N . GLN C 2 89 ? 41.645 -43.889 -8.623 1.00 39.19 231 GLN D N 1
ATOM 2887 C CA . GLN C 2 89 ? 42.012 -42.672 -7.923 1.00 39.63 231 GLN D CA 1
ATOM 2888 C C . GLN C 2 89 ? 41.290 -42.683 -6.577 1.00 39.93 231 GLN D C 1
ATOM 2889 O O . GLN C 2 89 ? 41.903 -42.557 -5.511 1.00 39.06 231 GLN D O 1
ATOM 2895 N N . VAL C 2 90 ? 39.975 -42.861 -6.636 1.00 40.62 232 VAL D N 1
ATOM 2896 C CA . VAL C 2 90 ? 39.148 -42.880 -5.437 1.00 39.83 232 VAL D CA 1
ATOM 2897 C C . VAL C 2 90 ? 39.541 -44.016 -4.516 1.00 39.30 232 VAL D C 1
ATOM 2898 O O . VAL C 2 90 ? 39.489 -43.895 -3.291 1.00 39.24 232 VAL D O 1
ATOM 2902 N N . ALA C 2 91 ? 39.938 -45.124 -5.115 1.00 38.63 233 ALA D N 1
ATOM 2903 C CA . ALA C 2 91 ? 40.372 -46.270 -4.343 1.00 39.73 233 ALA D CA 1
ATOM 2904 C C . ALA C 2 91 ? 41.626 -45.873 -3.558 1.00 40.90 233 ALA D C 1
ATOM 2905 O O . ALA C 2 91 ? 41.787 -46.254 -2.393 1.00 41.08 233 ALA D O 1
ATOM 2907 N N . TYR C 2 92 ? 42.501 -45.098 -4.216 1.00 40.68 234 TYR D N 1
ATOM 2908 C CA . TYR C 2 92 ? 43.763 -44.631 -3.635 1.00 37.77 234 TYR D CA 1
ATOM 2909 C C . TYR C 2 92 ? 43.476 -43.640 -2.535 1.00 37.97 234 TYR D C 1
ATOM 2910 O O . TYR C 2 92 ? 44.039 -43.705 -1.441 1.00 37.28 234 TYR D O 1
ATOM 2919 N N . HIS C 2 93 ? 42.595 -42.703 -2.823 1.00 38.82 235 HIS D N 1
ATOM 2920 C CA . HIS C 2 93 ? 42.261 -41.730 -1.814 1.00 40.46 235 HIS D CA 1
ATOM 2921 C C . HIS C 2 93 ? 41.802 -42.451 -0.551 1.0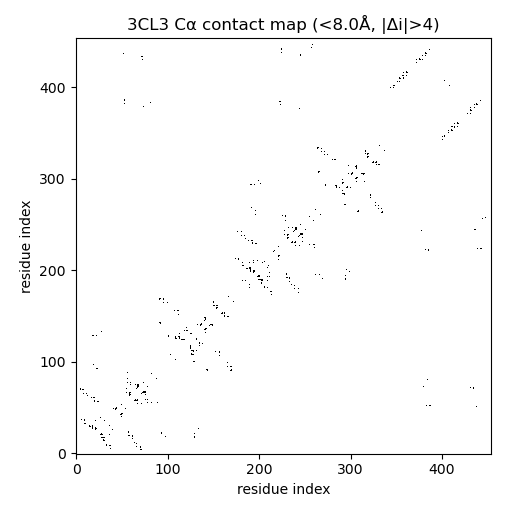0 40.55 235 HIS D C 1
ATOM 2922 O O . HIS C 2 93 ? 42.398 -42.283 0.512 1.00 38.87 235 HIS D O 1
ATOM 2929 N N . GLN C 2 94 ? 40.766 -43.279 -0.693 1.00 41.74 236 GLN D N 1
ATOM 2930 C CA . GLN C 2 94 ? 40.178 -44.043 0.416 1.00 42.30 236 GLN D CA 1
ATOM 2931 C C . GLN C 2 94 ? 41.195 -44.905 1.165 1.00 41.33 236 GLN D C 1
ATOM 2932 O O . GLN C 2 94 ? 41.171 -44.997 2.409 1.00 40.62 236 GLN D O 1
ATOM 2938 N N . LEU C 2 95 ? 42.088 -45.542 0.417 1.00 39.99 237 LEU D N 1
ATOM 2939 C CA . LEU C 2 95 ? 43.116 -46.353 1.052 1.00 39.35 237 LEU D CA 1
ATOM 2940 C C . LEU C 2 95 ? 44.009 -45.383 1.827 1.00 41.23 237 LEU D C 1
ATOM 2941 O O . LEU C 2 95 ? 44.579 -45.729 2.861 1.00 41.10 237 LEU D O 1
ATOM 2946 N N . PHE C 2 96 ? 44.122 -44.157 1.317 1.00 42.63 238 PHE D N 1
ATOM 2947 C CA . PHE C 2 96 ? 44.941 -43.145 1.967 1.00 43.65 238 PHE D CA 1
ATOM 2948 C C . PHE C 2 96 ? 44.333 -42.753 3.305 1.00 46.10 238 PHE D C 1
ATOM 2949 O O . PHE C 2 96 ? 45.010 -42.824 4.332 1.00 46.47 238 PHE D O 1
ATOM 2957 N N . GLN C 2 97 ? 43.063 -42.339 3.297 1.00 47.69 239 GLN D N 1
ATOM 2958 C CA . GLN C 2 97 ? 42.384 -41.942 4.529 1.00 49.18 239 GLN D CA 1
ATOM 2959 C C . GLN C 2 97 ? 42.428 -43.011 5.605 1.00 50.52 239 GLN D C 1
ATOM 2960 O O . GLN C 2 97 ? 42.754 -42.733 6.763 1.00 49.98 239 GLN D O 1
ATOM 2966 N N . GLU C 2 98 ? 42.084 -44.240 5.241 1.00 51.22 240 GLU D N 1
ATOM 2967 C CA . GLU C 2 98 ? 42.095 -45.291 6.241 1.00 52.36 240 GLU D CA 1
ATOM 2968 C C . GLU C 2 98 ? 43.464 -45.480 6.878 1.00 52.40 240 GLU D C 1
ATOM 2969 O O . GLU C 2 98 ? 43.543 -45.845 8.043 1.00 54.22 240 GLU D O 1
ATOM 2975 N N . TYR C 2 99 ? 44.531 -45.237 6.117 1.00 51.21 241 TYR D N 1
ATOM 2976 C CA . TYR C 2 99 ? 45.887 -45.377 6.629 1.00 49.46 241 TYR D CA 1
ATOM 2977 C C . TYR C 2 99 ? 46.166 -44.198 7.530 1.00 50.00 241 TYR D C 1
ATOM 2978 O O . TYR C 2 99 ? 46.722 -44.346 8.614 1.00 48.51 241 TYR D O 1
ATOM 2987 N N . ASP C 2 100 ? 45.779 -43.018 7.070 1.00 51.60 242 ASP D N 1
ATOM 2988 C CA . ASP C 2 100 ? 45.988 -41.806 7.840 1.00 54.19 242 ASP D CA 1
ATOM 2989 C C . ASP C 2 100 ? 45.347 -41.998 9.198 1.00 55.77 242 ASP D C 1
ATOM 2990 O O . ASP C 2 100 ? 46.019 -41.987 10.220 1.00 55.55 242 ASP D O 1
ATOM 2995 N N . ASN C 2 101 ? 44.037 -42.201 9.195 1.00 59.34 243 ASN D N 1
ATOM 2996 C CA . ASN C 2 101 ? 43.291 -42.391 10.430 1.00 62.01 243 ASN D CA 1
ATOM 2997 C C . ASN C 2 101 ? 43.865 -43.456 11.362 1.00 61.20 243 ASN D C 1
ATOM 2998 O O . ASN C 2 101 ? 43.755 -43.340 12.580 1.00 61.36 243 ASN D O 1
ATOM 3003 N N . HIS C 2 102 ? 44.467 -44.493 10.795 1.00 61.14 244 HIS D N 1
ATOM 3004 C CA . HIS C 2 102 ? 45.027 -45.555 11.608 1.00 61.39 244 HIS D CA 1
ATOM 3005 C C . HIS C 2 102 ? 46.235 -45.084 12.403 1.00 62.52 244 HIS D C 1
ATOM 3006 O O . HIS C 2 102 ? 46.423 -45.487 13.550 1.00 62.19 244 HIS D O 1
ATOM 3013 N N . ILE C 2 103 ? 47.047 -44.218 11.805 1.00 64.27 245 ILE D N 1
ATOM 3014 C CA . ILE C 2 103 ? 48.234 -43.719 12.494 1.00 65.27 245 ILE D CA 1
ATOM 3015 C C . ILE C 2 103 ? 47.786 -42.811 13.622 1.00 66.31 245 ILE D C 1
ATOM 3016 O O . ILE C 2 103 ? 48.258 -42.919 14.748 1.00 66.90 245 ILE D O 1
ATOM 3021 N N . LYS C 2 104 ? 46.857 -41.926 13.306 1.00 68.39 246 LYS D N 1
ATOM 3022 C CA . LYS C 2 104 ? 46.327 -40.994 14.273 1.00 72.28 246 LYS D CA 1
ATOM 3023 C C . LYS C 2 104 ? 45.789 -41.705 15.510 1.00 76.75 246 LYS D C 1
ATOM 3024 O O . LYS C 2 104 ? 45.926 -41.207 16.624 1.00 77.68 246 LYS D O 1
ATOM 3030 N N . SER C 2 105 ? 45.190 -42.877 15.316 1.00 81.91 247 SER D N 1
ATOM 3031 C CA . SER C 2 105 ? 44.600 -43.638 16.418 1.00 86.80 247 SER D CA 1
ATOM 3032 C C . SER C 2 105 ? 45.560 -44.511 17.200 1.00 90.59 247 SER D C 1
ATOM 3033 O O . SER C 2 105 ? 45.165 -45.179 18.154 1.00 91.65 247 SER D O 1
ATOM 3036 N N . SER C 2 106 ? 46.820 -44.509 16.802 1.00 95.02 248 SER D N 1
ATOM 3037 C CA . SER C 2 106 ? 47.796 -45.322 17.487 1.00 100.65 248 SER D CA 1
ATOM 3038 C C . SER C 2 106 ? 48.622 -44.506 18.459 1.00 104.52 248 SER D C 1
ATOM 3039 O O . SER C 2 106 ? 49.120 -45.031 19.457 1.00 105.70 248 SER D O 1
ATOM 3042 N N . VAL C 2 107 ? 48.768 -43.217 18.171 1.00 108.15 249 VAL D N 1
ATOM 3043 C CA . VAL C 2 107 ? 49.554 -42.345 19.035 1.00 111.81 249 VAL D CA 1
ATOM 3044 C C . VAL C 2 107 ? 48.705 -41.809 20.188 1.00 113.82 249 VAL D C 1
ATOM 3045 O O . VAL C 2 107 ? 49.202 -41.648 21.314 1.00 114.66 249 VAL D O 1
ATOM 3049 N N . VAL C 2 108 ? 47.427 -41.547 19.906 1.00 114.89 250 VAL D N 1
ATOM 3050 C CA . VAL C 2 108 ? 46.494 -41.034 20.914 1.00 115.99 250 VAL D CA 1
ATOM 3051 C C . VAL C 2 108 ? 46.277 -42.055 22.034 1.00 116.50 250 VAL D C 1
ATOM 3052 O O . VAL C 2 108 ? 46.334 -41.718 23.224 1.00 116.81 250 VAL D O 1
ATOM 3054 N N . GLY C 2 109 ? 46.036 -43.303 21.639 1.00 116.64 251 GLY D N 1
ATOM 3055 C CA . GLY C 2 109 ? 45.816 -44.390 22.588 1.00 116.55 251 GLY D CA 1
ATOM 3056 C C . GLY C 2 109 ? 47.022 -45.330 22.625 1.00 116.23 251 GLY D C 1
ATOM 3057 O O . GLY C 2 109 ? 48.073 -44.967 22.053 1.00 115.79 251 GLY D O 1
ATOM 3058 N N . SER D 2 54 ? 37.349 -31.919 -59.178 1.00 117.06 196 SER E N 1
ATOM 3059 C CA . SER D 2 54 ? 38.624 -32.135 -58.428 1.00 116.67 196 SER E CA 1
ATOM 3060 C C . SER D 2 54 ? 38.662 -31.304 -57.151 1.00 118.37 196 SER E C 1
ATOM 3061 O O . SER D 2 54 ? 39.589 -31.430 -56.345 1.00 117.54 196 SER E O 1
ATOM 3064 N N . VAL D 2 55 ? 37.655 -30.453 -56.971 1.00 115.86 197 VAL E N 1
ATOM 3065 C CA . VAL D 2 55 ? 37.585 -29.611 -55.783 1.00 117.04 197 VAL E CA 1
ATOM 3066 C C . VAL D 2 55 ? 36.800 -30.307 -54.673 1.00 116.51 197 VAL E C 1
ATOM 3067 O O . VAL D 2 55 ? 37.162 -30.218 -53.498 1.00 115.84 197 VAL E O 1
ATOM 3071 N N . GLN D 2 56 ? 35.726 -30.998 -55.041 1.00 115.61 198 GLN E N 1
ATOM 3072 C CA . GLN D 2 56 ? 34.936 -31.714 -54.047 1.00 115.60 198 GLN E CA 1
ATOM 3073 C C . GLN D 2 56 ? 35.853 -32.746 -53.391 1.00 115.24 198 GLN E C 1
ATOM 3074 O O . GLN D 2 56 ? 35.710 -33.048 -52.207 1.00 115.53 198 GLN E O 1
ATOM 3080 N N . VAL D 2 57 ? 36.801 -33.272 -54.170 1.00 115.69 199 VAL E N 1
ATOM 3081 C CA . VAL D 2 57 ? 37.760 -34.260 -53.675 1.00 115.51 199 VAL E CA 1
ATOM 3082 C C . VAL D 2 57 ? 38.730 -33.586 -52.710 1.00 116.21 199 VAL E C 1
ATOM 3083 O O . VAL D 2 57 ? 38.995 -34.097 -51.622 1.00 117.39 199 VAL E O 1
ATOM 3087 N N . ASP D 2 58 ? 39.258 -32.437 -53.111 1.00 117.16 200 ASP E N 1
ATOM 3088 C CA . ASP D 2 58 ? 40.177 -31.693 -52.259 1.00 117.93 200 ASP E CA 1
ATOM 3089 C C . ASP D 2 58 ? 39.470 -31.360 -50.942 1.00 117.61 200 ASP E C 1
ATOM 3090 O O . ASP D 2 58 ? 40.092 -31.346 -49.877 1.00 117.15 200 ASP E O 1
ATOM 3095 N N . GLN D 2 59 ? 38.167 -31.097 -51.025 1.00 116.88 201 GLN E N 1
ATOM 3096 C CA . GLN D 2 59 ? 37.362 -30.774 -49.848 1.00 116.22 201 GLN E CA 1
ATOM 3097 C C . GLN D 2 59 ? 37.215 -32.014 -48.963 1.00 115.17 201 GLN E C 1
ATOM 3098 O O . GLN D 2 59 ? 36.821 -31.921 -47.798 1.00 115.25 201 GLN E O 1
ATOM 3100 N N . LEU D 2 60 ? 37.518 -33.175 -49.532 1.00 113.54 202 LEU E N 1
ATOM 3101 C CA . LEU D 2 60 ? 37.450 -34.418 -48.787 1.00 112.58 202 LEU E CA 1
ATOM 3102 C C . LEU D 2 60 ? 38.837 -34.725 -48.237 1.00 112.86 202 LEU E C 1
ATOM 3103 O O . LEU D 2 60 ? 39.017 -34.843 -47.027 1.00 112.89 202 LEU E O 1
ATOM 3108 N N . ARG D 2 61 ? 39.820 -34.839 -49.125 1.00 113.62 203 ARG E N 1
ATOM 3109 C CA . ARG D 2 61 ? 41.189 -35.133 -48.712 1.00 114.03 203 ARG E CA 1
ATOM 3110 C C . ARG D 2 61 ? 41.606 -34.204 -47.577 1.00 114.52 203 ARG E C 1
ATOM 3111 O O . ARG D 2 61 ? 42.408 -34.582 -46.722 1.00 115.06 203 ARG E O 1
ATOM 3113 N N . MET D 2 62 ? 41.053 -32.993 -47.571 1.00 114.59 204 MET E N 1
ATOM 3114 C CA . MET D 2 62 ? 41.360 -32.014 -46.529 1.00 114.76 204 MET E CA 1
ATOM 3115 C C . MET D 2 62 ? 40.550 -32.289 -45.262 1.00 113.67 204 MET E C 1
ATOM 3116 O O . MET D 2 62 ? 41.012 -32.027 -44.151 1.00 113.63 204 MET E O 1
ATOM 3121 N N . GLN D 2 63 ? 39.340 -32.811 -45.427 1.00 112.64 205 GLN E N 1
ATOM 3122 C CA . GLN D 2 63 ? 38.494 -33.117 -44.278 1.00 111.64 205 GLN E CA 1
ATOM 3123 C C . GLN D 2 63 ? 38.953 -34.426 -43.641 1.00 110.39 205 GLN E C 1
ATOM 3124 O O . GLN D 2 63 ? 39.239 -34.474 -42.444 1.00 110.50 205 GLN E O 1
ATOM 3126 N N . GLY D 2 64 ? 39.024 -35.478 -44.453 1.00 108.59 206 GLY E N 1
ATOM 3127 C CA . GLY D 2 64 ? 39.451 -36.775 -43.964 1.00 106.63 206 GLY E CA 1
ATOM 3128 C C . GLY D 2 64 ? 40.809 -36.707 -43.298 1.00 105.59 206 GLY E C 1
ATOM 3129 O O . GLY D 2 64 ? 41.103 -37.477 -42.385 1.00 105.13 206 GLY E O 1
ATOM 3130 N N . GLN D 2 65 ? 41.648 -35.787 -43.756 1.00 104.91 207 GLN E N 1
ATOM 3131 C CA . GLN D 2 65 ? 42.972 -35.635 -43.170 1.00 104.41 207 GLN E CA 1
ATOM 3132 C C . GLN D 2 65 ? 42.849 -35.056 -41.756 1.00 103.45 207 GLN E C 1
ATOM 3133 O O . GLN D 2 65 ? 43.630 -35.403 -40.871 1.00 103.35 207 GLN E O 1
ATOM 3135 N N . SER D 2 66 ? 41.868 -34.178 -41.547 1.00 101.87 208 SER E N 1
ATOM 3136 C CA . SER D 2 66 ? 41.653 -33.569 -40.237 1.00 100.43 208 SER E CA 1
ATOM 3137 C C . SER D 2 66 ? 41.285 -34.667 -39.241 1.00 99.13 208 SER E C 1
ATOM 3138 O O . SER D 2 66 ? 41.574 -34.575 -38.047 1.00 99.25 208 SER E O 1
ATOM 3141 N N . VAL D 2 67 ? 40.643 -35.710 -39.750 1.00 96.83 209 VAL E N 1
ATOM 3142 C CA . VAL D 2 67 ? 40.240 -36.834 -38.925 1.00 94.47 209 VAL E CA 1
ATOM 3143 C C . VAL D 2 67 ? 41.471 -37.620 -38.503 1.00 93.66 209 VAL E C 1
ATOM 3144 O O . VAL D 2 67 ? 41.791 -37.683 -37.321 1.00 93.58 209 VAL E O 1
ATOM 3148 N N . GLU D 2 68 ? 42.164 -38.207 -39.476 1.00 92.92 210 GLU E N 1
ATOM 3149 C CA . GLU D 2 68 ? 43.367 -38.999 -39.216 1.00 92.27 210 GLU E CA 1
ATOM 3150 C C . GLU D 2 68 ? 44.346 -38.247 -38.326 1.00 90.72 210 GLU E C 1
ATOM 3151 O O . GLU D 2 68 ? 45.195 -38.847 -37.672 1.00 90.08 210 GLU E O 1
ATOM 3157 N N . ALA D 2 69 ? 44.221 -36.926 -38.315 1.00 89.47 211 ALA E N 1
ATOM 3158 C CA . ALA D 2 69 ? 45.083 -36.079 -37.505 1.00 88.50 211 ALA E CA 1
ATOM 3159 C C . ALA D 2 69 ? 44.673 -36.217 -36.050 1.00 87.89 211 ALA E C 1
ATOM 3160 O O . ALA D 2 69 ? 45.492 -36.513 -35.178 1.00 87.89 211 ALA E O 1
ATOM 3162 N N . ALA D 2 70 ? 43.389 -35.985 -35.801 1.00 86.75 212 ALA E N 1
ATOM 3163 C CA . ALA D 2 70 ? 42.832 -36.075 -34.464 1.00 84.15 212 ALA E CA 1
ATOM 3164 C C . ALA D 2 70 ? 42.934 -37.509 -33.974 1.00 82.53 212 ALA E C 1
ATOM 3165 O O . ALA D 2 70 ? 43.052 -37.757 -32.782 1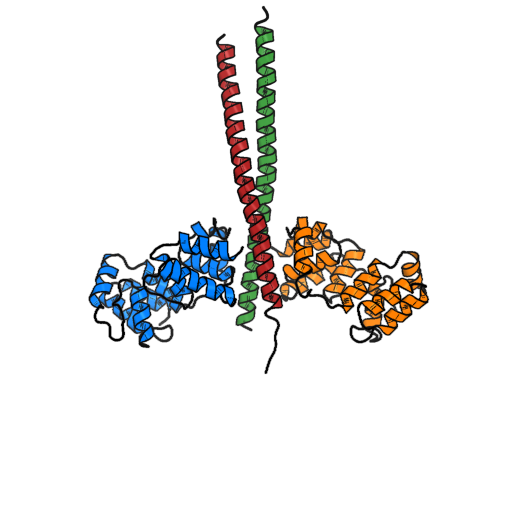.00 83.20 212 ALA E O 1
ATOM 3167 N N . LEU D 2 71 ? 42.892 -38.457 -34.896 1.00 80.30 213 LEU E N 1
ATOM 3168 C CA . LEU D 2 71 ? 42.984 -39.849 -34.516 1.00 79.19 213 LEU E CA 1
ATOM 3169 C C . LEU D 2 71 ? 44.402 -40.152 -34.074 1.00 79.82 213 LEU E C 1
ATOM 3170 O O . LEU D 2 71 ? 44.630 -41.037 -33.259 1.00 79.79 213 LEU E O 1
ATOM 3175 N N . ARG D 2 72 ? 45.363 -39.415 -34.612 1.00 81.34 214 ARG E N 1
ATOM 3176 C CA . ARG D 2 72 ? 46.754 -39.626 -34.236 1.00 82.98 214 ARG E CA 1
ATOM 3177 C C . ARG D 2 72 ? 46.978 -38.982 -32.869 1.00 83.95 214 ARG E C 1
ATOM 3178 O O . ARG D 2 72 ? 47.632 -39.565 -32.005 1.00 84.00 214 ARG E O 1
ATOM 3180 N N . MET D 2 73 ? 46.434 -37.779 -32.684 1.00 85.18 215 MET E N 1
ATOM 3181 C CA . MET D 2 73 ? 46.547 -37.056 -31.417 1.00 86.41 215 MET E CA 1
ATOM 3182 C C . MET D 2 73 ? 45.881 -37.858 -30.302 1.00 86.57 215 MET E C 1
ATOM 3183 O O . MET D 2 73 ? 46.387 -37.927 -29.183 1.00 86.16 215 MET E O 1
ATOM 3188 N N . GLU D 2 74 ? 44.738 -38.455 -30.633 1.00 87.35 216 GLU E N 1
ATOM 3189 C CA . GLU D 2 74 ? 43.949 -39.272 -29.715 1.00 87.68 216 GLU E CA 1
ATOM 3190 C C . GLU D 2 74 ? 44.774 -40.491 -29.298 1.00 86.73 216 GLU E C 1
ATOM 3191 O O . GLU D 2 74 ? 44.979 -40.736 -28.115 1.00 86.65 216 GLU E O 1
ATOM 3197 N N . ARG D 2 75 ? 45.242 -41.254 -30.277 1.00 85.64 217 ARG E N 1
ATOM 3198 C CA . ARG D 2 75 ? 46.058 -42.414 -29.987 1.00 85.60 217 ARG E CA 1
ATOM 3199 C C . ARG D 2 75 ? 47.215 -41.998 -29.085 1.00 85.49 217 ARG E C 1
ATOM 3200 O O . ARG D 2 75 ? 47.609 -42.746 -28.203 1.00 86.38 217 ARG E O 1
ATOM 3208 N N . GLN D 2 76 ? 47.759 -40.803 -29.304 1.00 85.35 218 GLN E N 1
ATOM 3209 C CA . GLN D 2 76 ? 48.882 -40.316 -28.503 1.00 84.50 218 GLN E CA 1
ATOM 3210 C C . GLN D 2 76 ? 48.520 -40.159 -27.035 1.00 82.71 218 GLN E C 1
ATOM 3211 O O . GLN D 2 76 ? 49.250 -40.612 -26.155 1.00 82.76 218 GLN E O 1
ATOM 3217 N N . ALA D 2 77 ? 47.393 -39.504 -26.778 1.00 80.94 219 ALA E N 1
ATOM 3218 C CA . ALA D 2 77 ? 46.920 -39.272 -25.417 1.00 78.62 219 ALA E CA 1
ATOM 3219 C C . ALA D 2 77 ? 46.679 -40.577 -24.670 1.00 77.02 219 ALA E C 1
ATOM 3220 O O . ALA D 2 77 ? 47.020 -40.705 -23.496 1.00 76.75 219 ALA E O 1
ATOM 3222 N N . ALA D 2 78 ? 46.085 -41.541 -25.365 1.00 75.54 220 ALA E N 1
ATOM 3223 C CA . ALA D 2 78 ? 45.780 -42.843 -24.792 1.00 73.72 220 ALA E CA 1
ATOM 3224 C C . ALA D 2 78 ? 47.019 -43.484 -24.210 1.00 72.78 220 ALA E C 1
ATOM 3225 O O . ALA D 2 78 ? 46.953 -44.189 -23.206 1.00 72.09 220 ALA E O 1
ATOM 3227 N N . SER D 2 79 ? 48.149 -43.235 -24.862 1.00 72.94 221 SER E N 1
ATOM 3228 C CA . SER D 2 79 ? 49.429 -43.772 -24.429 1.00 72.89 221 SER E CA 1
ATOM 3229 C C . SER D 2 79 ? 49.878 -43.075 -23.161 1.00 72.39 221 SER E C 1
ATOM 3230 O O . SER D 2 79 ? 50.414 -43.708 -22.255 1.00 72.56 221 SER E O 1
ATOM 3233 N N . GLU D 2 80 ? 49.661 -41.768 -23.094 1.00 71.68 222 GLU E N 1
ATOM 3234 C CA . GLU D 2 80 ? 50.063 -41.035 -21.910 1.00 71.44 222 GLU E CA 1
ATOM 3235 C C . GLU D 2 80 ? 49.171 -41.443 -20.747 1.00 68.46 222 GLU E C 1
ATOM 3236 O O . GLU D 2 80 ? 49.657 -41.843 -19.691 1.00 67.58 222 GLU E O 1
ATOM 3242 N N . GLU D 2 81 ? 47.862 -41.362 -20.940 1.00 66.33 223 GLU E N 1
ATOM 3243 C CA . GLU D 2 81 ? 46.946 -41.735 -19.874 1.00 64.19 223 GLU E CA 1
ATOM 3244 C C . GLU D 2 81 ? 47.290 -43.097 -19.291 1.00 61.91 223 GLU E C 1
ATOM 3245 O O . GLU D 2 81 ? 47.341 -43.256 -18.074 1.00 62.12 223 GLU E O 1
ATOM 3251 N N . LYS D 2 82 ? 47.536 -44.081 -20.147 1.00 57.93 224 LYS E N 1
ATOM 3252 C CA . LYS D 2 82 ? 47.910 -45.389 -19.644 1.00 53.93 224 LYS E CA 1
ATOM 3253 C C . LYS D 2 82 ? 49.127 -45.239 -18.731 1.00 53.43 224 LYS E C 1
ATOM 3254 O O . LYS D 2 82 ? 49.155 -45.797 -17.636 1.00 53.41 224 LYS E O 1
ATOM 3260 N N . ARG D 2 83 ? 50.135 -44.493 -19.181 1.00 52.27 225 ARG E N 1
ATOM 3261 C CA . ARG D 2 83 ? 51.326 -44.281 -18.364 1.00 50.22 225 ARG E CA 1
ATOM 3262 C C . ARG D 2 83 ? 50.860 -43.777 -17.017 1.00 49.56 225 ARG E C 1
ATOM 3263 O O . ARG D 2 83 ? 51.377 -44.184 -15.976 1.00 49.68 225 ARG E O 1
ATOM 3265 N N . LYS D 2 84 ? 49.866 -42.892 -17.044 1.00 48.25 226 LYS E N 1
ATOM 3266 C CA . LYS D 2 84 ? 49.332 -42.338 -15.813 1.00 47.95 226 LYS E CA 1
ATOM 3267 C C . LYS D 2 84 ? 48.697 -43.446 -14.963 1.00 46.78 226 LYS E C 1
ATOM 3268 O O . LYS D 2 84 ? 49.110 -43.653 -13.826 1.00 45.93 226 LYS E O 1
ATOM 3274 N N . LEU D 2 85 ? 47.725 -44.174 -15.514 1.00 44.26 227 LEU E N 1
ATOM 3275 C CA . LEU D 2 85 ? 47.082 -45.255 -14.783 1.00 41.32 227 LEU E CA 1
ATOM 3276 C C . LEU D 2 85 ? 48.124 -46.153 -14.181 1.00 39.99 227 LEU E C 1
ATOM 3277 O O . LEU D 2 85 ? 48.095 -46.472 -13.002 1.00 39.14 227 LEU E O 1
ATOM 3282 N N . ALA D 2 86 ? 49.046 -46.568 -15.026 1.00 40.89 228 ALA E N 1
ATOM 3283 C CA . ALA D 2 86 ? 50.137 -47.447 -14.623 1.00 42.15 228 ALA E CA 1
ATOM 3284 C C . ALA D 2 86 ? 50.853 -46.978 -13.374 1.00 41.00 228 ALA E C 1
ATOM 3285 O O . ALA D 2 86 ? 51.289 -47.800 -12.580 1.00 39.56 228 ALA E O 1
ATOM 3287 N N . GLN D 2 87 ? 51.000 -45.666 -13.215 1.00 39.94 229 GLN E N 1
ATOM 3288 C CA . GLN D 2 87 ? 51.692 -45.159 -12.050 1.00 40.35 229 GLN E CA 1
ATOM 3289 C C . GLN D 2 87 ? 50.829 -45.315 -10.828 1.00 38.46 229 GLN E C 1
ATOM 3290 O O . GLN D 2 87 ? 51.290 -45.764 -9.785 1.00 38.77 229 GLN E O 1
ATOM 3296 N N . LEU D 2 88 ? 49.564 -44.957 -10.974 1.00 35.81 230 LEU E N 1
ATOM 3297 C CA . LEU D 2 88 ? 48.633 -45.043 -9.876 1.00 33.34 230 LEU E CA 1
ATOM 3298 C C . LEU D 2 88 ? 48.481 -46.468 -9.370 1.00 34.55 230 LEU E C 1
ATOM 3299 O O . LEU D 2 88 ? 48.292 -46.674 -8.180 1.00 36.26 230 LEU E O 1
ATOM 3304 N N . GLN D 2 89 ? 48.561 -47.456 -10.257 1.00 34.50 231 GLN E N 1
ATOM 3305 C CA . GLN D 2 89 ? 48.440 -48.837 -9.819 1.00 34.67 231 GLN E CA 1
ATOM 3306 C C . GLN D 2 89 ? 49.632 -49.141 -8.945 1.00 34.92 231 GLN E C 1
ATOM 3307 O O . GLN D 2 89 ? 49.510 -49.725 -7.878 1.00 35.72 231 GLN E O 1
ATOM 3313 N N . VAL D 2 90 ? 50.802 -48.720 -9.399 1.00 36.50 232 VAL E N 1
ATOM 3314 C CA . VAL D 2 90 ? 52.021 -48.944 -8.636 1.00 36.45 232 VAL E CA 1
ATOM 3315 C C . VAL D 2 90 ? 51.985 -48.143 -7.347 1.00 37.13 232 VAL E C 1
ATOM 3316 O O . VAL D 2 90 ? 52.572 -48.528 -6.336 1.00 37.02 232 VAL E O 1
ATOM 3320 N N . ALA D 2 91 ? 51.289 -47.020 -7.397 1.00 36.88 233 ALA E N 1
ATOM 3321 C CA . ALA D 2 91 ? 51.172 -46.161 -6.246 1.00 37.69 233 ALA E CA 1
ATOM 3322 C C . ALA D 2 91 ? 50.336 -46.862 -5.204 1.00 40.50 233 ALA E C 1
ATOM 3323 O O . ALA D 2 91 ? 50.707 -46.924 -4.024 1.00 41.87 233 ALA E O 1
ATOM 3325 N N . TYR D 2 92 ? 49.202 -47.392 -5.673 1.00 40.43 234 TYR E N 1
ATOM 3326 C CA . TYR D 2 92 ? 48.220 -48.076 -4.844 1.00 37.84 234 TYR E CA 1
ATOM 3327 C C . TYR D 2 92 ? 48.874 -49.227 -4.119 1.00 37.06 234 TYR E C 1
ATOM 3328 O O . TYR D 2 92 ? 48.826 -49.317 -2.902 1.00 36.85 234 TYR E O 1
ATOM 3337 N N . HIS D 2 93 ? 49.507 -50.106 -4.867 1.00 36.72 235 HIS E N 1
ATOM 3338 C CA . HIS D 2 93 ? 50.136 -51.232 -4.235 1.00 38.48 235 HIS E CA 1
ATOM 3339 C C . HIS D 2 93 ? 51.140 -50.782 -3.187 1.00 40.45 235 HIS E C 1
ATOM 3340 O O . HIS D 2 93 ? 51.184 -51.320 -2.068 1.00 40.69 235 HIS E O 1
ATOM 3347 N N . GLN D 2 94 ? 51.913 -49.756 -3.527 1.00 42.67 236 GLN E N 1
ATOM 3348 C CA . GLN D 2 94 ? 52.922 -49.201 -2.616 1.00 42.43 236 GLN E CA 1
ATOM 3349 C C . GLN D 2 94 ? 52.305 -48.768 -1.280 1.00 40.90 236 GLN E C 1
ATOM 3350 O O . GLN D 2 94 ? 52.804 -49.116 -0.206 1.00 37.56 236 GLN E O 1
ATOM 3356 N N . LEU D 2 95 ? 51.221 -48.006 -1.362 1.00 41.02 237 LEU E N 1
ATOM 3357 C CA . LEU D 2 95 ? 50.530 -47.543 -0.168 1.00 41.93 237 LEU E CA 1
ATOM 3358 C C . LEU D 2 95 ? 50.172 -48.780 0.627 1.00 43.52 237 LEU E C 1
ATOM 3359 O O . LEU D 2 95 ? 50.466 -48.897 1.820 1.00 44.62 237 LEU E O 1
ATOM 3364 N N . PHE D 2 96 ? 49.523 -49.709 -0.066 1.00 44.43 238 PHE E N 1
ATOM 3365 C CA . PHE D 2 96 ? 49.118 -50.957 0.540 1.00 43.32 238 PHE E CA 1
ATOM 3366 C C . PHE D 2 96 ? 50.287 -51.566 1.272 1.00 43.24 238 PHE E C 1
ATOM 3367 O O . PHE D 2 96 ? 50.221 -51.775 2.478 1.00 42.13 238 PHE E O 1
ATOM 3375 N N . GLN D 2 97 ? 51.361 -51.860 0.553 1.00 43.59 239 GLN E N 1
ATOM 3376 C CA . GLN D 2 97 ? 52.497 -52.467 1.222 1.00 46.54 239 GLN E CA 1
ATOM 3377 C C . GLN D 2 97 ? 52.926 -51.676 2.451 1.00 48.09 239 GLN E C 1
ATOM 3378 O O . GLN D 2 97 ? 53.278 -52.266 3.464 1.00 48.33 239 GLN E O 1
ATOM 3384 N N . GLU D 2 98 ? 52.902 -50.347 2.375 1.00 49.11 240 GLU E N 1
ATOM 3385 C CA . GLU D 2 98 ? 53.324 -49.541 3.512 1.00 49.20 240 GLU E CA 1
ATOM 3386 C C . GLU D 2 98 ? 52.368 -49.656 4.663 1.00 49.56 240 GLU E C 1
ATOM 3387 O O . GLU D 2 98 ? 52.770 -49.877 5.798 1.00 51.22 240 GLU E O 1
ATOM 3393 N N . TYR D 2 99 ? 51.092 -49.481 4.370 1.00 49.14 241 TYR E N 1
ATOM 3394 C CA . TYR D 2 99 ? 50.061 -49.575 5.387 1.00 48.98 241 TYR E CA 1
ATOM 3395 C C . TYR D 2 99 ? 50.101 -50.932 6.066 1.00 49.20 241 TYR E C 1
ATOM 3396 O O . TYR D 2 99 ? 50.034 -51.019 7.281 1.00 48.15 241 TYR E O 1
ATOM 3405 N N . ASP D 2 100 ? 50.201 -51.985 5.269 1.00 51.54 242 ASP E N 1
ATOM 3406 C CA . ASP D 2 100 ? 50.243 -53.323 5.809 1.00 55.33 242 ASP E CA 1
ATOM 3407 C C . ASP D 2 100 ? 51.389 -53.432 6.780 1.00 57.69 242 ASP E C 1
ATOM 3408 O O . ASP D 2 100 ? 51.173 -53.515 7.974 1.00 59.94 242 ASP E O 1
ATOM 3413 N N . ASN D 2 101 ? 52.613 -53.412 6.278 1.00 60.83 243 ASN E N 1
ATOM 3414 C CA . ASN D 2 101 ? 53.765 -53.537 7.153 1.00 63.83 243 ASN E CA 1
ATOM 3415 C C . ASN D 2 101 ? 53.645 -52.654 8.377 1.00 63.98 243 ASN E C 1
ATOM 3416 O O . ASN D 2 101 ? 54.111 -53.025 9.439 1.00 64.58 243 ASN E O 1
ATOM 3421 N N . HIS D 2 102 ? 53.007 -51.500 8.244 1.00 64.65 244 HIS E N 1
ATOM 3422 C CA . HIS D 2 102 ? 52.859 -50.616 9.387 1.00 65.70 244 HIS E CA 1
ATOM 3423 C C . HIS D 2 102 ? 52.095 -51.285 10.515 1.00 67.05 244 HIS E C 1
ATOM 3424 O O . HIS D 2 102 ? 52.511 -51.248 11.670 1.00 68.22 244 HIS E O 1
ATOM 3431 N N . ILE D 2 103 ? 50.966 -51.889 10.175 1.00 68.97 245 ILE E N 1
ATOM 3432 C CA . ILE D 2 103 ? 50.138 -52.561 11.162 1.00 69.62 245 ILE E CA 1
ATOM 3433 C C . ILE D 2 103 ? 50.889 -53.709 11.799 1.00 71.17 245 ILE E C 1
ATOM 3434 O O . ILE D 2 103 ? 50.944 -53.818 13.012 1.00 71.80 245 ILE E O 1
ATOM 3439 N N . LYS D 2 104 ? 51.472 -54.564 10.976 1.00 73.52 246 LYS E N 1
ATOM 3440 C CA . LYS D 2 104 ? 52.185 -55.702 11.502 1.00 77.86 246 LYS E CA 1
ATOM 3441 C C . LYS D 2 104 ? 53.376 -55.295 12.359 1.00 81.87 246 LYS E C 1
ATOM 3442 O O . LYS D 2 104 ? 53.859 -56.092 13.158 1.00 82.70 246 LYS E O 1
ATOM 3444 N N . SER D 2 105 ? 53.848 -54.060 12.210 1.00 86.56 247 SER E N 1
ATOM 3445 C CA . SER D 2 105 ? 54.993 -53.597 12.998 1.00 90.84 247 SER E CA 1
ATOM 3446 C C . SER D 2 105 ? 54.556 -52.915 14.290 1.00 94.14 247 SER E C 1
ATOM 3447 O O . SER D 2 105 ? 55.304 -52.888 15.26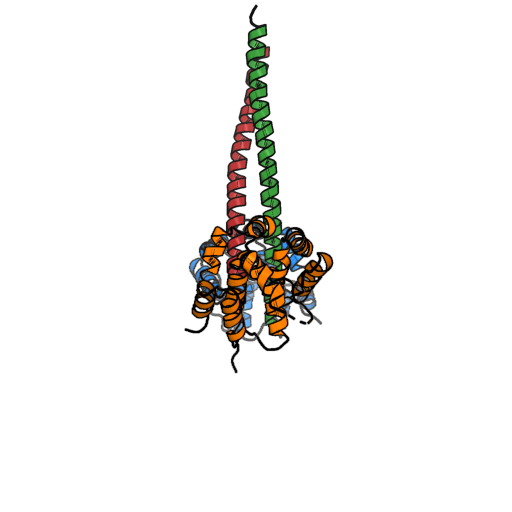5 1.00 94.79 247 SER E O 1
ATOM 3449 N N . SER D 2 106 ? 53.339 -52.379 14.293 1.00 98.62 248 SER E N 1
ATOM 3450 C CA . SER D 2 106 ? 52.795 -51.696 15.468 1.00 103.89 248 SER E CA 1
ATOM 3451 C C . SER D 2 106 ? 52.279 -52.681 16.522 1.00 107.60 248 SER E C 1
ATOM 3452 O O . SER D 2 106 ? 51.553 -52.295 17.444 1.00 107.86 248 SER E O 1
ATOM 3454 N N . VAL D 2 107 ? 52.653 -53.952 16.369 1.00 111.74 249 VAL E N 1
ATOM 3455 C CA . VAL D 2 107 ? 52.255 -55.011 17.297 1.00 115.95 249 VAL E CA 1
ATOM 3456 C C . VAL D 2 107 ? 53.473 -55.504 18.093 1.00 119.33 249 VAL E C 1
ATOM 3457 O O . VAL D 2 107 ? 54.266 -56.313 17.596 1.00 120.27 249 VAL E O 1
ATOM 3459 N N . VAL D 2 108 ? 53.609 -55.002 19.324 1.00 122.71 250 VAL E N 1
ATOM 3460 C CA . VAL D 2 108 ? 54.713 -55.357 20.226 1.00 125.27 250 VAL E CA 1
ATOM 3461 C C . VAL D 2 108 ? 54.497 -54.802 21.645 1.00 127.11 250 VAL E C 1
ATOM 3462 O O . VAL D 2 108 ? 54.224 -53.609 21.824 1.00 127.16 250 VAL E O 1
ATOM 3464 N N . GLY D 2 109 ? 54.620 -55.671 22.647 1.00 128.99 251 GLY E N 1
ATOM 3465 C CA . GLY D 2 109 ? 54.459 -55.270 24.049 1.00 130.84 251 GLY E CA 1
ATOM 3466 C C . GLY D 2 109 ? 55.771 -55.487 24.807 1.00 131.72 251 GLY E C 1
ATOM 3467 O O . GLY D 2 109 ? 56.585 -56.327 24.420 1.00 131.86 251 GLY E O 1
ATOM 3468 N N . SER D 2 110 ? 55.972 -54.726 25.882 1.00 132.59 252 SER E N 1
ATOM 3469 C CA . SER D 2 110 ? 57.183 -54.837 26.694 1.00 133.30 252 SER E CA 1
ATOM 3470 C C . SER D 2 110 ? 56.858 -54.767 28.191 1.00 133.84 252 SER E C 1
ATOM 3471 O O . SER D 2 110 ? 55.937 -55.439 28.667 1.00 133.91 252 SER E O 1
ATOM 3473 N N . GLU D 2 111 ? 57.614 -53.953 28.928 1.00 134.05 253 GLU E N 1
ATOM 3474 C CA . GLU D 2 111 ? 57.409 -53.798 30.368 1.00 134.01 253 GLU E CA 1
ATOM 3475 C C . GLU D 2 111 ? 56.709 -52.478 30.712 1.00 133.78 253 GLU E C 1
ATOM 3476 O O . GLU D 2 111 ? 56.527 -51.648 29.795 1.00 133.35 253 GLU E O 1
#

Secondary structure (DSSP, 8-state):
--HHHHHHHHTTS-HHHHHHHHHHTT---SS--HHHHHHHHHHHHTTT-S-HHHHHHHHHHTT-HHHIIIII---HHHHHHHHTSS--SS-HHHHHHHHHHHH--HHHHHHHHHHHSS-TT-SS--SSHHHHHHHHHTTTS-STT--HHHHHHHHHTT-HHHHHHHHHHH--/-THHHHHHHHHHS-HHHHHHHHHHTT---SS--HHHHHHHHHHHHHHT---HHHHHHHHHHTT-HHHIIIII---HHHHHHHHTTS--SS-HHHHHHHHHHHH--HHHHHHHHHH----SSHHHHHHHHHHTTSS-SS--HHHHHHTTTTT-HHHHHHHHHSS--/-TTTHHHHHHHHHHHHHHHHHHHHHHHHHHHHHHHHHHHHHHHHHHHHHHHHHHHHH--/-HHHHHHHHHHHHHHHHHHHHHHHHHHHHHHHHHHHHHHHHHHHHHHHHHHHS-----